Protein AF-0000000070387704 (afdb_homodimer)

InterPro domains:
  IPR008733 Peroxisomal biogenesis factor 11 [PF05648] (15-258)

Secondary structure (DSSP, 8-state):
--HHHHHHHT-HHHHHHHHHHTBHHHHHHHHHHHHHHHHHHHHHHHHTT-HHHHHHHHHHHHHHHHHHHHHTTTHHHHHHHHHHHHHHS--TT--THHHHHHHHHHHHHHHHHHHHHHHHHHHHHHTTSS---HHHHHHHHHHHHHHHHHHHHHHHHHHHHHHHHHHHHHHHHHHHHHHHHHHHHHH--HHHHHHHHHHHHHHHHHHHHHHHHHHHHHHHHHHHTHHHHHHTTS----HHHHHHHHHHHHHHHHHHHHHHHHHHHHHHH-/--HHHHHHHT-HHHHHHHHHHTBHHHHHHHHHHHHHHHHHHHHHHHHTT-HHHHHHHHHHHHHHHHHHHHHTTTHHHHHHHHHHHHHHS---S--THHHHHHHHHHHHHHHHHHHHHHHHHHHHHHTTSS---HHHHHHHHHHHHHHHHHHHHHHHHHHHHHHHHHHHHHHHHHHHHHHHHHHHHHH--HHHHHHHHHHHHHHHHHHHHHHHHHHHHHHHHHHHTHHHHHHTTS----HHHHHHHHHHHHHHHHHHHHHHHHHHHHHHH-

Organism: Cryptococcus deneoformans (strain JEC21 / ATCC MYA-565) (NCBI:txid214684)

Sequence (540 aa):
MSTLATNIILHPKVNRSLAILATTVGRDKVTRLLQYLARLVSWYLLSRGRMESASRFEGLKTGLANGRKVMRLFRPAEFLQSAVNLAQRPVTSLKGPGQIAHLAQIGRQIGYAGFHTADMIVWLAQVRFLKFDKVTTQRYVRLMYKFWFAGIVCSLVSSSASLVRLRADSRRFALSSQVAKEEEKEGRSGEEAARQMAERRERGRALLAQRQSILSQLVSDSLDVWIPATGLGYTNLNEGTLGAFGVMTSYMGLQTQWMKHSAAGVKKSIMSTLATNIILHPKVNRSLAILATTVGRDKVTRLLQYLARLVSWYLLSRGRMESASRFEGLKTGLANGRKVMRLFRPAEFLQSAVNLAQRPVTSLKGPGQIAHLAQIGRQIGYAGFHTADMIVWLAQVRFLKFDKVTTQRYVRLMYKFWFAGIVCSLVSSSASLVRLRADSRRFALSSQVAKEEEKEGRSGEEAARQMAERRERGRALLAQRQSILSQLVSDSLDVWIPATGLGYTNLNEGTLGAFGVMTSYMGLQTQWMKHSAAGVKKSI

Structure (mmCIF, N/CA/C/O backbone):
data_AF-0000000070387704-model_v1
#
loop_
_entity.id
_entity.type
_entity.pdbx_description
1 polymer 'Peroxisome organization and biogenesis-related protein, putative'
#
loop_
_atom_site.group_PDB
_atom_site.id
_atom_site.type_symbol
_atom_site.label_atom_id
_atom_site.label_alt_id
_atom_site.label_comp_id
_atom_site.label_asym_id
_atom_site.label_entity_id
_atom_site.label_seq_id
_atom_site.pdbx_PDB_ins_code
_atom_site.Cartn_x
_atom_site.Cartn_y
_atom_site.Cartn_z
_atom_site.occupancy
_atom_site.B_iso_or_equiv
_atom_site.auth_seq_id
_atom_site.auth_comp_id
_atom_site.auth_asym_id
_atom_site.auth_atom_id
_atom_site.pdbx_PDB_model_num
ATOM 1 N N . MET A 1 1 ? -18.375 -3.902 25.953 1 45.03 1 MET A N 1
ATOM 2 C CA . MET A 1 1 ? -17.188 -4.266 25.172 1 45.03 1 MET A CA 1
ATOM 3 C C . MET A 1 1 ? -15.93 -4.215 26.031 1 45.03 1 MET A C 1
ATOM 5 O O . MET A 1 1 ? -15.734 -3.262 26.797 1 45.03 1 MET A O 1
ATOM 9 N N . SER A 1 2 ? -15.273 -5.23 26.172 1 60.22 2 SER A N 1
ATOM 10 C CA . SER A 1 2 ? -14.305 -5.395 27.25 1 60.22 2 SER A CA 1
ATOM 11 C C . SER A 1 2 ? -13.195 -4.359 27.156 1 60.22 2 SER A C 1
ATOM 13 O O . SER A 1 2 ? -12.789 -3.965 26.062 1 60.22 2 SER A O 1
ATOM 15 N N . THR A 1 3 ? -13.023 -3.59 28.219 1 67.31 3 THR A N 1
ATOM 16 C CA . THR A 1 3 ? -11.977 -2.629 28.562 1 67.31 3 THR A CA 1
ATOM 17 C C . THR A 1 3 ? -10.633 -3.064 27.984 1 67.31 3 THR A C 1
ATOM 19 O O . THR A 1 3 ? -9.867 -2.234 27.5 1 67.31 3 THR A O 1
ATOM 22 N N . LEU A 1 4 ? -10.625 -4.402 27.875 1 63.38 4 LEU A N 1
ATOM 23 C CA . LEU A 1 4 ? -9.328 -4.898 27.422 1 63.38 4 LEU A CA 1
ATOM 24 C C . LEU A 1 4 ? -9.156 -4.695 25.922 1 63.38 4 LEU A C 1
ATOM 26 O O . LEU A 1 4 ? -8.102 -4.242 25.469 1 63.38 4 LEU A O 1
ATOM 30 N N . ALA A 1 5 ? -10.195 -5.027 25.266 1 69.19 5 ALA A N 1
ATOM 31 C CA . ALA A 1 5 ? -10.109 -4.887 23.828 1 69.19 5 ALA A CA 1
ATOM 32 C C . ALA A 1 5 ? -9.945 -3.422 23.422 1 69.19 5 ALA A C 1
ATOM 34 O O . ALA A 1 5 ? -9.164 -3.098 22.516 1 69.19 5 ALA A O 1
ATOM 35 N N . THR A 1 6 ? -10.516 -2.621 24.156 1 72.62 6 THR A N 1
ATOM 36 C CA . THR A 1 6 ? -10.43 -1.189 23.875 1 72.62 6 THR A CA 1
ATOM 37 C C . THR A 1 6 ? -9.031 -0.667 24.188 1 72.62 6 THR A C 1
ATOM 39 O O . THR A 1 6 ? -8.484 0.136 23.422 1 72.62 6 THR A O 1
ATOM 42 N N . ASN A 1 7 ? -8.508 -1.229 25.172 1 74.25 7 ASN A N 1
ATOM 43 C CA . ASN A 1 7 ? -7.168 -0.792 25.547 1 74.25 7 ASN A CA 1
ATOM 44 C C . ASN A 1 7 ? -6.129 -1.231 24.531 1 74.25 7 ASN A C 1
ATOM 46 O O . ASN A 1 7 ? -5.164 -0.506 24.266 1 74.25 7 ASN A O 1
ATOM 50 N N . ILE A 1 8 ? -6.418 -2.344 23.984 1 73.88 8 ILE A N 1
ATOM 51 C CA . ILE A 1 8 ? -5.465 -2.857 23.016 1 73.88 8 ILE A CA 1
ATOM 52 C C . ILE A 1 8 ? -5.598 -2.078 21.703 1 73.88 8 ILE A C 1
ATOM 54 O O . ILE A 1 8 ? -4.598 -1.649 21.125 1 73.88 8 ILE A O 1
ATOM 58 N N . ILE A 1 9 ? -6.824 -1.841 21.422 1 76.94 9 ILE A N 1
ATOM 59 C CA . ILE A 1 9 ? -7.09 -1.239 20.125 1 76.94 9 ILE A CA 1
ATOM 60 C C . ILE A 1 9 ? -6.695 0.236 20.141 1 76.94 9 ILE A C 1
ATOM 62 O O . ILE A 1 9 ? -6.258 0.784 19.125 1 76.94 9 ILE A O 1
ATOM 66 N N . LEU A 1 10 ? -6.605 0.764 21.328 1 78.31 10 LEU A N 1
ATOM 67 C CA . LEU A 1 10 ? -6.312 2.189 21.422 1 78.31 10 LEU A CA 1
ATOM 68 C C . LEU A 1 10 ? -4.895 2.422 21.922 1 78.31 10 LEU A C 1
ATOM 70 O O . LEU A 1 10 ? -4.492 3.562 22.172 1 78.31 10 LEU A O 1
ATOM 74 N N . HIS A 1 11 ? -4.176 1.35 22.031 1 83.5 11 HIS A N 1
ATOM 75 C CA . HIS A 1 11 ? -2.801 1.458 22.5 1 83.5 11 HIS A CA 1
ATOM 76 C C . HIS A 1 11 ? -1.94 2.24 21.516 1 83.5 11 HIS A C 1
ATOM 78 O O . HIS A 1 11 ? -2.098 2.102 20.297 1 83.5 11 HIS A O 1
ATOM 84 N N . PRO A 1 12 ? -1.088 3.105 21.969 1 83.25 12 PRO A N 1
ATOM 85 C CA . PRO A 1 12 ? -0.234 3.932 21.109 1 83.25 12 PRO A CA 1
ATOM 86 C C . PRO A 1 12 ? 0.57 3.107 20.109 1 83.25 12 PRO A C 1
ATOM 88 O O . PRO A 1 12 ? 0.798 3.551 18.969 1 83.25 12 PRO A O 1
ATOM 91 N N . LYS A 1 13 ? 0.949 1.945 20.484 1 85.12 13 LYS A N 1
ATOM 92 C CA . LYS A 1 13 ? 1.696 1.08 19.578 1 85.12 13 LYS A CA 1
ATOM 93 C C . LYS A 1 13 ? 0.822 0.617 18.422 1 85.12 13 LYS A C 1
ATOM 95 O O . LYS A 1 13 ? 1.316 0.405 17.312 1 85.12 13 LYS A O 1
ATOM 100 N N . VAL A 1 14 ? -0.446 0.436 18.734 1 85.81 14 VAL A N 1
ATOM 101 C CA . VAL A 1 14 ? -1.373 0.037 17.688 1 85.81 14 VAL A CA 1
ATOM 102 C C . VAL A 1 14 ? -1.562 1.189 16.703 1 85.81 14 VAL A C 1
ATOM 104 O O . VAL A 1 14 ? -1.562 0.982 15.484 1 85.81 14 VAL A O 1
ATOM 107 N N . ASN A 1 15 ? -1.648 2.393 17.219 1 89 15 ASN A N 1
ATOM 108 C CA . ASN A 1 15 ? -1.777 3.564 16.344 1 89 15 ASN A CA 1
ATOM 109 C C . ASN A 1 15 ? -0.566 3.723 15.438 1 89 15 ASN A C 1
ATOM 111 O O . ASN A 1 15 ? -0.714 4.016 14.25 1 89 15 ASN A O 1
ATOM 115 N N . ARG A 1 16 ? 0.524 3.5 16.016 1 90.56 16 ARG A N 1
ATOM 116 C CA . ARG A 1 16 ? 1.755 3.602 15.242 1 90.56 16 ARG A CA 1
ATOM 117 C C . ARG A 1 16 ? 1.822 2.506 14.18 1 90.56 16 ARG A C 1
ATOM 119 O O . ARG A 1 16 ? 2.248 2.756 13.055 1 90.56 16 ARG A O 1
ATOM 126 N N . SER A 1 17 ? 1.438 1.311 14.562 1 92.81 17 SER A N 1
ATOM 127 C CA . SER A 1 17 ? 1.431 0.203 13.609 1 92.81 17 SER A CA 1
ATOM 128 C C . SER A 1 17 ? 0.481 0.478 12.453 1 92.81 17 SER A C 1
ATOM 130 O O . SER A 1 17 ? 0.809 0.202 11.297 1 92.81 17 SER A O 1
ATOM 132 N N . LEU A 1 18 ? -0.621 1.042 12.789 1 92.69 18 LEU A N 1
ATOM 133 C CA . LEU A 1 18 ? -1.604 1.338 11.75 1 92.69 18 LEU A CA 1
ATOM 134 C C . LEU A 1 18 ? -1.115 2.461 10.844 1 92.69 18 LEU A C 1
ATOM 136 O O . LEU A 1 18 ? -1.38 2.449 9.641 1 92.69 18 LEU A O 1
ATOM 140 N N . ALA A 1 19 ? -0.406 3.404 11.406 1 93.38 19 ALA A N 1
ATOM 141 C CA . ALA A 1 19 ? 0.162 4.492 10.617 1 93.38 19 ALA A CA 1
ATOM 142 C C . ALA A 1 19 ? 1.194 3.963 9.625 1 93.38 19 ALA A C 1
ATOM 144 O O . ALA A 1 19 ? 1.248 4.41 8.477 1 93.38 19 ALA A O 1
ATOM 145 N N . ILE A 1 20 ? 1.975 3.027 10.07 1 94.94 20 ILE A N 1
ATOM 146 C CA . ILE A 1 20 ? 2.98 2.414 9.211 1 94.94 20 ILE A CA 1
ATOM 147 C C . ILE A 1 20 ? 2.293 1.644 8.086 1 94.94 20 ILE A C 1
ATOM 149 O O . ILE A 1 20 ? 2.664 1.777 6.918 1 94.94 20 ILE A O 1
ATOM 153 N N . LEU A 1 21 ? 1.243 0.949 8.398 1 95.25 21 LEU A N 1
ATOM 154 C CA . LEU A 1 21 ? 0.539 0.115 7.43 1 95.25 21 LEU A CA 1
ATOM 155 C C . LEU A 1 21 ? -0.265 0.972 6.457 1 95.25 21 LEU A C 1
ATOM 157 O O . LEU A 1 21 ? -0.697 0.489 5.41 1 95.25 21 LEU A O 1
ATOM 161 N N . ALA A 1 22 ? -0.429 2.244 6.785 1 94.31 22 ALA A N 1
ATOM 162 C CA . ALA A 1 22 ? -1.192 3.154 5.938 1 94.31 22 ALA A CA 1
ATOM 163 C C . ALA A 1 22 ? -0.348 3.65 4.766 1 94.31 22 ALA A C 1
ATOM 165 O O . ALA A 1 22 ? -0.878 4.211 3.803 1 94.31 22 ALA A O 1
ATOM 166 N N . THR A 1 23 ? 0.91 3.393 4.801 1 94.88 23 THR A N 1
ATOM 167 C CA . THR A 1 23 ? 1.811 3.777 3.719 1 94.88 23 THR A CA 1
ATOM 168 C C . THR A 1 23 ? 2.215 2.561 2.893 1 94.88 23 THR A C 1
ATOM 170 O O . THR A 1 23 ? 2.293 1.447 3.414 1 94.88 23 THR A O 1
ATOM 173 N N . THR A 1 24 ? 2.5 2.77 1.656 1 94.69 24 THR A N 1
ATOM 174 C CA . THR A 1 24 ? 2.91 1.677 0.782 1 94.69 24 THR A CA 1
ATOM 175 C C . THR A 1 24 ? 4.25 1.103 1.226 1 94.69 24 THR A C 1
ATOM 177 O O . THR A 1 24 ? 4.434 -0.117 1.245 1 94.69 24 THR A O 1
ATOM 180 N N . VAL A 1 25 ? 5.164 1.991 1.624 1 94.19 25 VAL A N 1
ATOM 181 C CA . VAL A 1 25 ? 6.484 1.549 2.055 1 94.19 25 VAL A CA 1
ATOM 182 C C . VAL A 1 25 ? 6.359 0.709 3.324 1 94.19 25 VAL A C 1
ATOM 184 O O . VAL A 1 25 ? 6.949 -0.369 3.424 1 94.19 25 VAL A O 1
ATOM 187 N N . GLY A 1 26 ? 5.613 1.225 4.27 1 95.19 26 GLY A N 1
ATOM 188 C CA . GLY A 1 26 ? 5.41 0.471 5.496 1 95.19 26 GLY A CA 1
ATOM 189 C C . GLY A 1 26 ? 4.766 -0.882 5.262 1 95.19 26 GLY A C 1
ATOM 190 O O . GLY A 1 26 ? 5.203 -1.889 5.824 1 95.19 26 GLY A O 1
ATOM 191 N N . ARG A 1 27 ? 3.758 -0.896 4.422 1 95.81 27 ARG A N 1
ATOM 192 C CA . ARG A 1 27 ? 3.068 -2.145 4.105 1 95.81 27 ARG A CA 1
ATOM 193 C C . ARG A 1 27 ? 4.004 -3.121 3.4 1 95.81 27 ARG A C 1
ATOM 195 O O . ARG A 1 27 ? 3.965 -4.324 3.664 1 95.81 27 ARG A O 1
ATOM 202 N N . ASP A 1 28 ? 4.762 -2.645 2.557 1 95.75 28 ASP A N 1
ATOM 203 C CA . ASP A 1 28 ? 5.703 -3.488 1.828 1 95.75 28 ASP A CA 1
ATOM 204 C C . ASP A 1 28 ? 6.73 -4.105 2.771 1 95.75 28 ASP A C 1
ATOM 206 O O . ASP A 1 28 ? 7.094 -5.273 2.627 1 95.75 28 ASP A O 1
ATOM 210 N N . LYS A 1 29 ? 7.207 -3.344 3.744 1 96.5 29 LYS A N 1
ATOM 211 C CA . LYS A 1 29 ? 8.211 -3.859 4.672 1 96.5 29 LYS A CA 1
ATOM 212 C C . LYS A 1 29 ? 7.625 -4.953 5.559 1 96.5 29 LYS A C 1
ATOM 214 O O . LYS A 1 29 ? 8.297 -5.941 5.859 1 96.5 29 LYS A O 1
ATOM 219 N N . VAL A 1 30 ? 6.418 -4.754 5.941 1 97.38 30 VAL A N 1
ATOM 220 C CA . VAL A 1 30 ? 5.766 -5.762 6.77 1 97.38 30 VAL A CA 1
ATOM 221 C C . VAL A 1 30 ? 5.543 -7.035 5.953 1 97.38 30 VAL A C 1
ATOM 223 O O . VAL A 1 30 ? 5.824 -8.141 6.426 1 97.38 30 VAL A O 1
ATOM 226 N N . THR A 1 31 ? 5.078 -6.852 4.777 1 97.88 31 THR A N 1
ATOM 227 C CA . THR A 1 31 ? 4.812 -8 3.916 1 97.88 31 THR A CA 1
ATOM 228 C C . THR A 1 31 ? 6.113 -8.711 3.553 1 97.88 31 THR A C 1
ATOM 230 O O . THR A 1 31 ? 6.152 -9.945 3.482 1 97.88 31 THR A O 1
ATOM 233 N N . ARG A 1 32 ? 7.117 -7.91 3.336 1 98.31 32 ARG A N 1
ATOM 234 C CA . ARG A 1 32 ? 8.422 -8.5 3.051 1 98.31 32 ARG A CA 1
ATOM 235 C C . ARG A 1 32 ? 8.914 -9.328 4.23 1 98.31 32 ARG A C 1
ATOM 237 O O . ARG A 1 32 ? 9.438 -10.43 4.043 1 98.31 32 ARG A O 1
ATOM 244 N N . LEU A 1 33 ? 8.789 -8.828 5.363 1 98.5 33 LEU A N 1
ATOM 245 C CA . LEU A 1 33 ? 9.203 -9.562 6.555 1 98.5 33 LEU A CA 1
ATOM 246 C C . LEU A 1 33 ? 8.469 -10.891 6.664 1 98.5 33 LEU A C 1
ATOM 248 O O . LEU A 1 33 ? 9.086 -11.93 6.895 1 98.5 33 LEU A O 1
ATOM 252 N N . LEU A 1 34 ? 7.176 -10.852 6.465 1 98.56 34 LEU A N 1
ATOM 253 C CA . LEU A 1 34 ? 6.367 -12.062 6.535 1 98.56 34 LEU A CA 1
ATOM 254 C C . LEU A 1 34 ? 6.754 -13.039 5.43 1 98.56 34 LEU A C 1
ATOM 256 O O . LEU A 1 34 ? 6.801 -14.258 5.652 1 98.56 34 LEU A O 1
ATOM 260 N N . GLN A 1 35 ? 7.008 -12.523 4.305 1 98.62 35 GLN A N 1
ATOM 261 C CA . GLN A 1 35 ? 7.41 -13.344 3.168 1 98.62 35 GLN A CA 1
ATOM 262 C C . GLN A 1 35 ? 8.695 -14.109 3.471 1 98.62 35 GLN A C 1
ATOM 264 O O . GLN A 1 35 ? 8.781 -15.32 3.242 1 98.62 35 GLN A O 1
ATOM 269 N N . TYR A 1 36 ? 9.672 -13.422 3.975 1 98.69 36 TYR A N 1
ATOM 270 C CA . TYR A 1 36 ? 10.969 -14.047 4.191 1 98.69 36 TYR A CA 1
ATOM 271 C C . TYR A 1 36 ? 10.945 -14.938 5.426 1 98.69 36 TYR A C 1
ATOM 273 O O . TYR A 1 36 ? 11.648 -15.953 5.484 1 98.69 36 TYR A O 1
ATOM 281 N N . LEU A 1 37 ? 10.117 -14.562 6.406 1 98.69 37 LEU A N 1
ATOM 282 C CA . LEU A 1 37 ? 9.883 -15.5 7.5 1 98.69 37 LEU A CA 1
ATOM 283 C C . LEU A 1 37 ? 9.273 -16.797 6.98 1 98.69 37 LEU A C 1
ATOM 285 O O . LEU A 1 37 ? 9.695 -17.891 7.387 1 98.69 37 LEU A O 1
ATOM 289 N N . ALA A 1 38 ? 8.305 -16.656 6.102 1 98.75 38 ALA A N 1
ATOM 290 C CA . ALA A 1 38 ? 7.688 -17.844 5.504 1 98.75 38 ALA A CA 1
ATOM 291 C C . ALA A 1 38 ? 8.719 -18.672 4.73 1 98.75 38 ALA A C 1
ATOM 293 O O . ALA A 1 38 ? 8.695 -19.906 4.773 1 98.75 38 ALA A O 1
ATOM 294 N N . ARG A 1 39 ? 9.555 -17.938 4.043 1 98.5 39 ARG A N 1
ATOM 295 C CA . ARG A 1 39 ? 10.625 -18.594 3.303 1 98.5 39 ARG A CA 1
ATOM 296 C C . ARG A 1 39 ? 11.531 -19.391 4.238 1 98.5 39 ARG A C 1
ATOM 298 O O . ARG A 1 39 ? 11.867 -20.547 3.957 1 98.5 39 ARG A O 1
ATOM 305 N N . LEU A 1 40 ? 11.93 -18.797 5.32 1 98.44 40 LEU A N 1
ATOM 306 C CA . LEU A 1 40 ? 12.82 -19.422 6.293 1 98.44 40 LEU A CA 1
ATOM 307 C C . LEU A 1 40 ? 12.156 -20.625 6.941 1 98.44 40 LEU A C 1
ATOM 309 O O . LEU A 1 40 ? 12.766 -21.688 7.055 1 98.44 40 LEU A O 1
ATOM 313 N N . VAL A 1 41 ? 10.922 -20.484 7.301 1 98.44 41 VAL A N 1
ATOM 314 C CA . VAL A 1 41 ? 10.188 -21.562 7.957 1 98.44 41 VAL A CA 1
ATOM 315 C C . VAL A 1 41 ? 9.969 -22.719 6.977 1 98.44 41 VAL A C 1
ATOM 317 O O . VAL A 1 41 ? 10.094 -23.891 7.348 1 98.44 41 VAL A O 1
ATOM 320 N N . SER A 1 42 ? 9.633 -22.359 5.75 1 98.25 42 SER A N 1
ATOM 321 C CA . SER A 1 42 ? 9.461 -23.391 4.734 1 98.25 42 SER A CA 1
ATOM 322 C C . SER A 1 42 ? 10.727 -24.219 4.566 1 98.25 42 SER A C 1
ATOM 324 O O . SER A 1 42 ? 10.672 -25.453 4.535 1 98.25 42 SER A O 1
ATOM 326 N N . TRP A 1 43 ? 11.859 -23.578 4.523 1 98.06 43 TRP A N 1
ATOM 327 C CA . TRP A 1 43 ? 13.148 -24.25 4.387 1 98.06 43 TRP A CA 1
ATOM 328 C C . TRP A 1 43 ? 13.414 -25.156 5.594 1 98.06 43 TRP A C 1
ATOM 330 O O . TRP A 1 43 ? 13.836 -26.297 5.438 1 98.06 43 TRP A O 1
ATOM 340 N N . TYR A 1 44 ? 13.195 -24.594 6.758 1 98 44 TYR A N 1
ATOM 341 C CA . TYR A 1 44 ? 13.414 -25.344 7.992 1 98 44 TYR A CA 1
ATOM 342 C C . TYR A 1 44 ? 12.555 -26.594 8.039 1 98 44 TYR A C 1
ATOM 344 O O . TYR A 1 44 ? 13.039 -27.688 8.359 1 98 44 TYR A O 1
ATOM 352 N N . LEU A 1 45 ? 11.32 -26.484 7.691 1 98.38 45 LEU A N 1
ATOM 353 C CA . LEU A 1 45 ? 10.391 -27.609 7.715 1 98.38 45 LEU A CA 1
ATOM 354 C C . LEU A 1 45 ? 10.758 -28.641 6.664 1 98.38 45 LEU A C 1
ATOM 356 O O . LEU A 1 45 ? 10.664 -29.844 6.914 1 98.38 45 LEU A O 1
ATOM 360 N N . LEU A 1 46 ? 11.156 -28.156 5.527 1 97.25 46 LEU A N 1
ATOM 361 C CA . LEU A 1 46 ? 11.602 -29.062 4.48 1 97.25 46 LEU A CA 1
ATOM 362 C C . LEU A 1 46 ? 12.82 -29.875 4.93 1 97.25 46 LEU A C 1
ATOM 364 O O . LEU A 1 46 ? 12.914 -31.062 4.656 1 97.25 46 LEU A O 1
ATOM 368 N N . SER A 1 47 ? 13.711 -29.172 5.633 1 97.19 47 SER A N 1
ATOM 369 C CA . SER A 1 47 ? 14.914 -29.828 6.121 1 97.19 47 SER A CA 1
ATOM 370 C C . SER A 1 47 ? 14.578 -30.891 7.16 1 97.19 47 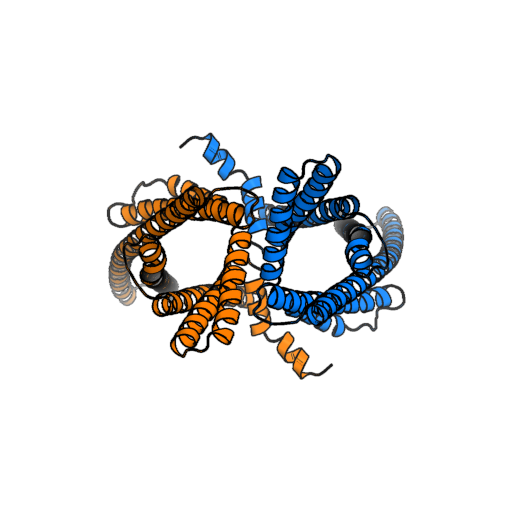SER A C 1
ATOM 372 O O . SER A 1 47 ? 15.359 -31.828 7.383 1 97.19 47 SER A O 1
ATOM 374 N N . ARG A 1 48 ? 13.461 -30.812 7.742 1 97.62 48 ARG A N 1
ATOM 375 C CA . ARG A 1 48 ? 13.031 -31.766 8.758 1 97.62 48 ARG A CA 1
ATOM 376 C C . ARG A 1 48 ? 12.109 -32.812 8.164 1 97.62 48 ARG A C 1
ATOM 378 O O . ARG A 1 48 ? 11.562 -33.656 8.883 1 97.62 48 ARG A O 1
ATOM 385 N N . GLY A 1 49 ? 11.859 -32.719 6.906 1 97.25 49 GLY A N 1
ATOM 386 C CA . GLY A 1 49 ? 11.07 -33.719 6.203 1 97.25 49 GLY A CA 1
ATOM 387 C C . GLY A 1 49 ? 9.57 -33.469 6.324 1 97.25 49 GLY A C 1
ATOM 388 O O . GLY A 1 49 ? 8.773 -34.375 6.031 1 97.25 49 GLY A O 1
ATOM 389 N N . ARG A 1 50 ? 9.211 -32.375 6.84 1 97.75 50 ARG A N 1
ATOM 390 C CA . ARG A 1 50 ? 7.793 -32.031 6.98 1 97.75 50 ARG A CA 1
ATOM 391 C C . ARG A 1 50 ? 7.258 -31.359 5.727 1 97.75 50 ARG A C 1
ATOM 393 O O . ARG A 1 50 ? 6.965 -30.172 5.742 1 97.75 50 ARG A O 1
ATOM 400 N N . MET A 1 51 ? 6.973 -32.094 4.777 1 97.06 51 MET A N 1
ATOM 401 C CA . MET A 1 51 ? 6.68 -31.625 3.432 1 97.06 51 MET A CA 1
ATOM 402 C C . MET A 1 51 ? 5.34 -30.891 3.393 1 97.06 51 MET A C 1
ATOM 404 O O . MET A 1 51 ? 5.211 -29.844 2.756 1 97.06 51 MET A O 1
ATOM 408 N N . GLU A 1 52 ? 4.363 -31.422 4.016 1 96.12 52 GLU A N 1
ATOM 409 C CA . GLU A 1 52 ? 3.031 -30.828 3.986 1 96.12 52 GLU A CA 1
ATOM 410 C C . GLU A 1 52 ? 3.037 -29.438 4.629 1 96.12 52 GLU A C 1
ATOM 412 O O . GLU A 1 52 ? 2.531 -28.484 4.047 1 96.12 52 GLU A O 1
ATOM 417 N N . SER A 1 53 ? 3.635 -29.359 5.781 1 97.19 53 SER A N 1
ATOM 418 C CA . SER A 1 53 ? 3.729 -28.078 6.469 1 97.19 53 SER A CA 1
ATOM 419 C C . SER A 1 53 ? 4.594 -27.094 5.684 1 97.19 53 SER A C 1
ATOM 421 O O . SER A 1 53 ? 4.309 -25.891 5.656 1 97.19 53 SER A O 1
ATOM 423 N N . ALA A 1 54 ? 5.621 -27.594 5.062 1 98.12 54 ALA A N 1
ATOM 424 C CA . ALA A 1 54 ? 6.5 -26.734 4.266 1 98.12 54 ALA A CA 1
ATOM 425 C C . ALA A 1 54 ? 5.754 -26.141 3.082 1 98.12 54 ALA A C 1
ATOM 427 O O . ALA A 1 54 ? 5.98 -24.984 2.723 1 98.12 54 ALA A O 1
ATOM 428 N N . SER A 1 55 ? 4.895 -26.938 2.529 1 97.88 55 SER A N 1
ATOM 429 C CA . SER A 1 55 ? 4.152 -26.469 1.361 1 97.88 55 SER A CA 1
ATOM 430 C C . SER A 1 55 ? 3.219 -25.328 1.723 1 97.88 55 SER A C 1
ATOM 432 O O . SER A 1 55 ? 2.98 -24.438 0.908 1 97.88 55 SER A O 1
ATOM 434 N N . ARG A 1 56 ? 2.66 -25.281 2.971 1 98.12 56 ARG A N 1
ATOM 435 C CA . ARG A 1 56 ? 1.819 -24.188 3.439 1 98.12 56 ARG A CA 1
ATOM 436 C C . ARG A 1 56 ? 2.6 -22.875 3.479 1 98.12 56 ARG A C 1
ATOM 438 O O . ARG A 1 56 ? 2.121 -21.844 2.994 1 98.12 56 ARG A O 1
ATOM 445 N N . PHE A 1 57 ? 3.775 -23.016 3.975 1 98.56 57 PHE A N 1
ATOM 446 C CA . PHE A 1 57 ? 4.586 -21.797 4.109 1 98.56 57 PHE A CA 1
ATOM 447 C C . PHE A 1 57 ? 5.148 -21.375 2.76 1 98.56 57 PHE A C 1
ATOM 449 O O . PHE A 1 57 ? 5.367 -20.188 2.521 1 98.56 57 PHE A O 1
ATOM 456 N N . GLU A 1 58 ? 5.336 -22.344 1.853 1 98.38 58 GLU A N 1
ATOM 457 C CA . GLU A 1 58 ? 5.707 -22 0.484 1 98.38 58 GLU A CA 1
ATOM 458 C C . GLU A 1 58 ? 4.598 -21.219 -0.211 1 98.38 58 GLU A C 1
ATOM 460 O O . GLU A 1 58 ? 4.867 -20.266 -0.936 1 98.38 58 GLU A O 1
ATOM 465 N N . GLY A 1 59 ? 3.373 -21.672 0.016 1 98.12 59 GLY A N 1
ATOM 466 C CA . GLY A 1 59 ? 2.234 -20.938 -0.514 1 98.12 59 GLY A CA 1
ATOM 467 C C . GLY A 1 59 ? 2.133 -19.516 0.028 1 98.12 59 GLY A C 1
ATOM 468 O O . GLY A 1 59 ? 1.861 -18.578 -0.722 1 98.12 59 GLY A O 1
ATOM 469 N N .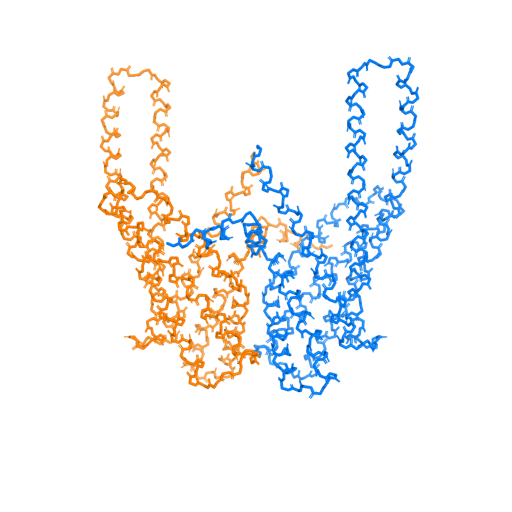 LEU A 1 60 ? 2.395 -19.406 1.311 1 98.5 60 LEU A N 1
ATOM 470 C CA . LEU A 1 60 ? 2.361 -18.094 1.945 1 98.5 60 LEU A CA 1
ATOM 471 C C . LEU A 1 60 ? 3.451 -17.188 1.382 1 98.5 60 LEU A C 1
ATOM 473 O O . LEU A 1 60 ? 3.193 -16.031 1.057 1 98.5 60 LEU A O 1
ATOM 477 N N . LYS A 1 61 ? 4.637 -17.719 1.262 1 98.44 61 LYS A N 1
ATOM 478 C CA . LYS A 1 61 ? 5.766 -16.984 0.699 1 98.44 61 LYS A CA 1
ATOM 479 C C . LYS A 1 61 ? 5.445 -16.469 -0.701 1 98.44 61 LYS A C 1
ATOM 481 O O . LYS A 1 61 ? 5.605 -15.273 -0.982 1 98.44 61 LYS A O 1
ATOM 486 N N . THR A 1 62 ? 4.906 -17.297 -1.511 1 97.69 62 THR A N 1
ATOM 487 C CA . THR A 1 62 ? 4.625 -16.969 -2.902 1 97.69 62 THR A CA 1
ATOM 488 C C . THR A 1 62 ? 3.479 -15.961 -2.994 1 97.69 62 THR A C 1
ATOM 490 O O . THR A 1 62 ? 3.533 -15.016 -3.789 1 97.69 62 THR A O 1
ATOM 493 N N . GLY A 1 63 ? 2.477 -16.203 -2.168 1 97.94 63 GLY A N 1
ATOM 494 C CA . GLY A 1 63 ? 1.364 -15.266 -2.139 1 97.94 63 GLY A CA 1
ATOM 495 C C . GLY A 1 63 ? 1.776 -13.859 -1.74 1 97.94 63 GLY A C 1
ATOM 496 O O . GLY A 1 63 ? 1.351 -12.883 -2.361 1 97.94 63 GLY A O 1
ATOM 497 N N . LEU A 1 64 ? 2.594 -13.781 -0.751 1 98.5 64 LEU A N 1
ATOM 498 C CA . LEU A 1 64 ? 3.066 -12.484 -0.271 1 98.5 64 LEU A CA 1
ATOM 499 C C . LEU A 1 64 ? 3.984 -11.828 -1.294 1 98.5 64 LEU A C 1
ATOM 501 O O . LEU A 1 64 ? 3.922 -10.617 -1.501 1 98.5 64 LEU A O 1
ATOM 505 N N . ALA A 1 65 ? 4.816 -12.617 -1.953 1 97.88 65 ALA A N 1
ATOM 506 C CA . ALA A 1 65 ? 5.691 -12.094 -2.998 1 97.88 65 ALA A CA 1
ATOM 507 C C . ALA A 1 65 ? 4.883 -11.508 -4.152 1 97.88 65 ALA A C 1
ATOM 509 O O . ALA A 1 65 ? 5.203 -10.43 -4.656 1 97.88 65 ALA A O 1
ATOM 510 N N . ASN A 1 66 ? 3.863 -12.211 -4.504 1 97.19 66 ASN A N 1
ATOM 511 C CA . ASN A 1 66 ? 2.996 -11.727 -5.574 1 97.19 66 ASN A CA 1
ATOM 512 C C . ASN A 1 66 ? 2.268 -10.453 -5.172 1 97.19 66 ASN A C 1
ATOM 514 O O . ASN A 1 66 ? 2.119 -9.531 -5.98 1 97.19 66 ASN A O 1
ATOM 518 N N . GLY A 1 67 ? 1.792 -10.461 -3.936 1 97.5 67 GLY A N 1
ATOM 519 C CA . GLY A 1 67 ? 1.173 -9.25 -3.43 1 97.5 67 GLY A CA 1
ATOM 520 C C . GLY A 1 67 ? 2.098 -8.047 -3.463 1 97.5 67 GLY A C 1
ATOM 521 O O . GLY A 1 67 ? 1.675 -6.941 -3.805 1 97.5 67 GLY A O 1
ATOM 522 N N . ARG A 1 68 ? 3.307 -8.258 -3.146 1 97.38 68 ARG A N 1
ATOM 523 C CA . ARG A 1 68 ? 4.285 -7.176 -3.154 1 97.38 68 ARG A CA 1
ATOM 524 C C . ARG A 1 68 ? 4.516 -6.66 -4.57 1 97.38 68 ARG A C 1
ATOM 526 O O . ARG A 1 68 ? 4.715 -5.461 -4.777 1 97.38 68 ARG A O 1
ATOM 533 N N . LYS A 1 69 ? 4.504 -7.543 -5.535 1 97.56 69 LYS A N 1
ATOM 534 C CA . LYS A 1 69 ? 4.672 -7.102 -6.918 1 97.56 69 LYS A CA 1
ATOM 535 C C . LYS A 1 69 ? 3.555 -6.145 -7.324 1 97.56 69 LYS A C 1
ATOM 537 O O . LYS A 1 69 ? 3.797 -5.168 -8.039 1 97.56 69 LYS A O 1
ATOM 542 N N . VAL A 1 70 ? 2.383 -6.375 -6.809 1 97.25 70 VAL A N 1
ATOM 543 C CA . VAL A 1 70 ? 1.255 -5.504 -7.117 1 97.25 70 VAL A CA 1
ATOM 544 C C . VAL A 1 70 ? 1.424 -4.164 -6.402 1 97.25 70 VAL A C 1
ATOM 546 O O . VAL A 1 70 ? 1.165 -3.107 -6.984 1 97.25 70 VAL A O 1
ATOM 549 N N . MET A 1 71 ? 1.902 -4.23 -5.199 1 96.12 71 MET A N 1
ATOM 550 C CA . MET A 1 71 ? 2.123 -3.012 -4.426 1 96.12 71 MET A CA 1
ATOM 551 C C . MET A 1 71 ? 3.213 -2.154 -5.062 1 96.12 71 MET A C 1
ATOM 553 O O . MET A 1 71 ? 3.277 -0.948 -4.82 1 96.12 71 MET A O 1
ATOM 557 N N . ARG A 1 72 ? 3.988 -2.797 -5.898 1 95.81 72 ARG A N 1
ATOM 558 C CA . ARG A 1 72 ? 5.129 -2.088 -6.469 1 95.81 72 ARG A CA 1
ATOM 559 C C . ARG A 1 72 ? 4.844 -1.648 -7.898 1 95.81 72 ARG A C 1
ATOM 561 O O . ARG A 1 72 ? 5.707 -1.073 -8.562 1 95.81 72 ARG A O 1
ATOM 568 N N . LEU A 1 73 ? 3.623 -1.896 -8.266 1 95.12 73 LEU A N 1
ATOM 569 C CA . LEU A 1 73 ? 3.26 -1.421 -9.594 1 95.12 73 LEU A CA 1
ATOM 570 C C . LEU A 1 73 ? 3.473 0.084 -9.711 1 95.12 73 LEU A C 1
ATOM 572 O O . LEU A 1 73 ? 3.141 0.836 -8.797 1 95.12 73 LEU A O 1
ATOM 576 N N . PHE A 1 74 ? 4.121 0.57 -10.695 1 93.88 74 PHE A N 1
ATOM 577 C CA . PHE A 1 74 ? 4.352 1.957 -11.078 1 93.88 74 PHE A CA 1
ATOM 578 C C . PHE A 1 74 ? 5.461 2.576 -10.242 1 93.88 74 PHE A C 1
ATOM 580 O O . PHE A 1 74 ? 5.73 3.775 -10.352 1 93.88 74 PHE A O 1
ATOM 587 N N . ARG A 1 75 ? 6.133 1.806 -9.469 1 94.88 75 ARG A N 1
ATOM 588 C CA . ARG A 1 75 ? 7.227 2.297 -8.633 1 94.88 75 ARG A CA 1
ATOM 589 C C . ARG A 1 75 ? 8.391 2.785 -9.492 1 94.88 75 ARG A C 1
ATOM 591 O O . ARG A 1 75 ? 9.188 3.619 -9.055 1 94.88 75 ARG A O 1
ATOM 598 N N . PRO A 1 76 ? 8.602 2.215 -10.688 1 96.38 76 PRO A N 1
ATOM 599 C CA . PRO A 1 76 ? 9.703 2.727 -11.516 1 96.38 76 PRO A CA 1
ATOM 600 C C . PRO A 1 76 ? 9.672 4.246 -11.664 1 96.38 76 PRO A C 1
ATOM 602 O O . PRO A 1 76 ? 10.719 4.887 -11.719 1 96.38 76 PRO A O 1
ATOM 605 N N . ALA A 1 77 ? 8.508 4.809 -11.695 1 94.38 77 ALA A N 1
ATOM 606 C CA . ALA A 1 77 ? 8.367 6.254 -11.867 1 94.38 77 ALA A CA 1
ATOM 607 C C . ALA A 1 77 ? 8.984 7.004 -10.688 1 94.38 77 ALA A C 1
ATOM 609 O O . ALA A 1 77 ? 9.57 8.078 -10.859 1 94.38 77 ALA A O 1
ATOM 610 N N . GLU A 1 78 ? 8.859 6.465 -9.547 1 94.25 78 GLU A N 1
ATOM 611 C CA . GLU A 1 78 ? 9.43 7.086 -8.352 1 94.25 78 GLU A CA 1
ATOM 612 C C . GLU A 1 78 ? 10.953 7.098 -8.422 1 94.25 78 GLU A C 1
ATOM 614 O O . GLU A 1 78 ? 11.586 8.102 -8.094 1 94.25 78 GLU A O 1
ATOM 619 N N . PHE A 1 79 ? 11.508 6.012 -8.859 1 96.31 79 PHE A N 1
ATOM 620 C CA . PHE A 1 79 ? 12.961 5.902 -8.938 1 96.31 79 PHE A CA 1
ATOM 621 C C . PHE A 1 79 ? 13.508 6.773 -10.062 1 96.31 79 PHE A C 1
ATOM 623 O O . PHE A 1 79 ? 14.562 7.395 -9.914 1 96.31 79 PHE A O 1
ATOM 630 N N . LEU A 1 80 ? 12.75 6.785 -11.117 1 95.19 80 LEU A N 1
ATOM 631 C CA . LEU A 1 80 ? 13.18 7.625 -12.227 1 95.19 80 LEU A CA 1
ATOM 632 C C . LEU A 1 80 ? 13.141 9.102 -11.844 1 95.19 80 LEU A C 1
ATOM 634 O O . LEU A 1 80 ? 14.031 9.867 -12.203 1 95.19 80 LEU A O 1
ATOM 638 N N . GLN A 1 81 ? 12.125 9.492 -11.133 1 93.31 81 GLN A N 1
ATOM 639 C CA . GLN A 1 81 ? 12.047 10.875 -10.656 1 93.31 81 GLN A CA 1
ATOM 640 C C . GLN A 1 81 ? 13.227 11.203 -9.742 1 93.31 81 GLN A C 1
ATOM 642 O O . GLN A 1 81 ? 13.82 12.273 -9.852 1 93.31 81 GLN A O 1
ATOM 647 N N . SER A 1 82 ? 13.508 10.289 -8.875 1 94 82 SER A N 1
ATOM 648 C CA . SER A 1 82 ? 14.641 10.484 -7.977 1 94 82 SER A CA 1
ATOM 649 C C . SER A 1 82 ? 15.945 10.609 -8.75 1 94 82 SER A C 1
ATOM 651 O O . SER A 1 82 ? 16.797 11.445 -8.422 1 94 82 SER A O 1
ATOM 653 N N . ALA A 1 83 ? 16.109 9.781 -9.781 1 94.31 83 ALA A N 1
ATOM 654 C CA . ALA A 1 83 ? 17.312 9.836 -10.602 1 94.31 83 ALA A CA 1
ATOM 655 C C . ALA A 1 83 ? 17.438 11.188 -11.297 1 94.31 83 ALA A C 1
ATOM 657 O O . ALA A 1 83 ? 18.516 11.781 -11.328 1 94.31 83 ALA A O 1
ATOM 658 N N . VAL A 1 84 ? 16.344 11.68 -11.789 1 92.38 84 VAL A N 1
ATOM 659 C CA . VAL A 1 84 ? 16.344 12.953 -12.508 1 92.38 84 VAL A CA 1
ATOM 660 C C . VAL A 1 84 ? 16.656 14.086 -11.531 1 92.38 84 VAL A C 1
ATOM 662 O O . VAL A 1 84 ? 17.469 14.969 -11.844 1 92.38 84 VAL A O 1
ATOM 665 N N . ASN A 1 85 ? 16.031 14.062 -10.359 1 90.81 85 ASN A N 1
ATOM 666 C CA . ASN A 1 85 ? 16.297 15.078 -9.352 1 90.81 85 ASN A CA 1
ATOM 667 C C . ASN A 1 85 ? 17.766 15.102 -8.938 1 90.81 85 ASN A C 1
ATOM 669 O O . ASN A 1 85 ? 18.344 16.172 -8.766 1 90.81 85 ASN A O 1
ATOM 673 N N . LEU A 1 86 ? 18.312 13.953 -8.836 1 91.62 86 LEU A N 1
ATOM 674 C CA . LEU A 1 86 ? 19.719 13.852 -8.461 1 91.62 86 LEU A CA 1
ATOM 675 C C . LEU A 1 86 ? 20.609 14.352 -9.594 1 91.62 86 LEU A C 1
ATOM 677 O O . LEU A 1 86 ? 21.609 15.023 -9.336 1 91.62 86 LEU A O 1
ATOM 681 N N . ALA A 1 87 ? 20.234 14.047 -10.766 1 90.38 87 ALA A N 1
ATOM 682 C CA . ALA A 1 87 ? 21.047 14.414 -11.922 1 90.38 87 ALA A CA 1
ATOM 683 C C . ALA A 1 87 ? 21.031 15.922 -12.148 1 90.38 87 ALA A C 1
ATOM 685 O O . ALA A 1 87 ? 21.953 16.484 -12.727 1 90.38 87 ALA A O 1
ATOM 686 N N . GLN A 1 88 ? 20.016 16.562 -11.695 1 88 88 GLN A N 1
ATOM 687 C CA . GLN A 1 88 ? 19.891 18 -11.891 1 88 88 GLN A CA 1
ATOM 688 C C . GLN A 1 88 ? 20.672 18.766 -10.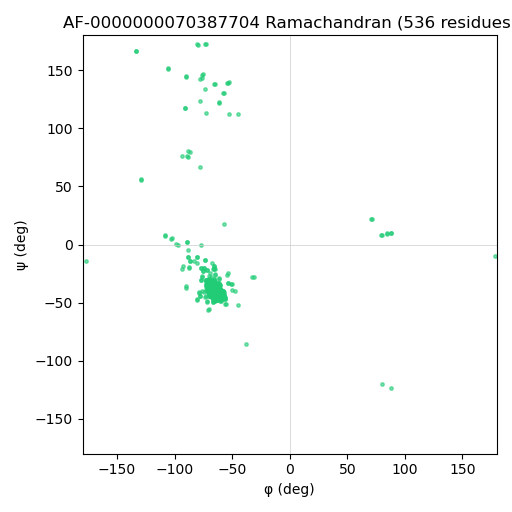836 1 88 88 GLN A C 1
ATOM 690 O O . GLN A 1 88 ? 20.922 19.969 -10.992 1 88 88 GLN A O 1
ATOM 695 N N . ARG A 1 89 ? 21.031 18.078 -9.852 1 81.31 89 ARG A N 1
ATOM 696 C CA . ARG A 1 89 ? 21.812 18.75 -8.82 1 81.31 89 ARG A CA 1
ATOM 697 C C . ARG A 1 89 ? 23.266 18.922 -9.25 1 81.31 89 ARG A C 1
ATOM 699 O O . ARG A 1 89 ? 23.875 18 -9.805 1 81.31 89 ARG A O 1
ATOM 706 N N . PRO A 1 90 ? 23.75 20.219 -9.242 1 68.75 90 PRO A N 1
ATOM 707 C CA . PRO A 1 90 ? 25.125 20.5 -9.68 1 68.75 90 PRO A CA 1
ATOM 708 C C . PRO A 1 90 ? 26.156 19.641 -8.961 1 68.75 90 PRO A C 1
ATOM 710 O O . PRO A 1 90 ? 26.125 19.531 -7.73 1 68.75 90 PRO A O 1
ATOM 713 N N . VAL A 1 91 ? 26.812 18.719 -9.68 1 62.91 91 VAL A N 1
ATOM 714 C CA . VAL A 1 91 ? 27.859 17.828 -9.203 1 62.91 91 VAL A CA 1
ATOM 715 C C . VAL A 1 91 ? 29.109 18.641 -8.859 1 62.91 91 VAL A C 1
ATOM 717 O O . VAL A 1 91 ? 30.141 18.062 -8.5 1 62.91 91 VAL A O 1
ATOM 720 N N . THR A 1 92 ? 29.141 19.875 -9.352 1 55.72 92 THR A N 1
ATOM 721 C CA . THR A 1 92 ? 30.375 20.641 -9.391 1 55.72 92 THR A CA 1
ATOM 722 C C . THR A 1 92 ? 31.125 20.531 -8.062 1 55.72 92 THR A C 1
ATOM 724 O O . THR A 1 92 ? 32.375 20.547 -8.039 1 55.72 92 THR A O 1
ATOM 727 N N . SER A 1 93 ? 30.438 20.812 -6.957 1 54.56 93 SER A N 1
ATOM 728 C CA . SER A 1 93 ? 31.25 20.969 -5.754 1 54.56 93 SER A CA 1
ATOM 729 C C . SER A 1 93 ? 31.688 19.625 -5.195 1 54.56 93 SER A C 1
ATOM 731 O O . SER A 1 93 ? 32.375 19.562 -4.168 1 54.56 93 SER A O 1
ATOM 733 N N . LEU A 1 94 ? 31.266 18.531 -5.879 1 60.09 94 LEU A N 1
ATOM 734 C CA . LEU A 1 94 ? 31.562 17.266 -5.211 1 60.09 94 LEU A CA 1
ATOM 735 C C . LEU A 1 94 ? 32.875 16.688 -5.703 1 60.09 94 LEU A C 1
ATOM 737 O O . LEU A 1 94 ? 33 16.344 -6.883 1 60.09 94 LEU A O 1
ATOM 741 N N . LYS A 1 95 ? 34 17.266 -5.238 1 66.25 95 LYS A N 1
ATOM 742 C CA . LYS A 1 95 ? 35.281 16.625 -5.492 1 66.25 95 LYS A CA 1
ATOM 743 C C . LYS A 1 95 ? 35.469 15.383 -4.625 1 66.25 95 LYS A C 1
ATOM 745 O O . LYS A 1 95 ? 34.938 15.32 -3.508 1 66.25 95 LYS A O 1
ATOM 750 N N . GLY A 1 96 ? 35.906 14.266 -5.164 1 85.31 96 GLY A N 1
ATOM 751 C CA . GLY A 1 96 ? 36.375 13.094 -4.438 1 85.31 96 GLY A CA 1
ATOM 752 C C . GLY A 1 96 ? 35.281 12.133 -4.086 1 85.31 96 GLY A C 1
ATOM 753 O O . GLY A 1 96 ? 34.531 11.68 -4.961 1 85.31 96 GLY A O 1
ATOM 754 N N . PRO A 1 97 ? 35.156 11.859 -2.896 1 87.62 97 PRO A N 1
ATOM 755 C CA . PRO A 1 97 ? 34.188 10.883 -2.402 1 87.62 97 PRO A CA 1
ATOM 756 C C . PRO A 1 97 ? 32.75 11.352 -2.576 1 87.62 97 PRO A C 1
ATOM 758 O O . PRO A 1 97 ? 31.844 10.539 -2.809 1 87.62 97 PRO A O 1
ATOM 761 N N . GLY A 1 98 ? 32.531 12.562 -2.527 1 89.06 98 GLY A N 1
ATOM 762 C CA . GLY A 1 98 ? 31.188 13.109 -2.703 1 89.06 98 GLY A CA 1
ATOM 763 C C . GLY A 1 98 ? 30.641 12.914 -4.105 1 89.06 98 GLY A C 1
ATOM 764 O O . GLY A 1 98 ? 29.453 12.617 -4.277 1 89.06 98 GLY A O 1
ATOM 765 N N . GLN A 1 99 ? 31.531 13.094 -5.008 1 91.75 99 GLN A N 1
ATOM 766 C CA . GLN A 1 99 ? 31.141 12.906 -6.398 1 91.75 99 GLN A CA 1
ATOM 767 C C . GLN A 1 99 ? 30.812 11.445 -6.68 1 91.75 99 GLN A C 1
ATOM 769 O O . GLN A 1 99 ? 29.828 11.141 -7.375 1 91.75 99 GLN A O 1
ATOM 774 N N . ILE A 1 100 ? 31.609 10.594 -6.176 1 94.19 100 ILE A N 1
ATOM 775 C CA . ILE A 1 100 ? 31.391 9.164 -6.352 1 94.19 100 ILE A CA 1
ATOM 776 C C . ILE A 1 100 ? 30.047 8.766 -5.727 1 94.19 100 ILE A C 1
ATOM 778 O O . ILE A 1 100 ? 29.266 8.039 -6.332 1 94.19 100 ILE A O 1
ATOM 782 N N . ALA A 1 101 ? 29.797 9.25 -4.543 1 95 101 ALA A N 1
ATOM 783 C CA . ALA A 1 101 ? 28.547 8.945 -3.842 1 95 101 ALA A CA 1
ATOM 784 C C . ALA A 1 101 ? 27.344 9.414 -4.648 1 95 101 ALA A C 1
ATOM 786 O O . ALA A 1 101 ? 26.359 8.688 -4.773 1 95 101 ALA A O 1
ATOM 787 N N . HIS A 1 102 ? 27.484 10.547 -5.168 1 94.56 102 HIS A N 1
ATOM 788 C CA . HIS A 1 102 ? 26.391 11.156 -5.914 1 94.56 102 HIS A CA 1
ATOM 789 C C . HIS A 1 102 ? 26.094 10.383 -7.195 1 94.56 102 HIS A C 1
ATOM 791 O O . HIS A 1 102 ? 24.938 10.047 -7.469 1 94.56 102 HIS A O 1
ATOM 797 N N . LEU A 1 103 ? 27.109 10.109 -7.949 1 95.25 103 LEU A N 1
ATOM 798 C CA . LEU A 1 103 ? 26.938 9.375 -9.203 1 95.25 103 LEU A CA 1
ATOM 799 C C . LEU A 1 103 ? 26.422 7.969 -8.938 1 95.25 103 LEU A C 1
ATOM 801 O O . LEU A 1 103 ? 25.562 7.477 -9.672 1 95.25 103 LEU A O 1
ATOM 805 N N . ALA A 1 104 ? 26.906 7.363 -7.918 1 97.19 104 ALA A N 1
ATOM 806 C CA . ALA A 1 104 ? 26.469 6.02 -7.559 1 97.19 104 ALA A CA 1
ATOM 807 C C . ALA A 1 104 ? 25 6.027 -7.121 1 97.19 104 ALA A C 1
ATOM 809 O O . ALA A 1 104 ? 24.266 5.062 -7.352 1 97.19 104 ALA A O 1
ATOM 810 N N . GLN A 1 105 ? 24.641 7.129 -6.527 1 97.06 105 GLN A N 1
ATOM 811 C CA . GLN A 1 105 ? 23.25 7.242 -6.113 1 97.06 105 GLN A CA 1
ATOM 812 C C . GLN A 1 105 ? 22.328 7.309 -7.324 1 97.06 105 GLN A C 1
ATOM 814 O O . GLN A 1 105 ? 21.219 6.77 -7.289 1 97.06 105 GLN A O 1
ATOM 819 N N . ILE A 1 106 ? 22.75 7.992 -8.305 1 97.25 106 ILE A N 1
ATOM 820 C CA . ILE A 1 106 ? 21.984 8.023 -9.547 1 97.25 106 ILE A CA 1
ATOM 821 C C . ILE A 1 106 ? 21.891 6.617 -10.133 1 97.25 106 ILE A C 1
ATOM 823 O O . ILE A 1 106 ? 20.812 6.18 -10.547 1 97.25 106 ILE A O 1
ATOM 827 N N . GLY A 1 107 ? 23 5.961 -10.156 1 98 107 GLY A N 1
ATOM 828 C CA . GLY A 1 107 ? 23.016 4.582 -10.625 1 98 107 GLY A CA 1
ATOM 829 C C . GLY A 1 107 ? 22.094 3.672 -9.844 1 98 107 GLY A C 1
ATOM 830 O O . GLY A 1 107 ? 21.438 2.797 -10.422 1 98 107 GLY A O 1
ATOM 831 N N . ARG A 1 108 ? 22.047 3.854 -8.586 1 98.44 108 ARG A N 1
ATOM 832 C CA . ARG A 1 108 ? 21.141 3.084 -7.734 1 98.44 108 ARG A CA 1
ATOM 833 C C . ARG A 1 108 ? 19.703 3.262 -8.164 1 98.44 108 ARG A C 1
ATOM 835 O O . ARG A 1 108 ? 18.969 2.281 -8.336 1 98.44 108 ARG A O 1
ATOM 842 N N . GLN A 1 109 ? 19.344 4.496 -8.438 1 98.25 109 GLN A N 1
ATOM 843 C CA . GLN A 1 109 ? 17.969 4.793 -8.812 1 98.25 109 GLN A CA 1
ATOM 844 C C . GLN A 1 109 ? 17.625 4.184 -10.172 1 98.25 109 GLN A C 1
ATOM 846 O O . GLN A 1 109 ? 16.547 3.629 -10.352 1 98.25 109 GLN A O 1
ATOM 851 N N . ILE A 1 110 ? 18.547 4.234 -11.047 1 98.25 110 ILE A N 1
ATOM 852 C CA . ILE A 1 110 ? 18.328 3.67 -12.375 1 98.25 110 ILE A CA 1
ATOM 853 C C . ILE A 1 110 ? 18.219 2.15 -12.281 1 98.25 110 ILE A C 1
ATOM 855 O O . ILE A 1 110 ? 17.375 1.535 -12.922 1 98.25 110 ILE A O 1
ATOM 859 N N . GLY A 1 111 ? 19.109 1.602 -11.5 1 98.69 111 GLY A N 1
ATOM 860 C CA . GLY A 1 111 ? 19.047 0.167 -11.266 1 98.69 111 GLY A CA 1
ATOM 861 C C . GLY A 1 111 ? 17.719 -0.288 -10.695 1 98.69 111 GLY A C 1
ATOM 862 O O . GLY A 1 111 ? 17.125 -1.251 -11.188 1 98.69 111 GLY A O 1
ATOM 863 N N . TYR A 1 112 ? 17.25 0.445 -9.773 1 98.44 112 TYR A N 1
ATOM 864 C CA . TYR A 1 112 ? 15.992 0.082 -9.148 1 98.44 112 TYR A CA 1
ATOM 865 C C . TYR A 1 112 ? 14.82 0.337 -10.086 1 98.44 112 TYR A C 1
ATOM 867 O O . TYR A 1 112 ? 13.836 -0.403 -10.078 1 98.44 112 TYR A O 1
ATOM 875 N N . ALA A 1 113 ? 14.906 1.376 -10.891 1 98.31 113 ALA A N 1
ATOM 876 C CA . ALA A 1 113 ? 13.875 1.596 -11.906 1 98.31 113 ALA A CA 1
ATOM 877 C C . ALA A 1 113 ? 13.797 0.417 -12.867 1 98.31 113 ALA A C 1
ATOM 879 O O . ALA A 1 113 ? 12.703 -0.045 -13.203 1 98.31 113 ALA A O 1
ATOM 880 N N . GLY A 1 114 ? 14.922 -0.029 -13.273 1 98.69 114 GLY A N 1
ATOM 881 C CA . GLY A 1 114 ? 14.969 -1.188 -14.156 1 98.69 114 GLY A CA 1
ATOM 882 C C . GLY A 1 114 ? 14.469 -2.457 -13.492 1 98.69 114 GLY A C 1
ATOM 883 O O . GLY A 1 114 ? 13.711 -3.223 -14.094 1 98.69 114 GLY A O 1
ATOM 884 N N . PHE A 1 115 ? 14.891 -2.646 -12.289 1 98.62 115 PHE A N 1
ATOM 885 C CA . PHE A 1 115 ? 14.453 -3.805 -11.516 1 98.62 115 PHE A CA 1
ATOM 886 C C . PHE A 1 115 ? 12.938 -3.854 -11.43 1 98.62 115 PHE A C 1
ATOM 888 O O . PHE A 1 115 ? 12.32 -4.871 -11.758 1 98.62 115 PHE A O 1
ATOM 895 N N . HIS A 1 116 ? 12.336 -2.766 -11.031 1 98.25 116 HIS A N 1
ATOM 896 C CA . HIS A 1 116 ? 10.891 -2.736 -10.82 1 98.25 116 HIS A CA 1
ATOM 897 C C . HIS A 1 116 ? 10.141 -2.828 -12.141 1 98.25 116 HIS A C 1
ATOM 899 O O . HIS A 1 116 ? 9.047 -3.404 -12.203 1 98.25 116 HIS A O 1
ATOM 905 N N . THR A 1 117 ? 10.68 -2.33 -13.211 1 98.5 117 THR A N 1
ATOM 906 C CA . THR A 1 117 ? 10.062 -2.471 -14.523 1 98.5 117 THR A CA 1
ATOM 907 C C . THR A 1 117 ? 10.047 -3.934 -14.953 1 98.5 117 THR A C 1
ATOM 909 O O . THR A 1 117 ? 9 -4.453 -15.367 1 98.5 117 THR A O 1
ATOM 912 N N . ALA A 1 118 ? 11.18 -4.543 -14.805 1 98.56 118 ALA A N 1
ATOM 913 C CA . ALA A 1 118 ? 11.258 -5.957 -15.172 1 98.56 118 ALA A CA 1
ATOM 914 C C . ALA A 1 118 ? 10.367 -6.809 -14.273 1 98.56 118 ALA A C 1
ATOM 916 O O . ALA A 1 118 ? 9.742 -7.766 -14.734 1 98.56 118 ALA A O 1
ATOM 917 N N . ASP A 1 119 ? 10.375 -6.438 -13.047 1 98.06 119 ASP A N 1
ATOM 918 C CA . ASP A 1 119 ? 9.531 -7.145 -12.086 1 98.06 119 ASP A CA 1
ATOM 919 C C . ASP A 1 119 ? 8.062 -7.047 -12.477 1 98.06 119 ASP A C 1
ATOM 921 O O . ASP A 1 119 ? 7.309 -8.008 -12.312 1 98.06 119 ASP A O 1
ATOM 925 N N . MET A 1 120 ? 7.609 -5.922 -12.961 1 98.06 120 MET A N 1
ATOM 926 C CA . MET A 1 120 ? 6.242 -5.742 -13.438 1 98.06 120 MET A CA 1
ATOM 927 C C . MET A 1 120 ? 5.957 -6.652 -14.633 1 98.06 120 MET A C 1
ATOM 929 O O . MET A 1 120 ? 4.887 -7.266 -14.711 1 98.06 120 MET A O 1
ATOM 933 N N . ILE A 1 121 ? 6.875 -6.762 -15.477 1 98.38 121 ILE A N 1
ATOM 934 C CA . ILE A 1 121 ? 6.715 -7.59 -16.672 1 98.38 121 ILE A CA 1
ATOM 935 C C . ILE A 1 121 ? 6.633 -9.062 -16.266 1 98.38 121 ILE A C 1
ATOM 937 O O . ILE A 1 121 ? 5.789 -9.805 -16.781 1 98.38 121 ILE A O 1
ATOM 941 N N . VAL A 1 122 ? 7.512 -9.43 -15.375 1 97.94 122 VAL A N 1
ATOM 942 C CA . VAL A 1 122 ? 7.504 -10.805 -14.875 1 97.94 122 VAL A CA 1
ATOM 943 C C . VAL A 1 122 ? 6.152 -11.117 -14.227 1 97.94 122 VAL A C 1
ATOM 945 O O . VAL A 1 122 ? 5.594 -12.195 -14.438 1 97.94 122 VAL A O 1
ATOM 948 N N . TRP A 1 123 ? 5.633 -10.188 -13.484 1 98.06 123 TRP A N 1
ATOM 949 C CA . TRP A 1 123 ? 4.34 -10.383 -12.836 1 98.06 123 TRP A CA 1
ATOM 950 C C . TRP A 1 123 ? 3.225 -10.516 -13.867 1 98.06 123 TRP A C 1
ATOM 952 O O . TRP A 1 123 ? 2.348 -11.375 -13.734 1 98.06 123 TRP A O 1
ATOM 962 N N . LEU A 1 124 ? 3.236 -9.695 -14.898 1 98.38 124 LEU A N 1
ATOM 963 C CA . LEU A 1 124 ? 2.229 -9.75 -15.945 1 98.38 124 LEU A CA 1
ATOM 964 C C . LEU A 1 124 ? 2.254 -11.102 -16.656 1 98.38 124 LEU A C 1
ATOM 966 O O . LEU A 1 124 ? 1.213 -11.594 -17.094 1 98.38 124 LEU A O 1
ATOM 970 N N . ALA A 1 125 ? 3.453 -11.656 -16.75 1 98.12 125 ALA A N 1
ATOM 971 C CA . ALA A 1 125 ? 3.57 -12.992 -17.312 1 98.12 125 ALA A CA 1
ATOM 972 C C . ALA A 1 125 ? 3.02 -14.047 -16.359 1 98.12 125 ALA A C 1
ATOM 974 O O . ALA A 1 125 ? 2.369 -15 -16.797 1 98.12 125 ALA A O 1
ATOM 975 N N . GLN A 1 126 ? 3.293 -13.859 -15.109 1 96.94 126 GLN A N 1
ATOM 976 C CA . GLN A 1 126 ? 2.852 -14.805 -14.086 1 96.94 126 GLN A CA 1
ATOM 977 C C . GLN A 1 126 ? 1.329 -14.891 -14.039 1 96.94 126 GLN A C 1
ATOM 979 O O . GLN A 1 126 ? 0.772 -15.977 -13.828 1 96.94 126 GLN A O 1
ATOM 984 N N . VAL A 1 127 ? 0.674 -13.781 -14.242 1 97.19 127 VAL A N 1
ATOM 985 C CA . VAL A 1 127 ? -0.784 -13.789 -14.18 1 97.19 127 VAL A CA 1
ATOM 986 C C . VAL A 1 127 ? -1.359 -14.094 -15.562 1 97.19 127 VAL A C 1
ATOM 988 O O . VAL A 1 127 ? -2.568 -13.984 -15.773 1 97.19 127 VAL A O 1
ATOM 991 N N . ARG A 1 128 ? -0.514 -14.344 -16.547 1 96.88 128 ARG A N 1
ATOM 992 C CA . ARG A 1 128 ? -0.851 -14.797 -17.891 1 96.88 128 ARG A CA 1
ATOM 993 C C . ARG A 1 128 ? -1.519 -13.68 -18.688 1 96.88 128 ARG A C 1
ATOM 995 O O . ARG A 1 128 ? -2.35 -13.953 -19.562 1 96.88 128 ARG A O 1
ATOM 1002 N N . PHE A 1 129 ? -1.284 -12.523 -18.281 1 98.25 129 PHE A N 1
ATOM 1003 C CA . PHE A 1 129 ? -1.683 -11.414 -19.141 1 98.25 129 PHE A CA 1
ATOM 1004 C C . PHE A 1 129 ? -0.773 -11.32 -20.359 1 98.25 129 PHE A C 1
ATOM 1006 O O . PHE A 1 129 ? -1.248 -11.117 -21.484 1 98.25 129 PHE A O 1
ATOM 1013 N N . LEU A 1 130 ? 0.534 -11.359 -20 1 97.62 130 LEU A N 1
ATOM 1014 C CA . LEU A 1 130 ? 1.507 -11.555 -21.078 1 97.62 130 LEU A CA 1
ATOM 1015 C C . LEU A 1 130 ? 1.799 -13.039 -21.281 1 97.62 130 LEU A C 1
ATOM 1017 O O . LEU A 1 130 ? 2.322 -13.703 -20.375 1 97.62 130 LEU A O 1
ATOM 1021 N N . LYS A 1 131 ? 1.493 -13.523 -22.406 1 96.38 131 LYS A N 1
ATOM 1022 C CA . LYS A 1 131 ? 1.653 -14.945 -22.688 1 96.38 131 LYS A CA 1
ATOM 1023 C C . LYS A 1 131 ? 3.047 -15.25 -23.219 1 96.38 131 LYS A C 1
ATOM 1025 O O . LYS A 1 131 ? 3.203 -15.594 -24.406 1 96.38 131 LYS A O 1
ATOM 1030 N N . PHE A 1 132 ? 3.975 -15.234 -22.344 1 96.5 132 PHE A N 1
ATOM 1031 C CA . PHE A 1 132 ? 5.359 -15.547 -22.672 1 96.5 132 PHE A CA 1
ATOM 1032 C C . PHE A 1 132 ? 5.633 -17.031 -22.516 1 96.5 132 PHE A C 1
ATOM 1034 O O . PHE A 1 132 ? 5.035 -17.688 -21.656 1 96.5 132 PHE A O 1
ATOM 1041 N N . ASP A 1 133 ? 6.457 -17.531 -23.391 1 96.38 133 ASP A N 1
ATOM 1042 C CA . ASP A 1 133 ? 6.945 -18.891 -23.156 1 96.38 133 ASP A CA 1
ATOM 1043 C C . ASP A 1 133 ? 7.945 -18.922 -22.016 1 96.38 133 ASP A C 1
ATOM 1045 O O . ASP A 1 133 ? 8.289 -17.875 -21.453 1 96.38 133 ASP A O 1
ATOM 1049 N N . LYS A 1 134 ? 8.312 -20.031 -21.641 1 96.19 134 LYS A N 1
ATOM 1050 C CA . LYS A 1 134 ? 9.188 -20.219 -20.484 1 96.19 134 LYS A CA 1
ATOM 1051 C C . LYS A 1 134 ? 10.523 -19.516 -20.688 1 96.19 134 LYS A C 1
ATOM 1053 O O . LYS A 1 134 ? 11.055 -18.906 -19.75 1 96.19 134 LYS A O 1
ATOM 1058 N N . VAL A 1 135 ? 11.078 -19.531 -21.844 1 97.31 135 VAL A N 1
ATOM 1059 C CA . VAL A 1 135 ? 12.375 -18.953 -22.156 1 97.31 135 VAL A CA 1
ATOM 1060 C C . VAL A 1 135 ? 12.312 -17.438 -22.031 1 97.31 135 VAL A C 1
ATOM 1062 O O . VAL A 1 135 ? 13.18 -16.828 -21.406 1 97.31 135 VAL A O 1
ATOM 1065 N N . THR A 1 136 ? 11.289 -16.844 -22.609 1 97.56 136 THR A N 1
ATOM 1066 C CA . THR A 1 136 ? 11.109 -15.391 -22.547 1 97.56 136 THR A CA 1
ATOM 1067 C C . THR A 1 136 ? 10.898 -14.938 -21.094 1 97.56 136 THR A C 1
ATOM 1069 O O . THR A 1 136 ? 11.445 -13.914 -20.672 1 97.56 136 THR A O 1
ATOM 1072 N N . THR A 1 137 ? 10.078 -15.641 -20.375 1 97.38 137 THR A N 1
ATOM 1073 C CA . THR A 1 137 ? 9.836 -15.312 -18.984 1 97.38 137 THR A CA 1
ATOM 1074 C C . THR A 1 137 ? 11.141 -15.336 -18.188 1 97.38 137 THR A C 1
ATOM 1076 O O . THR A 1 137 ? 11.414 -14.422 -17.406 1 97.38 137 THR A O 1
ATOM 1079 N N . GLN A 1 138 ? 11.969 -16.281 -18.422 1 97.38 138 GLN A N 1
ATOM 1080 C CA . GLN A 1 138 ? 13.227 -16.406 -17.688 1 97.38 138 GLN A CA 1
ATOM 1081 C C . GLN A 1 138 ? 14.188 -15.281 -18.062 1 97.38 138 GLN A C 1
ATOM 1083 O O . GLN A 1 138 ? 14.961 -14.82 -17.219 1 97.38 138 GLN A O 1
ATOM 1088 N N . ARG A 1 139 ? 14.102 -14.891 -19.266 1 98 139 ARG A N 1
ATOM 1089 C CA . ARG A 1 139 ? 14.93 -13.758 -19.688 1 98 139 ARG A CA 1
ATOM 1090 C C . ARG A 1 139 ? 14.602 -12.508 -18.875 1 98 139 ARG A C 1
ATOM 1092 O O . ARG A 1 139 ? 15.5 -11.781 -18.453 1 98 139 ARG A O 1
ATOM 1099 N N . TYR A 1 140 ? 13.336 -12.305 -18.703 1 98.25 140 TYR A N 1
ATOM 1100 C CA . TYR A 1 140 ? 12.93 -11.125 -17.938 1 98.25 140 TYR A CA 1
ATOM 1101 C C . TYR A 1 140 ? 13.234 -11.297 -16.469 1 98.25 140 TYR A C 1
ATOM 1103 O O . TYR A 1 140 ? 13.562 -10.328 -15.773 1 98.25 140 TYR A O 1
ATOM 1111 N N . VAL A 1 141 ? 13.141 -12.492 -15.969 1 98.19 141 VAL A N 1
ATOM 1112 C CA . VAL A 1 141 ? 13.531 -12.758 -14.586 1 98.19 141 VAL A CA 1
ATOM 1113 C C . VAL A 1 141 ? 15.016 -12.445 -14.398 1 98.19 141 VAL A C 1
ATOM 1115 O O . VAL A 1 141 ? 15.398 -11.797 -13.43 1 98.19 141 VAL A O 1
ATOM 1118 N N . ARG A 1 142 ? 15.844 -12.836 -15.312 1 98.56 142 ARG A N 1
ATOM 1119 C CA . ARG A 1 142 ? 17.281 -12.57 -15.25 1 98.56 142 ARG A CA 1
ATOM 1120 C C . ARG A 1 142 ? 17.562 -11.07 -15.328 1 98.56 142 ARG A C 1
ATOM 1122 O O . ARG A 1 142 ? 18.438 -10.555 -14.625 1 98.56 142 ARG A O 1
ATOM 1129 N N . LEU A 1 143 ? 16.844 -10.461 -16.219 1 98.69 143 LEU A N 1
ATOM 1130 C CA . LEU A 1 143 ? 16.969 -9.016 -16.344 1 98.69 143 LEU A CA 1
ATOM 1131 C C . LEU A 1 143 ? 16.625 -8.32 -15.031 1 98.69 143 LEU A C 1
ATOM 1133 O O . LEU A 1 143 ? 17.281 -7.363 -14.633 1 98.69 143 LEU A O 1
ATOM 1137 N N . MET A 1 144 ? 15.547 -8.836 -14.414 1 98.56 144 MET A N 1
ATOM 1138 C CA . MET A 1 144 ? 15.109 -8.312 -13.117 1 98.56 144 MET A CA 1
ATOM 1139 C C . MET A 1 144 ? 16.234 -8.406 -12.094 1 98.56 144 MET A C 1
ATOM 1141 O O . MET A 1 144 ? 16.562 -7.418 -11.438 1 98.56 144 MET A O 1
ATOM 1145 N N . TYR A 1 145 ? 16.875 -9.523 -12.039 1 98.62 145 TYR A N 1
ATOM 1146 C CA . TYR A 1 145 ? 17.938 -9.734 -11.062 1 98.62 145 TYR A CA 1
ATOM 1147 C C . TYR A 1 145 ? 19.172 -8.906 -11.414 1 98.62 145 TYR A C 1
ATOM 1149 O O . TYR A 1 145 ? 19.875 -8.422 -10.523 1 98.62 145 TYR A O 1
ATOM 1157 N N . LYS A 1 146 ? 19.453 -8.742 -12.68 1 98.81 146 LYS A N 1
ATOM 1158 C CA . LYS A 1 146 ? 20.594 -7.945 -13.094 1 98.81 146 LYS A CA 1
ATOM 1159 C C . LYS A 1 146 ? 20.438 -6.492 -12.648 1 98.81 146 LYS A C 1
ATOM 1161 O O . LYS A 1 146 ? 21.375 -5.898 -12.117 1 98.81 146 LYS A O 1
ATOM 1166 N N . PHE A 1 147 ? 19.297 -6.008 -12.906 1 98.81 147 PHE A N 1
ATOM 1167 C CA . PHE A 1 147 ? 19.062 -4.621 -12.516 1 98.81 147 PHE A CA 1
ATOM 1168 C C . PHE A 1 147 ? 19.062 -4.477 -11 1 98.81 147 PHE A C 1
ATOM 1170 O O . PHE A 1 147 ? 19.562 -3.48 -10.477 1 98.81 147 PHE A O 1
ATOM 1177 N N . TRP A 1 148 ? 18.484 -5.441 -10.336 1 98.69 148 TRP A N 1
ATOM 1178 C CA . TRP A 1 148 ? 18.5 -5.41 -8.883 1 98.69 148 TRP A CA 1
ATOM 1179 C C . TRP A 1 148 ? 19.922 -5.441 -8.344 1 98.69 148 TRP A C 1
ATOM 1181 O O . TRP A 1 148 ? 20.297 -4.629 -7.492 1 98.69 148 TRP A O 1
ATOM 1191 N N . PHE A 1 149 ? 20.719 -6.324 -8.914 1 98.75 149 PHE A N 1
ATOM 1192 C CA . PHE A 1 149 ? 22.109 -6.461 -8.523 1 98.75 149 PHE A CA 1
ATOM 1193 C C . PHE A 1 149 ? 22.875 -5.16 -8.766 1 98.75 149 PHE A C 1
ATOM 1195 O O . PHE A 1 149 ? 23.594 -4.684 -7.891 1 98.75 149 PHE A O 1
ATOM 1202 N N . ALA A 1 150 ? 22.688 -4.598 -9.906 1 98.81 150 ALA A N 1
ATOM 1203 C CA . ALA A 1 150 ? 23.359 -3.348 -10.25 1 98.81 150 ALA A CA 1
ATOM 1204 C C . ALA A 1 150 ? 22.953 -2.227 -9.297 1 98.81 150 ALA A C 1
ATOM 1206 O O . ALA A 1 150 ? 23.781 -1.424 -8.875 1 98.81 150 ALA A O 1
ATOM 1207 N N . GLY A 1 151 ? 21.688 -2.201 -8.992 1 98.69 151 GLY A N 1
ATOM 1208 C CA . GLY A 1 151 ? 21.219 -1.194 -8.055 1 98.69 151 GLY A CA 1
ATOM 1209 C C . GLY A 1 151 ? 21.844 -1.306 -6.68 1 98.69 151 GLY A C 1
ATOM 1210 O O . GLY A 1 151 ? 22.281 -0.305 -6.113 1 98.69 151 GLY A O 1
ATOM 1211 N N . ILE A 1 152 ? 21.922 -2.484 -6.203 1 98.75 152 ILE A N 1
ATOM 1212 C CA . ILE A 1 152 ? 22.469 -2.709 -4.871 1 98.75 152 ILE A CA 1
ATOM 1213 C C . ILE A 1 152 ? 23.969 -2.381 -4.867 1 98.75 152 ILE A C 1
ATOM 1215 O O . ILE A 1 152 ? 24.469 -1.767 -3.926 1 98.75 152 ILE A O 1
ATOM 1219 N N . VAL A 1 153 ? 24.641 -2.785 -5.883 1 98.75 153 VAL A N 1
ATOM 1220 C CA . VAL A 1 153 ? 26.078 -2.508 -5.969 1 98.75 153 VAL A CA 1
ATOM 1221 C C . VAL A 1 153 ? 26.312 -0.999 -5.977 1 98.75 153 VAL A C 1
ATOM 1223 O O . VAL A 1 153 ? 27.188 -0.498 -5.27 1 98.75 153 VAL A O 1
ATOM 1226 N N . CYS A 1 154 ? 25.547 -0.29 -6.742 1 98.69 154 CYS A N 1
ATOM 1227 C CA . CYS A 1 154 ? 25.656 1.164 -6.754 1 98.69 154 CYS A CA 1
ATOM 1228 C C . CYS A 1 154 ? 25.344 1.747 -5.383 1 98.69 154 CYS A C 1
ATOM 1230 O O . CYS A 1 154 ? 25.969 2.715 -4.953 1 98.69 154 CYS A O 1
ATOM 1232 N N . SER A 1 155 ? 24.438 1.149 -4.723 1 98.5 155 SER A N 1
ATOM 1233 C CA . SER A 1 155 ? 24.094 1.589 -3.373 1 98.5 155 SER A CA 1
ATOM 1234 C C . SER A 1 155 ? 25.25 1.376 -2.41 1 98.5 155 SER A C 1
ATOM 1236 O O . SER A 1 155 ? 25.547 2.244 -1.586 1 98.5 155 SER A O 1
ATOM 1238 N N . LEU A 1 156 ? 25.875 0.27 -2.535 1 98.56 156 LEU A N 1
ATOM 1239 C CA . LEU A 1 156 ? 27.031 -0.033 -1.699 1 98.56 156 LEU A CA 1
ATOM 1240 C C . LEU A 1 156 ? 28.156 0.966 -1.947 1 98.56 156 LEU A C 1
ATOM 1242 O O . LEU A 1 156 ? 28.766 1.463 -1.001 1 98.56 156 LEU A O 1
ATOM 1246 N N . VAL A 1 157 ? 28.344 1.258 -3.166 1 98.25 157 VAL A N 1
ATOM 1247 C CA . VAL A 1 157 ? 29.391 2.217 -3.529 1 98.25 157 VAL A CA 1
ATOM 1248 C C . VAL A 1 157 ? 29.031 3.6 -2.988 1 98.25 157 VAL A C 1
ATOM 1250 O O . VAL A 1 157 ? 29.859 4.277 -2.387 1 98.25 157 VAL A O 1
ATOM 1253 N N . SER A 1 158 ? 27.812 3.971 -3.17 1 97.44 158 SER A N 1
ATOM 1254 C CA . SER A 1 158 ? 27.359 5.277 -2.715 1 97.44 158 SER A CA 1
ATOM 1255 C C . SER A 1 158 ? 27.484 5.414 -1.2 1 97.44 158 SER A C 1
ATOM 1257 O O . SER A 1 158 ? 28 6.414 -0.701 1 97.44 158 SER A O 1
ATOM 1259 N N . SER A 1 159 ? 27.047 4.398 -0.538 1 97.62 159 SER A N 1
ATOM 1260 C CA . SER A 1 159 ? 27.078 4.434 0.92 1 97.62 159 SER A CA 1
ATOM 1261 C C . SER A 1 159 ? 28.516 4.418 1.435 1 97.62 159 SER A C 1
ATOM 1263 O O . SER A 1 159 ? 28.844 5.105 2.404 1 97.62 159 SER A O 1
ATOM 1265 N N . SER A 1 160 ? 29.359 3.682 0.808 1 97.62 160 SER A N 1
ATOM 1266 C CA . SER A 1 160 ? 30.766 3.648 1.199 1 97.62 160 SER A CA 1
ATOM 1267 C C . SER A 1 160 ? 31.422 5.004 0.983 1 97.62 160 SER A C 1
ATOM 1269 O O . SER A 1 160 ? 32.125 5.5 1.861 1 97.62 160 SER A O 1
ATOM 1271 N N . ALA A 1 161 ? 31.188 5.543 -0.143 1 96.12 161 ALA A N 1
ATOM 1272 C CA . ALA A 1 161 ? 31.75 6.863 -0.437 1 96.12 161 ALA A CA 1
ATOM 1273 C C . ALA A 1 161 ? 31.172 7.922 0.507 1 96.12 161 ALA A C 1
ATOM 1275 O O . ALA A 1 161 ? 31.906 8.82 0.94 1 96.12 161 ALA A O 1
ATOM 1276 N N . SER A 1 162 ? 29.922 7.805 0.766 1 95.69 162 SER A N 1
ATOM 1277 C CA . SER A 1 162 ? 29.281 8.734 1.688 1 95.69 162 SER A CA 1
ATOM 1278 C C . SER A 1 162 ? 29.875 8.633 3.088 1 95.69 162 SER A C 1
ATOM 1280 O O . SER A 1 162 ? 29.984 9.633 3.799 1 95.69 162 SER A O 1
ATOM 1282 N N . LEU A 1 163 ? 30.219 7.402 3.43 1 95.44 163 LEU A N 1
ATOM 1283 C CA . LEU A 1 163 ? 30.812 7.188 4.738 1 95.44 163 LEU A CA 1
ATOM 1284 C C . LEU A 1 163 ? 32.188 7.848 4.824 1 95.44 163 LEU A C 1
ATOM 1286 O O . LEU A 1 163 ? 32.531 8.445 5.844 1 95.44 163 LEU A O 1
ATOM 1290 N N . VAL A 1 164 ? 32.938 7.754 3.801 1 94.12 164 VAL A N 1
ATOM 1291 C CA . VAL A 1 164 ? 34.25 8.375 3.74 1 94.12 164 VAL A CA 1
ATOM 1292 C C . VAL A 1 164 ? 34.094 9.891 3.826 1 94.12 164 VAL A C 1
ATOM 1294 O O . VAL A 1 164 ? 34.844 10.547 4.582 1 94.12 164 VAL A O 1
ATOM 1297 N N . ARG A 1 165 ? 33.188 10.398 3.107 1 91.94 165 ARG A N 1
ATOM 1298 C CA . ARG A 1 165 ? 32.938 11.836 3.125 1 91.94 165 ARG A CA 1
ATOM 1299 C C . ARG A 1 165 ? 32.531 12.305 4.512 1 91.94 165 ARG A C 1
ATOM 1301 O O . ARG A 1 165 ? 33 13.336 4.996 1 91.94 165 ARG A O 1
ATOM 1308 N N . LEU A 1 166 ? 31.672 11.523 5.078 1 92.38 166 LEU A N 1
ATOM 1309 C CA . LEU A 1 166 ? 31.141 11.875 6.395 1 92.38 166 LEU A CA 1
ATOM 1310 C C . LEU A 1 166 ? 32.25 11.852 7.441 1 92.38 166 LEU A C 1
ATOM 1312 O O . LEU A 1 166 ? 32.25 12.672 8.359 1 92.38 166 LEU A O 1
ATOM 1316 N N . ARG A 1 167 ? 33.125 10.953 7.328 1 91.69 167 ARG A N 1
ATOM 1317 C CA . ARG A 1 167 ? 34.281 10.883 8.242 1 91.69 167 ARG A CA 1
ATOM 1318 C C . ARG A 1 167 ? 35.156 12.125 8.125 1 91.69 167 ARG A C 1
ATOM 1320 O O . ARG A 1 167 ? 35.594 12.664 9.133 1 91.69 167 ARG A O 1
ATOM 1327 N N . ALA A 1 168 ? 35.344 12.531 6.969 1 89.62 168 ALA A N 1
ATOM 1328 C CA . ALA A 1 168 ? 36.125 13.75 6.738 1 89.62 168 ALA A CA 1
ATOM 1329 C C . ALA A 1 168 ? 35.406 14.969 7.332 1 89.62 168 ALA A C 1
ATOM 1331 O O . ALA A 1 168 ? 36.062 15.797 7.984 1 89.62 168 ALA A O 1
ATOM 1332 N N . ASP A 1 169 ? 34.188 14.992 7.105 1 88.69 169 ASP A N 1
ATOM 1333 C CA . ASP A 1 169 ? 33.406 16.094 7.645 1 88.69 169 ASP A CA 1
ATOM 1334 C C . ASP A 1 169 ? 33.406 16.078 9.172 1 88.69 169 ASP A C 1
ATOM 1336 O O . ASP A 1 169 ? 33.469 17.125 9.812 1 88.69 169 ASP A O 1
ATOM 1340 N N . SER A 1 170 ? 33.312 14.883 9.727 1 89.88 170 SER A N 1
ATOM 1341 C CA . SER A 1 170 ? 33.281 14.742 11.18 1 89.88 170 SER A CA 1
ATOM 1342 C C . SER A 1 170 ? 34.625 15.148 11.789 1 89.88 170 SER A C 1
ATOM 1344 O O . SER A 1 170 ? 34.656 15.75 12.867 1 89.88 170 SER A O 1
ATOM 1346 N N . ARG A 1 171 ? 35.656 14.875 11.109 1 89.19 171 ARG A N 1
ATOM 1347 C CA . ARG A 1 171 ? 36.969 15.273 11.57 1 89.19 171 ARG A CA 1
ATOM 1348 C C . ARG A 1 171 ? 37.125 16.797 11.531 1 89.19 171 ARG A C 1
ATOM 1350 O O . ARG A 1 171 ? 37.656 17.391 12.461 1 89.19 171 ARG A O 1
ATOM 1357 N N . ARG A 1 172 ? 36.688 17.297 10.469 1 87.62 172 ARG A N 1
ATOM 1358 C CA . ARG A 1 172 ? 36.719 18.75 10.344 1 87.62 172 ARG A CA 1
ATOM 1359 C C . ARG A 1 172 ? 35.906 19.422 11.438 1 87.62 172 ARG A C 1
ATOM 1361 O O . ARG A 1 172 ? 36.312 20.438 12.008 1 87.62 172 ARG A O 1
ATOM 1368 N N . PHE A 1 173 ? 34.781 18.797 11.664 1 88 173 PHE A N 1
ATOM 1369 C CA . PHE A 1 173 ? 33.875 19.328 12.695 1 88 173 PHE A CA 1
ATOM 1370 C C . PHE A 1 173 ? 34.531 19.203 14.07 1 88 173 PHE A C 1
ATOM 1372 O O . PHE A 1 173 ? 34.438 20.125 14.883 1 88 173 PHE A O 1
ATOM 1379 N N . ALA A 1 174 ? 35.156 18.125 14.383 1 86.88 174 ALA A N 1
ATOM 1380 C CA . ALA A 1 174 ? 35.812 17.906 15.664 1 86.88 174 ALA A CA 1
ATOM 1381 C C . ALA A 1 174 ? 36.938 18.906 15.875 1 86.88 174 ALA A C 1
ATOM 1383 O O . ALA A 1 174 ? 37.094 19.453 16.969 1 86.88 174 ALA A O 1
ATOM 1384 N N . LEU A 1 175 ? 37.625 19.203 14.891 1 87.19 175 LEU A N 1
ATOM 1385 C CA . LEU A 1 175 ? 38.719 20.156 14.961 1 87.19 175 LEU A CA 1
ATOM 1386 C C . LEU A 1 175 ? 38.219 21.578 15.172 1 87.19 175 LEU A C 1
ATOM 1388 O O . LEU A 1 175 ? 38.75 22.312 15.992 1 87.19 175 LEU A O 1
ATOM 1392 N N . SER A 1 176 ? 37.156 21.859 14.453 1 84.69 176 SER A N 1
ATOM 1393 C CA . SER A 1 176 ? 36.562 23.188 14.586 1 84.69 176 SER A CA 1
ATOM 1394 C C . SER A 1 176 ? 35.969 23.391 15.977 1 84.69 176 SER A C 1
ATOM 1396 O O . SER A 1 176 ? 36.031 24.484 16.531 1 84.69 176 SER A O 1
ATOM 1398 N N . SER A 1 177 ? 35.375 22.328 16.469 1 84.19 177 SER A N 1
ATOM 1399 C CA . SER A 1 177 ? 34.781 22.391 17.797 1 84.19 177 SER A CA 1
ATOM 1400 C C . SER A 1 177 ? 35.844 22.547 18.875 1 84.19 177 SER A C 1
ATOM 1402 O O . SER A 1 177 ? 35.656 23.25 19.859 1 84.19 177 SER A O 1
ATOM 1404 N N . GLN A 1 178 ? 37 21.984 18.734 1 83.19 178 GLN A N 1
ATOM 1405 C CA . GLN A 1 178 ? 38.094 22.109 19.672 1 83.19 178 GLN A CA 1
ATOM 1406 C C . GLN A 1 178 ? 38.656 23.531 19.656 1 83.19 178 GLN A C 1
ATOM 1408 O O . GLN A 1 178 ? 38.938 24.094 20.719 1 83.19 178 GLN A O 1
ATOM 1413 N N . VAL A 1 179 ? 38.719 24.047 18.547 1 80.88 179 VAL A N 1
ATOM 1414 C CA . VAL A 1 179 ? 39.219 25.406 18.406 1 80.88 179 VAL A CA 1
ATOM 1415 C C . VAL A 1 179 ? 38.25 26.406 19.047 1 80.88 179 VAL A C 1
ATOM 1417 O O . VAL A 1 179 ? 38.688 27.328 19.75 1 80.88 179 VAL A O 1
ATOM 1420 N N . ALA A 1 180 ? 36.969 26.109 18.812 1 80.25 180 ALA A N 1
ATOM 1421 C CA . ALA A 1 180 ? 35.938 26.984 19.359 1 80.25 180 ALA A CA 1
ATOM 1422 C C . ALA A 1 180 ? 35.906 26.922 20.891 1 80.25 180 ALA A C 1
ATOM 1424 O O . ALA A 1 180 ? 35.719 27.938 21.562 1 80.25 180 ALA A O 1
ATOM 1425 N N . LYS A 1 181 ? 36.062 25.75 21.484 1 80.06 181 LYS A N 1
ATOM 1426 C CA . LYS A 1 181 ? 36.094 25.562 22.938 1 80.06 181 LYS A CA 1
ATOM 1427 C C . LYS A 1 181 ? 37.281 26.297 23.562 1 80.06 181 LYS A C 1
ATOM 1429 O O . LYS A 1 181 ? 37.125 26.875 24.641 1 80.06 181 LYS A O 1
ATOM 1434 N N . GLU A 1 182 ? 38.344 26.359 22.922 1 77.62 182 GLU A N 1
ATOM 1435 C CA . GLU A 1 182 ? 39.562 27.047 23.422 1 77.62 182 GLU A CA 1
ATOM 1436 C C . GLU A 1 182 ? 39.375 28.562 23.375 1 77.62 182 GLU A C 1
ATOM 1438 O O . GLU A 1 182 ? 39.812 29.266 24.297 1 77.62 182 GLU A O 1
ATOM 1443 N N . GLU A 1 183 ? 38.594 28.969 22.406 1 73.62 183 GLU A N 1
ATOM 1444 C CA . GLU A 1 183 ? 38.344 30.406 22.266 1 73.62 183 GLU A CA 1
ATOM 1445 C C . GLU A 1 183 ? 37.312 30.875 23.281 1 73.62 183 GLU A C 1
ATOM 1447 O O . GLU A 1 183 ? 37.344 32.031 23.734 1 73.62 183 GLU A O 1
ATOM 1452 N N . GLU A 1 184 ? 36.25 30.156 23.531 1 68.5 184 GLU A N 1
ATOM 1453 C CA . GLU A 1 184 ? 35.219 30.469 24.516 1 68.5 184 GLU A CA 1
ATOM 1454 C C . GLU A 1 184 ? 35.812 30.609 25.906 1 68.5 184 GLU A C 1
ATOM 1456 O O . GLU A 1 184 ? 35.375 31.422 26.703 1 68.5 184 GLU A O 1
ATOM 1461 N N . LYS A 1 185 ? 36.688 29.75 26.297 1 72.69 185 LYS A N 1
ATOM 1462 C CA . LYS A 1 185 ? 37.344 29.859 27.594 1 72.69 185 LYS A CA 1
ATOM 1463 C C . LYS A 1 185 ? 38 31.234 27.766 1 72.69 185 LYS A C 1
ATOM 1465 O O . LYS A 1 185 ? 38.125 31.734 28.875 1 72.69 185 LYS A O 1
ATOM 1470 N N . GLU A 1 186 ? 38.375 31.922 26.734 1 63.12 186 GLU A N 1
ATOM 1471 C CA . GLU A 1 186 ? 39.125 33.156 26.797 1 63.12 186 GLU A CA 1
ATOM 1472 C C . GLU A 1 186 ? 38.188 34.375 26.812 1 63.12 186 GLU A C 1
ATOM 1474 O O . GLU A 1 186 ? 38.594 35.469 27.156 1 63.12 186 GLU A O 1
ATOM 1479 N N . GLY A 1 187 ? 36.844 34.375 26.406 1 64.75 187 GLY A N 1
ATOM 1480 C CA . GLY A 1 187 ? 36.219 35.688 26.578 1 64.75 187 GLY A CA 1
ATOM 1481 C C . GLY A 1 187 ? 34.781 35.719 26.109 1 64.75 187 GLY A C 1
ATOM 1482 O O . GLY A 1 187 ? 34.188 36.781 26.016 1 64.75 187 GLY A O 1
ATOM 1483 N N . ARG A 1 188 ? 34.219 34.688 25.406 1 59.41 188 ARG A N 1
ATOM 1484 C CA . ARG A 1 188 ? 32.969 35.031 24.781 1 59.41 188 ARG A CA 1
ATOM 1485 C C . ARG A 1 188 ? 31.828 35.031 25.812 1 59.41 188 ARG A C 1
ATOM 1487 O O . ARG A 1 188 ? 31.938 34.406 26.859 1 59.41 188 ARG A O 1
ATOM 1494 N N . SER A 1 189 ? 30.984 35.969 25.594 1 67.31 189 SER A N 1
ATOM 1495 C CA . SER A 1 189 ? 29.797 36.219 26.422 1 67.31 189 SER A CA 1
ATOM 1496 C C . SER A 1 189 ? 28.969 34.938 26.578 1 67.31 189 SER A C 1
ATOM 1498 O O . SER A 1 189 ? 28.969 34.094 25.688 1 67.31 189 SER A O 1
ATOM 1500 N N . GLY A 1 190 ? 28.422 34.688 27.797 1 71.06 190 GLY A N 1
ATOM 1501 C CA . GLY A 1 190 ? 27.719 33.531 28.328 1 71.06 190 GLY A CA 1
ATOM 1502 C C . GLY A 1 190 ? 26.594 33.062 27.422 1 71.06 190 GLY A C 1
ATOM 1503 O O . GLY A 1 190 ? 26.453 31.859 27.188 1 71.06 190 GLY A O 1
ATOM 1504 N N . GLU A 1 191 ? 25.844 33.969 26.812 1 76.75 191 GLU A N 1
ATOM 1505 C CA . GLU A 1 191 ? 24.672 33.594 26.016 1 76.75 191 GLU A CA 1
ATOM 1506 C C . GLU A 1 191 ? 25.078 33.125 24.625 1 76.75 191 GLU A C 1
ATOM 1508 O O . GLU A 1 191 ? 24.531 32.156 24.109 1 76.75 191 GLU A O 1
ATOM 1513 N N . GLU A 1 192 ? 25.953 33.906 23.953 1 77.38 192 GLU A N 1
ATOM 1514 C CA . GLU A 1 192 ? 26.438 33.531 22.625 1 77.38 192 GLU A CA 1
ATOM 1515 C C . GLU A 1 192 ? 27.188 32.219 22.672 1 77.38 192 GLU A C 1
ATOM 1517 O O . GLU A 1 192 ? 27.062 31.391 21.75 1 77.38 192 GLU A O 1
ATOM 1522 N N . ALA A 1 193 ? 27.844 32 23.734 1 78.06 193 ALA A N 1
ATOM 1523 C CA . ALA A 1 193 ? 28.578 30.75 23.906 1 78.06 193 ALA A CA 1
ATOM 1524 C C . ALA A 1 193 ? 27.625 29.578 24.078 1 78.06 193 ALA A C 1
ATOM 1526 O O . ALA A 1 193 ? 27.844 28.5 23.516 1 78.06 193 ALA A O 1
ATOM 1527 N N . ALA A 1 194 ? 26.547 29.828 24.719 1 81.81 194 ALA A N 1
ATOM 1528 C CA . ALA A 1 194 ? 25.547 28.781 24.938 1 81.81 194 ALA A CA 1
ATOM 1529 C C . ALA A 1 194 ? 24.859 28.422 23.625 1 81.81 194 ALA A C 1
ATOM 1531 O O . ALA A 1 194 ? 24.609 27.25 23.344 1 81.81 194 ALA A O 1
ATOM 1532 N N . ARG A 1 195 ? 24.5 29.375 22.812 1 84.75 195 ARG A N 1
ATOM 1533 C CA . ARG A 1 195 ? 23.875 29.156 21.516 1 84.75 195 ARG A CA 1
ATOM 1534 C C . ARG A 1 195 ? 24.797 28.391 20.578 1 84.75 195 ARG A C 1
ATOM 1536 O O . ARG A 1 195 ? 24.375 27.469 19.891 1 84.75 195 ARG A O 1
ATOM 1543 N N . GLN A 1 196 ? 26.031 28.812 20.594 1 81.88 196 GLN A N 1
ATOM 1544 C CA . GLN A 1 196 ? 27 28.141 19.734 1 81.88 196 GLN A CA 1
ATOM 1545 C C . GLN A 1 196 ? 27.203 26.688 20.156 1 81.88 196 GLN A C 1
ATOM 1547 O O . GLN A 1 196 ? 27.359 25.812 19.312 1 81.88 196 GLN A O 1
ATOM 1552 N N . MET A 1 197 ? 27.172 26.484 21.453 1 84 197 MET A N 1
ATOM 1553 C CA . MET A 1 197 ? 27.312 25.125 21.969 1 84 197 MET A CA 1
ATOM 1554 C C . MET A 1 197 ? 26.109 24.266 21.578 1 84 197 MET A C 1
ATOM 1556 O O . MET A 1 197 ? 26.266 23.094 21.234 1 84 197 MET A O 1
ATOM 1560 N N . ALA A 1 198 ? 24.922 24.844 21.641 1 87 198 ALA A N 1
ATOM 1561 C CA . ALA A 1 198 ? 23.703 24.141 21.25 1 87 198 ALA A CA 1
ATOM 1562 C C . ALA A 1 198 ? 23.719 23.797 19.766 1 87 198 ALA A C 1
ATOM 1564 O O . ALA A 1 198 ? 23.328 22.688 19.375 1 87 198 ALA A O 1
ATOM 1565 N N . GLU A 1 199 ? 24.156 24.688 19.016 1 87.88 199 GLU A N 1
ATOM 1566 C CA . GLU A 1 199 ? 24.25 24.453 17.578 1 87.88 199 GLU A CA 1
ATOM 1567 C C . GLU A 1 199 ? 25.266 23.359 17.25 1 87.88 199 GLU A C 1
ATOM 1569 O O . GLU A 1 199 ? 25.031 22.531 16.359 1 87.88 199 GLU A O 1
ATOM 1574 N N . ARG A 1 200 ? 26.297 23.422 17.969 1 87.25 200 ARG A N 1
ATOM 1575 C CA . ARG A 1 200 ? 27.328 22.406 17.766 1 87.25 200 ARG A CA 1
ATOM 1576 C C . ARG A 1 200 ? 26.828 21.031 18.172 1 87.25 200 ARG A C 1
ATOM 1578 O O . ARG A 1 200 ? 27.109 20.031 17.5 1 87.25 200 ARG A O 1
ATOM 1585 N N . ARG A 1 201 ? 26.141 21.031 19.234 1 88.62 201 ARG A N 1
ATOM 1586 C CA . ARG A 1 201 ? 25.578 19.766 19.703 1 88.62 201 ARG A CA 1
ATOM 1587 C C . ARG A 1 201 ? 24.562 19.219 18.688 1 88.62 201 ARG A C 1
ATOM 1589 O O . ARG A 1 201 ? 24.531 18.016 18.422 1 88.62 201 ARG 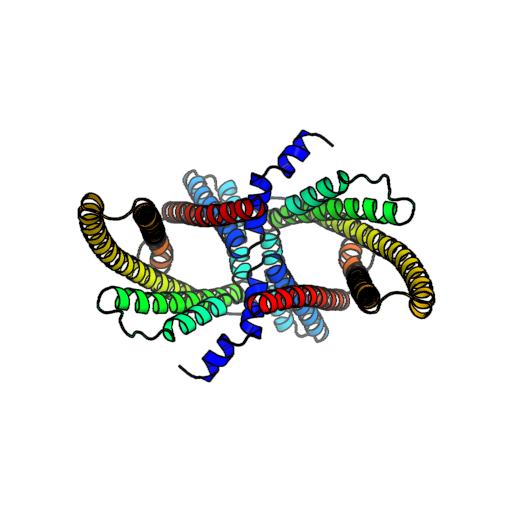A O 1
ATOM 1596 N N . GLU A 1 202 ? 23.766 20.047 18.172 1 91.75 202 GLU A N 1
ATOM 1597 C CA . GLU A 1 202 ? 22.781 19.656 17.172 1 91.75 202 GLU A CA 1
ATOM 1598 C C . GLU A 1 202 ? 23.453 19.141 15.906 1 91.75 202 GLU A C 1
ATOM 1600 O O . GLU A 1 202 ? 23.031 18.125 15.336 1 91.75 202 GLU A O 1
ATOM 1605 N N . ARG A 1 203 ? 24.422 19.891 15.547 1 90.31 203 ARG A N 1
ATOM 1606 C CA . ARG A 1 203 ? 25.156 19.453 14.367 1 90.31 203 ARG A CA 1
ATOM 1607 C C . ARG A 1 203 ? 25.844 18.109 14.609 1 90.31 203 ARG A C 1
ATOM 1609 O O . ARG A 1 203 ? 25.891 17.25 13.719 1 90.31 203 ARG A O 1
ATOM 1616 N N . GLY A 1 204 ? 26.359 17.953 15.719 1 90 204 GLY A N 1
ATOM 1617 C CA . GLY A 1 204 ? 26.969 16.688 16.078 1 90 204 GLY A CA 1
ATOM 1618 C C . GLY A 1 204 ? 25.984 15.523 16.062 1 90 204 GLY A C 1
ATOM 1619 O O . GLY A 1 204 ? 26.297 14.453 15.539 1 90 204 GLY A O 1
ATOM 1620 N N . ARG A 1 205 ? 24.875 15.789 16.594 1 91.75 205 ARG A N 1
ATOM 1621 C CA . ARG A 1 205 ? 23.828 14.773 16.594 1 91.75 205 ARG A CA 1
ATOM 1622 C C . ARG A 1 205 ? 23.391 14.438 15.172 1 91.75 205 ARG A C 1
ATOM 1624 O O . ARG A 1 205 ? 23.109 13.273 14.859 1 91.75 205 ARG A O 1
ATOM 1631 N N . ALA A 1 206 ? 23.297 15.359 14.406 1 92.12 206 ALA A N 1
ATOM 1632 C CA . ALA A 1 206 ? 22.906 15.164 13.008 1 92.12 206 ALA A CA 1
ATOM 1633 C C . ALA A 1 206 ? 23.922 14.305 12.266 1 92.12 206 ALA A C 1
ATOM 1635 O O . ALA A 1 206 ? 23.547 13.445 11.469 1 92.12 206 ALA A O 1
ATOM 1636 N N . LEU A 1 207 ? 25.141 14.57 12.555 1 92.56 207 LEU A N 1
ATOM 1637 C CA . LEU A 1 207 ? 26.203 13.805 11.906 1 92.56 207 LEU A CA 1
ATOM 1638 C C . LEU A 1 207 ? 26.156 12.344 12.344 1 92.56 207 LEU A C 1
ATOM 1640 O O . LEU A 1 207 ? 26.344 11.438 11.531 1 92.56 207 LEU A O 1
ATOM 1644 N N . LEU A 1 208 ? 25.891 12.156 13.594 1 92.75 208 LEU A N 1
ATOM 1645 C CA . LEU A 1 208 ? 25.797 10.797 14.117 1 92.75 208 LEU A CA 1
ATOM 1646 C C . LEU A 1 208 ? 24.594 10.062 13.516 1 92.75 208 LEU A C 1
ATOM 1648 O O . LEU A 1 208 ? 24.703 8.883 13.18 1 92.75 208 LEU A O 1
ATOM 1652 N N . ALA A 1 209 ? 23.531 10.734 13.383 1 92.75 209 ALA A N 1
ATOM 1653 C CA . ALA A 1 209 ? 22.328 10.148 12.789 1 92.75 209 ALA A CA 1
ATOM 1654 C C . ALA A 1 209 ? 22.562 9.781 11.328 1 92.75 209 ALA A C 1
ATOM 1656 O O . ALA A 1 209 ? 22.125 8.727 10.867 1 92.75 209 ALA A O 1
ATOM 1657 N N . GLN A 1 210 ? 23.219 10.633 10.727 1 94.12 210 GLN A N 1
ATOM 1658 C CA . GLN A 1 210 ? 23.547 10.359 9.328 1 94.12 210 GLN A CA 1
ATOM 1659 C C . GLN A 1 210 ? 24.438 9.141 9.203 1 94.12 210 GLN A C 1
ATOM 1661 O O . GLN A 1 210 ? 24.25 8.312 8.305 1 94.12 210 GLN A O 1
ATOM 1666 N N . ARG A 1 211 ? 25.422 9.078 10 1 95.38 211 ARG A N 1
ATOM 1667 C CA . ARG A 1 211 ? 26.328 7.934 10 1 95.38 211 ARG A CA 1
ATOM 1668 C C . ARG A 1 211 ? 25.562 6.637 10.234 1 95.38 211 ARG A C 1
ATOM 1670 O O . ARG A 1 211 ? 25.797 5.641 9.539 1 95.38 211 ARG A O 1
ATOM 1677 N N . GLN A 1 212 ? 24.703 6.707 11.188 1 94.88 212 GLN A N 1
ATOM 1678 C CA . GLN A 1 212 ? 23.906 5.52 11.5 1 94.88 212 GLN A CA 1
ATOM 1679 C C . GLN A 1 212 ? 23.047 5.102 10.312 1 94.88 212 GLN A C 1
ATOM 1681 O O . GLN A 1 212 ? 22.906 3.91 10.031 1 94.88 212 GLN A O 1
ATOM 1686 N N . SER A 1 213 ? 22.469 6.035 9.695 1 94.88 213 SER A N 1
ATOM 1687 C CA . SER A 1 213 ? 21.641 5.754 8.531 1 94.88 213 SER A CA 1
ATOM 1688 C C . SER A 1 213 ? 22.469 5.113 7.414 1 94.88 213 SER A C 1
ATOM 1690 O O . SER A 1 213 ? 22.031 4.145 6.793 1 94.88 213 SER A O 1
ATOM 1692 N N . ILE A 1 214 ? 23.609 5.66 7.184 1 96.69 214 ILE A N 1
ATOM 1693 C CA . ILE A 1 214 ? 24.469 5.152 6.125 1 96.69 214 ILE A CA 1
ATOM 1694 C C . ILE A 1 214 ? 24.938 3.736 6.465 1 96.69 214 ILE A C 1
ATOM 1696 O O . ILE A 1 214 ? 24.906 2.846 5.613 1 96.69 214 ILE A O 1
ATOM 1700 N N . LEU A 1 215 ? 25.375 3.564 7.68 1 96.94 215 LEU A N 1
ATOM 1701 C CA . LEU A 1 215 ? 25.844 2.252 8.109 1 96.94 215 LEU A CA 1
ATOM 1702 C C . LEU A 1 215 ? 24.734 1.216 8.023 1 96.94 215 LEU A C 1
ATOM 1704 O O . LEU A 1 215 ? 24.969 0.08 7.605 1 96.94 215 LEU A O 1
ATOM 1708 N N . SER A 1 216 ? 23.547 1.623 8.43 1 96.5 216 SER A N 1
ATOM 1709 C CA . SER A 1 216 ? 22.406 0.726 8.336 1 96.5 216 SER A CA 1
ATOM 1710 C C . SER A 1 216 ? 22.141 0.318 6.891 1 96.5 216 SER A C 1
ATOM 1712 O O . SER A 1 216 ? 21.875 -0.851 6.609 1 96.5 216 SER A O 1
ATOM 1714 N N . GLN A 1 217 ? 22.25 1.208 6.035 1 97.06 217 GLN A N 1
ATOM 1715 C CA . GLN A 1 217 ? 22.062 0.923 4.617 1 97.06 217 GLN A CA 1
ATOM 1716 C C . GLN A 1 217 ? 23.156 -0.008 4.09 1 97.06 217 GLN A C 1
ATOM 1718 O O . GLN A 1 217 ? 22.875 -0.926 3.316 1 97.06 217 GLN A O 1
ATOM 1723 N N . LEU A 1 218 ? 24.312 0.297 4.496 1 97.88 218 LEU A N 1
ATOM 1724 C CA . LEU A 1 218 ? 25.438 -0.531 4.078 1 97.88 218 LEU A CA 1
ATOM 1725 C C . LEU A 1 218 ? 25.25 -1.975 4.531 1 97.88 218 LEU A C 1
ATOM 1727 O O . LEU A 1 218 ? 25.469 -2.906 3.75 1 97.88 218 LEU A O 1
ATOM 1731 N N . VAL A 1 219 ? 24.844 -2.133 5.723 1 98.06 219 VAL A N 1
ATOM 1732 C CA . VAL A 1 219 ? 24.625 -3.471 6.262 1 98.06 219 VAL A CA 1
ATOM 1733 C C . VAL A 1 219 ? 23.484 -4.148 5.516 1 98.06 219 VAL A C 1
ATOM 1735 O O . VAL A 1 219 ? 23.594 -5.301 5.098 1 98.06 219 VAL A O 1
ATOM 1738 N N . SER A 1 220 ? 22.422 -3.463 5.316 1 98.06 220 SER A N 1
ATOM 1739 C CA . SER A 1 220 ? 21.266 -4.008 4.625 1 98.06 220 SER A CA 1
ATOM 1740 C C . SER A 1 220 ? 21.609 -4.438 3.205 1 98.06 220 SER A C 1
ATOM 1742 O O . SER A 1 220 ? 21.297 -5.555 2.793 1 98.06 220 SER A O 1
ATOM 1744 N N . ASP A 1 221 ? 22.297 -3.582 2.516 1 98.56 221 ASP A N 1
ATOM 1745 C CA . ASP A 1 221 ? 22.672 -3.871 1.132 1 98.56 221 ASP A CA 1
ATOM 1746 C C . ASP A 1 221 ? 23.641 -5.043 1.056 1 98.56 221 ASP A C 1
ATOM 1748 O O . ASP A 1 221 ? 23.594 -5.844 0.119 1 98.56 221 ASP A O 1
ATOM 1752 N N . SER A 1 222 ? 24.562 -5.129 2.049 1 98.56 222 SER A N 1
ATOM 1753 C CA . SER A 1 222 ? 25.547 -6.199 2.068 1 98.56 222 SER A CA 1
ATOM 1754 C C . SER A 1 222 ? 24.875 -7.562 2.246 1 98.56 222 SER A C 1
ATOM 1756 O O . SER A 1 222 ? 25.406 -8.578 1.784 1 98.56 222 SER A O 1
ATOM 1758 N N . LEU A 1 223 ? 23.734 -7.543 2.846 1 98.56 223 LEU A N 1
ATOM 1759 C CA . LEU A 1 223 ? 23 -8.781 3.027 1 98.56 223 LEU A CA 1
ATOM 1760 C C . LEU A 1 223 ? 22.062 -9.039 1.845 1 98.56 223 LEU A C 1
ATOM 1762 O O . LEU A 1 223 ? 21.969 -10.164 1.359 1 98.56 223 LEU A O 1
ATOM 1766 N N . ASP A 1 224 ? 21.484 -8.023 1.294 1 98.31 224 ASP A N 1
ATOM 1767 C CA . ASP A 1 224 ? 20.484 -8.156 0.246 1 98.31 224 ASP A CA 1
ATOM 1768 C C . ASP A 1 224 ? 21.125 -8.523 -1.091 1 98.31 224 ASP A C 1
ATOM 1770 O O . ASP A 1 224 ? 20.469 -9.102 -1.961 1 98.31 224 ASP A O 1
ATOM 1774 N N . VAL A 1 225 ? 22.438 -8.211 -1.264 1 98.56 225 VAL A N 1
ATOM 1775 C CA . VAL A 1 225 ? 23.094 -8.391 -2.557 1 98.56 225 VAL A CA 1
ATOM 1776 C C . VAL A 1 225 ? 23.141 -9.875 -2.912 1 98.56 225 VAL A C 1
ATOM 1778 O O . VAL A 1 225 ? 23.172 -10.234 -4.09 1 98.56 225 VAL A O 1
ATOM 1781 N N . TRP A 1 226 ? 23.031 -10.711 -1.927 1 98.5 226 TRP A N 1
ATOM 1782 C CA . TRP A 1 226 ? 23.203 -12.141 -2.145 1 98.5 226 TRP A CA 1
ATOM 1783 C C . TRP A 1 226 ? 21.953 -12.742 -2.791 1 98.5 226 TRP A C 1
ATOM 1785 O O . TRP A 1 226 ? 22.016 -13.82 -3.389 1 98.5 226 TRP A O 1
ATOM 1795 N N . ILE A 1 227 ? 20.859 -12.109 -2.697 1 97.88 227 ILE A N 1
ATOM 1796 C CA . ILE A 1 227 ? 19.609 -12.625 -3.266 1 97.88 227 ILE A CA 1
ATOM 1797 C C . ILE A 1 227 ? 19.672 -12.555 -4.789 1 97.88 227 ILE A C 1
ATOM 1799 O O . ILE A 1 227 ? 19.609 -13.578 -5.469 1 97.88 227 ILE A O 1
ATOM 1803 N N . PRO A 1 228 ? 19.922 -11.344 -5.324 1 98.19 228 PRO A N 1
ATOM 1804 C CA . PRO A 1 228 ? 20.031 -11.312 -6.785 1 98.19 228 PRO A CA 1
ATOM 1805 C C . PRO A 1 228 ? 21.297 -12.008 -7.293 1 98.19 228 PRO A C 1
ATOM 1807 O O . PRO A 1 228 ? 21.297 -12.562 -8.398 1 98.19 228 PRO A O 1
ATOM 1810 N N . ALA A 1 229 ? 22.406 -12.016 -6.523 1 98.56 229 ALA A N 1
ATOM 1811 C CA . ALA A 1 229 ? 23.609 -12.719 -6.934 1 98.56 229 ALA A CA 1
ATOM 1812 C C . ALA A 1 229 ? 23.344 -14.211 -7.113 1 98.56 229 ALA A C 1
ATOM 1814 O O . ALA A 1 229 ? 23.812 -14.82 -8.078 1 98.56 229 ALA A O 1
ATOM 1815 N N . THR A 1 230 ? 22.594 -14.75 -6.188 1 98.25 230 THR A N 1
ATOM 1816 C CA . THR A 1 230 ? 22.25 -16.172 -6.285 1 98.25 230 THR A CA 1
ATOM 1817 C C . THR A 1 230 ? 21.234 -16.406 -7.398 1 98.25 230 THR A C 1
ATOM 1819 O O . THR A 1 230 ? 21.312 -17.406 -8.109 1 98.25 230 THR A O 1
ATOM 1822 N N . GLY A 1 231 ? 20.312 -15.5 -7.586 1 96.88 231 GLY A N 1
ATOM 1823 C CA . GLY A 1 231 ? 19.359 -15.602 -8.672 1 96.88 231 GLY A CA 1
ATOM 1824 C C . GLY A 1 231 ? 20 -15.594 -10.047 1 96.88 231 GLY A C 1
ATOM 1825 O O . GLY A 1 231 ? 19.484 -16.203 -10.984 1 96.88 231 GLY A O 1
ATOM 1826 N N . LEU A 1 232 ? 21.156 -14.93 -10.148 1 98.06 232 LEU A N 1
ATOM 1827 C CA . LEU A 1 232 ? 21.875 -14.828 -11.414 1 98.06 232 LEU A CA 1
ATOM 1828 C C . LEU A 1 232 ? 22.828 -16 -11.586 1 98.06 232 LEU A C 1
ATOM 1830 O O . LEU A 1 232 ? 23.438 -16.172 -12.648 1 98.06 232 LEU A O 1
ATOM 1834 N N . GLY A 1 233 ? 23 -16.75 -10.469 1 97.25 233 GLY A N 1
ATOM 1835 C CA . GLY A 1 233 ? 23.891 -17.891 -10.516 1 97.25 233 GLY A CA 1
ATOM 1836 C C . GLY A 1 233 ? 25.328 -17.547 -10.195 1 97.25 233 GLY A C 1
ATOM 1837 O O . GLY A 1 233 ? 26.25 -18.344 -10.43 1 97.25 233 GLY A O 1
ATOM 1838 N N . TYR A 1 234 ? 25.516 -16.281 -9.703 1 97.81 234 TYR A N 1
ATOM 1839 C CA . TYR A 1 234 ? 26.875 -15.898 -9.328 1 97.81 234 TYR A CA 1
ATOM 1840 C C . TYR A 1 234 ? 27.312 -16.609 -8.047 1 97.81 234 TYR A C 1
ATOM 1842 O O . TYR A 1 234 ? 28.5 -16.797 -7.812 1 97.81 234 TYR A O 1
ATOM 1850 N N . THR A 1 235 ? 26.328 -16.906 -7.16 1 97 235 THR A N 1
ATOM 1851 C CA . THR A 1 235 ? 26.531 -17.641 -5.914 1 97 235 THR A CA 1
ATOM 1852 C C . THR A 1 235 ? 25.469 -18.719 -5.734 1 97 235 THR A C 1
ATOM 1854 O O . THR A 1 235 ? 24.5 -18.766 -6.488 1 97 235 THR A O 1
ATOM 1857 N N . ASN A 1 236 ? 25.672 -19.672 -4.766 1 96.69 236 ASN A N 1
ATOM 1858 C CA . ASN A 1 236 ? 24.75 -20.766 -4.539 1 96.69 236 ASN A CA 1
ATOM 1859 C C . ASN A 1 236 ? 24.359 -20.891 -3.066 1 96.69 236 ASN A C 1
ATOM 1861 O O . ASN A 1 236 ? 24.438 -21.969 -2.482 1 96.69 236 ASN A O 1
ATOM 1865 N N . LEU A 1 237 ? 23.875 -19.797 -2.598 1 97.19 237 LEU A N 1
ATOM 1866 C CA . LEU A 1 237 ? 23.422 -19.828 -1.213 1 97.19 237 LEU A CA 1
ATOM 1867 C C . LEU A 1 237 ? 22.078 -20.562 -1.1 1 97.19 237 LEU A C 1
ATOM 1869 O O . LEU A 1 237 ? 21.25 -20.484 -2.006 1 97.19 237 LEU A O 1
ATOM 1873 N N . ASN A 1 238 ? 21.875 -21.234 -0.023 1 96.44 238 ASN A N 1
ATOM 1874 C CA . ASN A 1 238 ? 20.656 -22 0.128 1 96.44 238 ASN A CA 1
ATOM 1875 C C . ASN A 1 238 ? 19.484 -21.109 0.548 1 96.44 238 ASN A C 1
ATOM 1877 O O . ASN A 1 238 ? 19.688 -19.953 0.925 1 96.44 238 ASN A O 1
ATOM 1881 N N . GLU A 1 239 ? 18.312 -21.656 0.571 1 96.44 239 GLU A N 1
ATOM 1882 C CA . GLU A 1 239 ? 17.078 -20.922 0.837 1 96.44 239 GLU A CA 1
ATOM 1883 C C . GLU A 1 239 ? 17.031 -20.422 2.277 1 96.44 239 GLU A C 1
ATOM 1885 O O . GLU A 1 239 ? 16.469 -19.359 2.553 1 96.44 239 GLU A O 1
ATOM 1890 N N . GLY A 1 240 ? 17.578 -21.125 3.174 1 97.56 240 GLY A N 1
ATOM 1891 C CA . GLY A 1 240 ? 17.594 -20.719 4.57 1 97.56 240 GLY A CA 1
ATOM 1892 C C . GLY A 1 240 ? 18.438 -19.484 4.82 1 97.56 240 GLY A C 1
ATOM 1893 O O . GLY A 1 240 ? 18 -18.562 5.523 1 97.56 240 GLY A O 1
ATOM 1894 N N . THR A 1 241 ? 19.625 -19.469 4.23 1 98.12 241 THR A N 1
ATOM 1895 C CA . THR A 1 241 ? 20.516 -18.328 4.375 1 98.12 241 THR A CA 1
ATOM 1896 C C . THR A 1 241 ? 19.891 -17.078 3.762 1 98.12 241 THR A C 1
ATOM 1898 O O . THR A 1 241 ? 19.875 -16.016 4.383 1 98.12 241 THR A O 1
ATOM 1901 N N . LEU A 1 242 ? 19.328 -17.219 2.602 1 98.06 242 LEU A N 1
ATOM 1902 C CA . LEU A 1 242 ? 18.688 -16.094 1.934 1 98.06 242 LEU A CA 1
ATOM 1903 C C . LEU A 1 242 ? 17.469 -15.609 2.717 1 98.06 242 LEU A C 1
ATOM 1905 O O . LEU A 1 242 ? 17.234 -14.406 2.826 1 98.06 242 LEU A O 1
ATOM 1909 N N . GLY A 1 243 ? 16.703 -16.609 3.252 1 98.31 243 GLY A N 1
ATOM 1910 C CA . GLY A 1 243 ? 15.578 -16.266 4.105 1 98.31 243 GLY A CA 1
ATOM 1911 C C . GLY A 1 243 ? 15.992 -15.484 5.34 1 98.31 243 GLY A C 1
ATOM 1912 O O . GLY A 1 243 ? 15.344 -14.5 5.699 1 98.31 243 GLY A O 1
ATOM 1913 N N . ALA A 1 244 ? 17.062 -15.883 5.938 1 98.5 244 ALA A N 1
ATOM 1914 C CA . ALA A 1 244 ? 17.547 -15.211 7.145 1 98.5 244 ALA A CA 1
ATOM 1915 C C . ALA A 1 244 ? 18 -13.789 6.836 1 98.5 244 ALA A C 1
ATOM 1917 O O . ALA A 1 244 ? 17.703 -12.859 7.586 1 98.5 244 ALA A O 1
ATOM 1918 N N . PHE A 1 245 ? 18.75 -13.656 5.707 1 98.5 245 PHE A N 1
ATOM 1919 C CA . PHE A 1 245 ? 19.188 -12.328 5.289 1 98.5 245 PHE A CA 1
ATOM 1920 C C . PHE A 1 245 ? 17.984 -11.43 5.039 1 98.5 245 PHE A C 1
ATOM 1922 O O . PHE A 1 245 ? 17.953 -10.273 5.48 1 98.5 245 PHE A O 1
ATOM 1929 N N . GLY A 1 246 ? 16.938 -11.992 4.402 1 98.31 246 GLY A N 1
ATOM 1930 C CA . GLY A 1 246 ? 15.742 -11.227 4.121 1 98.31 246 GLY A CA 1
ATOM 1931 C C . GLY A 1 246 ? 14.984 -10.812 5.371 1 98.31 246 GLY A C 1
ATOM 1932 O O . GLY A 1 246 ? 14.492 -9.688 5.457 1 98.31 246 GLY A O 1
ATOM 1933 N N . VAL A 1 247 ? 14.93 -11.695 6.316 1 98.56 247 VAL A N 1
ATOM 1934 C CA . VAL A 1 247 ? 14.266 -11.391 7.578 1 98.56 247 VAL A CA 1
ATOM 1935 C C . VAL A 1 247 ? 15 -10.25 8.289 1 98.56 247 VAL A C 1
ATOM 1937 O O . VAL A 1 247 ? 14.375 -9.297 8.742 1 98.56 247 VAL A O 1
ATOM 1940 N N . MET A 1 248 ? 16.266 -10.336 8.273 1 98.44 248 MET A N 1
ATOM 1941 C CA . MET A 1 248 ? 17.078 -9.352 8.969 1 98.44 248 MET A CA 1
ATOM 1942 C C . MET A 1 248 ? 16.922 -7.973 8.328 1 98.44 248 MET A C 1
ATOM 1944 O O . MET A 1 248 ? 16.672 -6.984 9.023 1 98.44 248 MET A O 1
ATOM 1948 N N . THR A 1 249 ? 17.047 -7.91 7.031 1 98.19 249 THR A N 1
ATOM 1949 C CA . THR A 1 249 ? 17 -6.609 6.363 1 98.19 249 THR A CA 1
ATOM 1950 C C . THR A 1 249 ? 15.586 -6.047 6.359 1 98.19 249 THR A C 1
ATOM 1952 O O . THR A 1 249 ? 15.398 -4.828 6.398 1 98.19 249 THR A O 1
ATOM 1955 N N . SER A 1 250 ? 14.578 -6.941 6.332 1 97.94 250 SER A N 1
ATOM 1956 C CA . SER A 1 250 ? 13.203 -6.473 6.434 1 97.94 250 SER A CA 1
ATOM 1957 C C . SER A 1 250 ? 12.922 -5.879 7.812 1 97.94 250 SER A C 1
ATOM 1959 O O . SER A 1 250 ? 12.242 -4.855 7.926 1 97.94 250 SER A O 1
ATOM 1961 N N . TYR A 1 251 ? 13.453 -6.531 8.781 1 97.44 251 TYR A N 1
ATOM 1962 C CA . TYR A 1 251 ? 13.297 -6.023 10.133 1 97.44 251 TYR A CA 1
ATOM 1963 C C . TYR A 1 251 ? 13.969 -4.668 10.297 1 97.44 251 TYR A C 1
ATOM 1965 O O . TYR A 1 251 ? 13.406 -3.754 10.906 1 97.44 251 TYR A O 1
ATOM 1973 N N . MET A 1 252 ? 15.133 -4.527 9.773 1 96.62 252 MET A N 1
ATOM 1974 C CA . MET A 1 252 ? 15.844 -3.254 9.805 1 96.62 252 MET A CA 1
ATOM 1975 C C . MET A 1 252 ? 15.031 -2.162 9.109 1 96.62 252 MET A C 1
ATOM 1977 O O . MET A 1 252 ? 14.93 -1.043 9.617 1 96.62 252 MET A O 1
ATOM 1981 N N . GLY A 1 253 ? 14.484 -2.539 7.957 1 95.25 253 GLY A N 1
ATOM 1982 C CA . GLY A 1 253 ? 13.641 -1.592 7.242 1 95.25 253 GLY A CA 1
ATOM 1983 C C . GLY A 1 253 ? 12.414 -1.173 8.023 1 95.25 253 GLY A C 1
ATOM 1984 O O . GLY A 1 253 ? 12.039 0.002 8.023 1 95.25 253 GLY A O 1
ATOM 1985 N N . LEU A 1 254 ? 11.844 -2.086 8.68 1 95.25 254 LEU A N 1
ATOM 1986 C CA . LEU A 1 254 ? 10.656 -1.801 9.477 1 95.25 254 LEU A CA 1
ATOM 1987 C C . LEU A 1 254 ? 11 -0.917 10.672 1 95.25 254 LEU A C 1
ATOM 1989 O O . LEU A 1 254 ? 10.211 -0.047 11.055 1 95.25 254 LEU A O 1
ATOM 1993 N N . GLN A 1 255 ? 12.141 -1.149 11.258 1 94.12 255 GLN A N 1
ATOM 1994 C CA . GLN A 1 255 ? 12.586 -0.323 12.375 1 94.12 255 GLN A CA 1
ATOM 1995 C C . GLN A 1 255 ? 12.758 1.133 11.953 1 94.12 255 GLN A C 1
ATOM 1997 O O . GLN A 1 255 ? 12.422 2.049 12.703 1 94.12 255 GLN A O 1
ATOM 2002 N N . THR A 1 256 ? 13.258 1.256 10.812 1 91.69 256 THR A N 1
ATOM 2003 C CA . THR A 1 256 ? 13.414 2.604 10.273 1 91.69 256 THR A CA 1
ATOM 2004 C C . THR A 1 256 ? 12.055 3.289 10.133 1 91.69 256 THR A C 1
ATOM 2006 O O . THR A 1 256 ? 11.906 4.457 10.492 1 91.69 256 THR A O 1
ATOM 2009 N N . GLN A 1 257 ? 11.055 2.551 9.672 1 92.75 257 GLN A N 1
ATOM 2010 C CA . GLN A 1 257 ? 9.711 3.102 9.539 1 92.75 257 GLN A CA 1
ATOM 2011 C C . GLN A 1 257 ? 9.094 3.396 10.898 1 92.75 257 GLN A C 1
ATOM 2013 O O . GLN A 1 257 ? 8.391 4.395 11.07 1 92.75 257 GLN A O 1
ATOM 2018 N N . TRP A 1 258 ? 9.383 2.541 11.812 1 92.62 258 TRP A N 1
ATOM 2019 C CA . TRP A 1 258 ? 8.852 2.699 13.156 1 92.62 258 TRP A CA 1
ATOM 2020 C C . TRP A 1 258 ? 9.359 3.986 13.797 1 92.62 258 TRP A C 1
ATOM 2022 O O . TRP A 1 258 ? 8.594 4.723 14.422 1 92.62 258 TRP A O 1
ATOM 2032 N N . MET A 1 259 ? 10.609 4.266 13.602 1 89.69 259 MET A N 1
ATOM 2033 C CA . MET A 1 259 ? 11.234 5.453 14.18 1 89.69 259 MET A CA 1
ATOM 2034 C C . MET A 1 259 ? 10.734 6.719 13.492 1 89.69 259 MET A C 1
ATOM 2036 O O . MET A 1 259 ? 10.57 7.758 14.141 1 89.69 259 MET A O 1
ATOM 2040 N N . LYS A 1 260 ? 10.492 6.641 12.297 1 86.5 260 LYS A N 1
ATOM 2041 C CA . LYS A 1 260 ? 9.992 7.781 11.539 1 86.5 260 LYS A CA 1
ATOM 2042 C C . LYS A 1 260 ? 8.602 8.188 12.016 1 86.5 260 LYS A C 1
ATOM 2044 O O . LYS A 1 260 ? 8.281 9.383 12.078 1 86.5 260 LYS A O 1
ATOM 2049 N N . HIS A 1 261 ? 7.762 7.23 12.359 1 84.06 261 HIS A N 1
ATOM 2050 C CA . HIS A 1 261 ? 6.391 7.527 12.758 1 84.06 261 HIS A CA 1
ATOM 2051 C C . HIS A 1 261 ? 6.305 7.824 14.25 1 84.06 261 HIS A C 1
ATOM 2053 O O . HIS A 1 261 ? 5.281 8.32 14.734 1 84.06 261 HIS A O 1
ATOM 2059 N N . SER A 1 262 ? 7.215 7.445 15.062 1 72.31 262 SER A N 1
ATOM 2060 C CA . SER A 1 262 ? 7.277 7.859 16.469 1 72.31 262 SER A CA 1
ATOM 2061 C C . SER A 1 262 ? 7.598 9.344 16.594 1 72.31 262 SER A C 1
ATOM 2063 O O . SER A 1 262 ? 7.016 10.039 17.422 1 72.31 262 SER A O 1
ATOM 2065 N N . ALA A 1 263 ? 8.375 9.758 15.812 1 59.25 263 ALA A N 1
ATOM 2066 C CA . ALA A 1 263 ? 8.773 11.164 15.828 1 59.25 263 ALA A CA 1
ATOM 2067 C C . ALA A 1 263 ? 7.637 12.07 15.367 1 59.25 263 ALA A C 1
ATOM 2069 O O . ALA A 1 263 ? 7.449 13.164 15.898 1 59.25 263 ALA A O 1
ATOM 2070 N N . ALA A 1 264 ? 6.824 11.586 14.469 1 55.12 264 ALA A N 1
ATOM 2071 C CA . ALA A 1 264 ? 5.707 12.383 13.969 1 55.12 264 ALA A CA 1
ATOM 2072 C C . ALA A 1 264 ? 4.602 12.492 15.016 1 55.12 264 ALA A C 1
ATOM 2074 O O . ALA A 1 264 ? 3.934 13.523 15.117 1 55.12 264 ALA A O 1
ATOM 2075 N N . GLY A 1 265 ? 4.199 11.406 15.703 1 48.09 265 GLY A N 1
ATOM 2076 C CA . GLY A 1 265 ? 3.209 11.453 16.766 1 48.09 265 GLY A CA 1
ATOM 2077 C C . GLY A 1 265 ? 3.619 12.336 17.922 1 48.09 265 GLY A C 1
ATOM 2078 O O . GLY A 1 265 ? 2.77 12.953 18.578 1 48.09 265 GLY A O 1
ATOM 2079 N N . VAL A 1 266 ? 4.871 12.305 18.297 1 43.84 266 VAL A N 1
ATOM 2080 C CA . VAL A 1 266 ? 5.336 13.172 19.375 1 43.84 266 VAL A CA 1
ATOM 2081 C C . VAL A 1 266 ? 5.219 14.633 18.953 1 43.84 266 VAL A C 1
ATOM 2083 O O . VAL A 1 266 ? 4.875 15.492 19.766 1 43.84 266 VAL A O 1
ATOM 2086 N N . LYS A 1 267 ? 5.359 14.938 17.734 1 45.09 267 LYS A N 1
ATOM 2087 C CA . LYS A 1 267 ? 5.262 16.344 17.344 1 45.09 267 LYS A CA 1
ATOM 2088 C C . LYS A 1 267 ? 3.818 16.828 17.422 1 45.09 267 LYS A C 1
ATOM 2090 O O . LYS A 1 267 ? 3.568 18.016 17.672 1 45.09 267 LYS A O 1
ATOM 2095 N N . LYS A 1 268 ? 2.877 16 17.125 1 44.31 268 LYS A N 1
ATOM 2096 C CA . LYS A 1 268 ? 1.501 16.484 17.234 1 44.31 268 LYS A CA 1
ATOM 2097 C C . LYS A 1 268 ? 1.087 16.656 18.688 1 44.31 268 LYS A C 1
ATOM 2099 O O . LYS A 1 268 ? 0.054 17.266 18.984 1 44.31 268 LYS A O 1
ATOM 2104 N N . SER A 1 269 ? 1.752 15.992 19.578 1 34.19 269 SER A N 1
ATOM 2105 C CA . SER A 1 269 ? 1.37 16.141 20.984 1 34.19 269 SER A CA 1
ATOM 2106 C C . SER A 1 269 ? 2.074 17.344 21.625 1 34.19 269 SER A C 1
ATOM 2108 O O . SER A 1 269 ? 1.89 17.609 22.812 1 34.19 269 SER A O 1
ATOM 2110 N N . ILE A 1 270 ? 3.053 17.812 20.938 1 28.98 270 ILE A N 1
ATOM 2111 C CA . ILE A 1 270 ? 3.59 19.016 21.531 1 28.98 270 ILE A CA 1
ATOM 2112 C C . ILE A 1 270 ? 2.971 20.25 20.875 1 28.98 270 ILE A C 1
ATOM 2114 O O . ILE A 1 270 ? 2.883 20.328 19.641 1 28.98 270 ILE A O 1
ATOM 2118 N N . MET B 1 1 ? 19.766 13.875 -21.516 1 44.53 1 MET B N 1
ATOM 2119 C CA . MET B 1 1 ? 18.484 13.242 -21.188 1 44.53 1 MET B CA 1
ATOM 2120 C C . MET B 1 1 ? 17.312 14.133 -21.609 1 44.53 1 MET B C 1
ATOM 2122 O O . MET B 1 1 ? 17.328 15.344 -21.359 1 44.53 1 MET B O 1
ATOM 2126 N N . SER B 1 2 ? 16.516 13.695 -22.422 1 59.53 2 SER B N 1
ATOM 2127 C CA . SER B 1 2 ? 15.625 14.57 -23.172 1 59.53 2 SER B CA 1
ATOM 2128 C C . SER B 1 2 ? 14.695 15.344 -22.234 1 59.53 2 SER B C 1
ATOM 2130 O O . SER B 1 2 ? 14.281 14.82 -21.203 1 59.53 2 SER B O 1
ATOM 2132 N N . THR B 1 3 ? 14.75 16.672 -22.312 1 66.75 3 THR B N 1
ATOM 2133 C CA . THR B 1 3 ? 13.93 17.734 -21.734 1 66.75 3 THR B CA 1
ATOM 2134 C C . THR B 1 3 ? 12.484 17.266 -21.562 1 66.75 3 THR B C 1
ATOM 2136 O O . THR B 1 3 ? 11.836 17.547 -20.562 1 66.75 3 THR B O 1
ATOM 2139 N N . LEU B 1 4 ? 12.234 16.312 -22.516 1 62.94 4 LEU B N 1
ATOM 2140 C CA . LEU B 1 4 ? 10.836 15.906 -22.5 1 62.94 4 LEU B CA 1
ATOM 2141 C C . LEU B 1 4 ? 10.578 14.938 -21.344 1 62.94 4 LEU B C 1
ATOM 2143 O O . LEU B 1 4 ? 9.594 15.086 -20.609 1 62.94 4 LEU B O 1
ATOM 2147 N N . ALA B 1 5 ? 11.5 14.047 -21.25 1 68.5 5 ALA B N 1
ATOM 2148 C CA . ALA B 1 5 ? 11.312 13.055 -20.188 1 68.5 5 ALA B CA 1
ATOM 2149 C C . ALA B 1 5 ? 11.391 13.711 -18.812 1 68.5 5 ALA B C 1
ATOM 2151 O O . ALA B 1 5 ? 10.602 13.383 -17.906 1 68.5 5 ALA B O 1
ATOM 2152 N N . THR B 1 6 ? 12.148 14.664 -18.719 1 72.19 6 THR B N 1
ATOM 2153 C CA . THR B 1 6 ? 12.297 15.383 -17.469 1 72.19 6 THR B CA 1
ATOM 2154 C C . THR B 1 6 ? 11.047 16.203 -17.156 1 72.19 6 THR B C 1
ATOM 2156 O O . THR B 1 6 ? 10.586 16.234 -16.016 1 72.19 6 THR B O 1
ATOM 2159 N N . ASN B 1 7 ? 10.516 16.688 -18.172 1 74.12 7 ASN B N 1
ATOM 2160 C CA . ASN B 1 7 ? 9.312 17.484 -17.984 1 74.12 7 ASN B CA 1
ATOM 2161 C C . ASN B 1 7 ? 8.125 16.625 -17.562 1 74.12 7 ASN B C 1
ATOM 2163 O O . ASN B 1 7 ? 7.289 17.062 -16.766 1 74.12 7 ASN B O 1
ATOM 2167 N N . ILE B 1 8 ? 8.156 15.453 -18.078 1 73.62 8 ILE B N 1
ATOM 2168 C CA . ILE B 1 8 ? 7.047 14.562 -17.75 1 73.62 8 ILE B CA 1
ATOM 2169 C C . ILE B 1 8 ? 7.211 14.055 -16.312 1 73.62 8 ILE B C 1
ATOM 2171 O O . ILE B 1 8 ? 6.262 14.07 -15.531 1 73.62 8 ILE B O 1
ATOM 2175 N N . ILE B 1 9 ? 8.438 13.766 -16.062 1 76.81 9 ILE B N 1
ATOM 2176 C CA . ILE B 1 9 ? 8.695 13.125 -14.773 1 76.81 9 ILE B CA 1
ATOM 2177 C C . ILE B 1 9 ? 8.578 14.148 -13.648 1 76.81 9 ILE B C 1
ATOM 2179 O O . ILE B 1 9 ? 8.156 13.812 -12.539 1 76.81 9 ILE B O 1
ATOM 2183 N N . LEU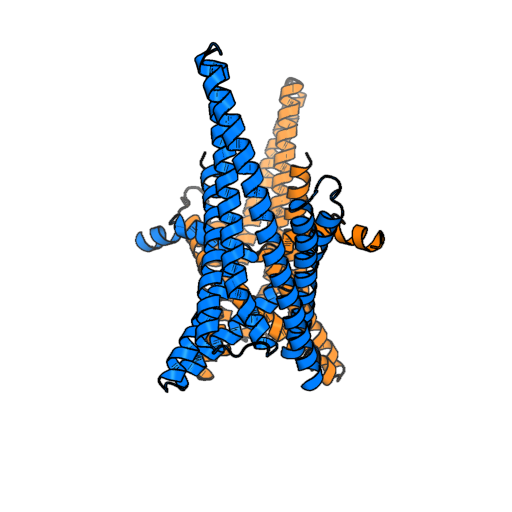 B 1 10 ? 8.688 15.383 -14.016 1 78 10 LEU B N 1
ATOM 2184 C CA . LEU B 1 10 ? 8.656 16.406 -12.977 1 78 10 LEU B CA 1
ATOM 2185 C C . LEU B 1 10 ? 7.352 17.188 -13.023 1 78 10 LEU B C 1
ATOM 2187 O O . LEU B 1 10 ? 7.176 18.172 -12.289 1 78 10 LEU B O 1
ATOM 2191 N N . HIS B 1 11 ? 6.461 16.719 -13.836 1 83.44 11 HIS B N 1
ATOM 2192 C CA . HIS B 1 11 ? 5.168 17.391 -13.953 1 83.44 11 HIS B CA 1
ATOM 2193 C C . HIS B 1 11 ? 4.383 17.297 -12.648 1 83.44 11 HIS B C 1
ATOM 2195 O O . HIS B 1 11 ? 4.414 16.266 -11.969 1 83.44 11 HIS B O 1
ATOM 2201 N N . PRO B 1 12 ? 3.73 18.328 -12.211 1 83.12 12 PRO B N 1
ATOM 2202 C CA . PRO B 1 12 ? 2.969 18.359 -10.961 1 83.12 12 PRO B CA 1
ATOM 2203 C C . PRO B 1 12 ? 1.949 17.219 -10.867 1 83.12 12 PRO B C 1
ATOM 2205 O O . PRO B 1 12 ? 1.708 16.688 -9.773 1 83.12 12 PRO B O 1
ATOM 2208 N N . LYS B 1 13 ? 1.412 16.844 -11.969 1 85.06 13 LYS B N 1
ATOM 2209 C CA . LYS B 1 13 ? 0.448 15.742 -11.961 1 85.06 13 LYS B CA 1
ATOM 2210 C C . LYS B 1 13 ? 1.125 14.422 -11.625 1 85.06 13 LYS B C 1
ATOM 2212 O O . LYS B 1 13 ? 0.509 13.539 -11.016 1 85.06 13 LYS B O 1
ATOM 2217 N N . VAL B 1 14 ? 2.363 14.328 -12.078 1 85.62 14 VAL B N 1
ATOM 2218 C CA . VAL B 1 14 ? 3.113 13.109 -11.758 1 85.62 14 VAL B CA 1
ATOM 2219 C C . VAL B 1 14 ? 3.424 13.07 -10.266 1 85.62 14 VAL B C 1
ATOM 2221 O O . VAL B 1 14 ? 3.285 12.023 -9.625 1 85.62 14 VAL B O 1
ATOM 2224 N N . ASN B 1 15 ? 3.762 14.211 -9.695 1 88.88 15 ASN B N 1
ATOM 2225 C CA . ASN B 1 15 ? 4.023 14.281 -8.266 1 88.88 15 ASN B CA 1
ATOM 2226 C C . ASN B 1 15 ? 2.789 13.914 -7.449 1 88.88 15 ASN B C 1
ATOM 2228 O O . ASN B 1 15 ? 2.889 13.188 -6.461 1 88.88 15 ASN B O 1
ATOM 2232 N N . ARG B 1 16 ? 1.729 14.406 -7.91 1 90.62 16 ARG B N 1
ATOM 2233 C CA . ARG B 1 16 ? 0.475 14.109 -7.23 1 90.62 16 ARG B CA 1
ATOM 2234 C C . ARG B 1 16 ? 0.124 12.625 -7.359 1 90.62 16 ARG B C 1
ATOM 2236 O O . ARG B 1 16 ? -0.345 12.008 -6.398 1 90.62 16 ARG B O 1
ATOM 2243 N N . SER B 1 17 ? 0.307 12.078 -8.539 1 92.81 17 SER B N 1
ATOM 2244 C CA . SER B 1 17 ? 0.04 10.656 -8.75 1 92.81 17 SER B CA 1
ATOM 2245 C C . SER B 1 17 ? 0.924 9.789 -7.863 1 92.81 17 SER B C 1
ATOM 2247 O O . SER B 1 17 ? 0.457 8.805 -7.289 1 92.81 17 SER B O 1
ATOM 2249 N N . LEU B 1 18 ? 2.133 10.211 -7.75 1 92.69 18 LEU B N 1
ATOM 2250 C CA . LEU B 1 18 ? 3.064 9.438 -6.934 1 92.69 18 LEU B CA 1
ATOM 2251 C C . LEU B 1 18 ? 2.711 9.555 -5.453 1 92.69 18 LEU B C 1
ATOM 2253 O O . LEU B 1 18 ? 2.871 8.594 -4.695 1 92.69 18 LEU B O 1
ATOM 2257 N N . ALA B 1 19 ? 2.232 10.711 -5.051 1 93.38 19 ALA B N 1
ATOM 2258 C CA . ALA B 1 19 ? 1.802 10.906 -3.668 1 93.38 19 ALA B CA 1
ATOM 2259 C C . ALA B 1 19 ? 0.616 10 -3.332 1 93.38 19 ALA B C 1
ATOM 2261 O O . ALA B 1 19 ? 0.552 9.43 -2.242 1 93.38 19 ALA B O 1
ATOM 2262 N N . ILE B 1 20 ? -0.282 9.891 -4.266 1 94.88 20 ILE B N 1
ATOM 2263 C CA . ILE B 1 20 ? -1.447 9.031 -4.082 1 94.88 20 ILE B CA 1
ATOM 2264 C C . ILE B 1 20 ? -1.002 7.57 -3.984 1 94.88 20 ILE B C 1
ATOM 2266 O O . ILE B 1 20 ? -1.436 6.84 -3.09 1 94.88 20 ILE B O 1
ATOM 2270 N N . LEU B 1 21 ? -0.071 7.18 -4.801 1 95.31 21 LEU B N 1
ATOM 2271 C CA . LEU B 1 21 ? 0.392 5.797 -4.855 1 95.31 21 LEU B CA 1
ATOM 2272 C C . LEU B 1 21 ? 1.257 5.465 -3.645 1 95.31 21 LEU B C 1
ATOM 2274 O O . LEU B 1 21 ? 1.513 4.293 -3.361 1 95.31 21 LEU B O 1
ATOM 2278 N N . ALA B 1 22 ? 1.673 6.48 -2.914 1 94.31 22 ALA B N 1
ATOM 2279 C CA . ALA B 1 22 ? 2.518 6.281 -1.738 1 94.31 22 ALA B CA 1
ATOM 2280 C C . ALA B 1 22 ? 1.687 5.859 -0.531 1 94.31 22 ALA B C 1
ATOM 2282 O O . ALA B 1 22 ? 2.23 5.391 0.472 1 94.31 22 ALA B O 1
ATOM 2283 N N . THR B 1 23 ? 0.409 5.949 -0.641 1 94.88 23 THR B N 1
ATOM 2284 C CA . THR B 1 23 ? -0.489 5.535 0.431 1 94.88 23 THR B CA 1
ATOM 2285 C C . THR B 1 23 ? -1.172 4.215 0.086 1 94.88 23 THR B C 1
ATOM 2287 O O . THR B 1 23 ? -1.405 3.922 -1.088 1 94.88 23 THR B O 1
ATOM 2290 N N . THR B 1 24 ? -1.52 3.469 1.074 1 94.69 24 THR B N 1
ATOM 2291 C CA . THR B 1 24 ? -2.188 2.191 0.854 1 94.69 24 THR B CA 1
ATOM 2292 C C . THR B 1 24 ? -3.57 2.4 0.245 1 94.69 24 THR B C 1
ATOM 2294 O O . THR B 1 24 ? -3.967 1.678 -0.671 1 94.69 24 THR B O 1
ATOM 2297 N N . VAL B 1 25 ? -4.27 3.424 0.724 1 94.12 25 VAL B N 1
ATOM 2298 C CA . VAL B 1 25 ? -5.609 3.703 0.22 1 94.12 25 VAL B CA 1
ATOM 2299 C C . VAL B 1 25 ? -5.535 4.105 -1.251 1 94.12 25 VAL B C 1
ATOM 2301 O O . VAL B 1 25 ? -6.297 3.605 -2.078 1 94.12 25 VAL B O 1
ATOM 2304 N N . GLY B 1 26 ? -4.641 5.016 -1.54 1 95.12 26 GLY B N 1
ATOM 2305 C CA . GLY B 1 26 ? -4.473 5.43 -2.924 1 95.12 26 GLY B CA 1
ATOM 2306 C C . GLY B 1 26 ? -4.102 4.285 -3.848 1 95.12 26 GLY B C 1
ATOM 2307 O O . GLY B 1 26 ? -4.664 4.148 -4.934 1 95.12 26 GLY B O 1
ATOM 2308 N N . ARG B 1 27 ? -3.182 3.467 -3.383 1 95.81 27 ARG B N 1
ATOM 2309 C CA . ARG B 1 27 ? -2.754 2.318 -4.176 1 95.81 27 ARG B CA 1
ATOM 2310 C C . ARG B 1 27 ? -3.9 1.332 -4.375 1 95.81 27 ARG B C 1
ATOM 2312 O O . ARG B 1 27 ? -4.055 0.76 -5.457 1 95.81 27 ARG B O 1
ATOM 2319 N N . ASP B 1 28 ? -4.629 1.126 -3.412 1 95.81 28 ASP B N 1
ATOM 2320 C CA . ASP B 1 28 ? -5.762 0.208 -3.494 1 95.81 28 ASP B CA 1
ATOM 2321 C C . ASP B 1 28 ? -6.805 0.709 -4.492 1 95.81 28 ASP B C 1
ATOM 2323 O O . ASP B 1 28 ? -7.375 -0.078 -5.246 1 95.81 28 ASP B O 1
ATOM 2327 N N . LYS B 1 29 ? -7.055 2.012 -4.508 1 96.5 29 LYS B N 1
ATOM 2328 C CA . LYS B 1 29 ? -8.055 2.561 -5.422 1 96.5 29 LYS B CA 1
ATOM 2329 C C . LYS B 1 29 ? -7.602 2.43 -6.875 1 96.5 29 LYS B C 1
ATOM 2331 O O . LYS B 1 29 ? -8.414 2.141 -7.758 1 96.5 29 LYS B O 1
ATOM 2336 N N . VAL B 1 30 ? -6.355 2.619 -7.074 1 97.44 30 VAL B N 1
ATOM 2337 C CA . VAL B 1 30 ? -5.824 2.486 -8.43 1 97.44 30 VAL B CA 1
ATOM 2338 C C . VAL B 1 30 ? -5.898 1.027 -8.867 1 97.44 30 VAL B C 1
ATOM 2340 O O . VAL B 1 30 ? -6.332 0.732 -9.984 1 97.44 30 VAL B O 1
ATOM 2343 N N . THR B 1 31 ? -5.5 0.179 -7.996 1 97.88 31 THR B N 1
ATOM 2344 C CA . THR B 1 31 ? -5.512 -1.244 -8.312 1 97.88 31 THR B CA 1
ATOM 2345 C C . THR B 1 31 ? -6.941 -1.74 -8.508 1 97.88 31 THR B C 1
ATOM 2347 O O . THR B 1 31 ? -7.203 -2.566 -9.391 1 97.88 31 THR B O 1
ATOM 2350 N N . ARG B 1 32 ? -7.801 -1.219 -7.688 1 98.31 32 ARG B N 1
ATOM 2351 C CA . ARG B 1 32 ? -9.211 -1.58 -7.84 1 98.31 32 ARG B CA 1
ATOM 2352 C C . ARG B 1 32 ? -9.742 -1.132 -9.195 1 98.31 32 ARG B C 1
ATOM 2354 O O . ARG B 1 32 ? -10.469 -1.876 -9.859 1 98.31 32 ARG B O 1
ATOM 2361 N N . LEU B 1 33 ? -9.445 0.017 -9.57 1 98.5 33 LEU B N 1
ATOM 2362 C CA . LEU B 1 33 ? -9.891 0.525 -10.867 1 98.5 33 LEU B CA 1
ATOM 2363 C C . LEU B 1 33 ? -9.391 -0.368 -11.992 1 98.5 33 LEU B C 1
ATOM 2365 O O . LEU B 1 33 ? -10.164 -0.745 -12.883 1 98.5 33 LEU B O 1
ATOM 2369 N N . LEU B 1 34 ? -8.125 -0.717 -11.938 1 98.56 34 LEU B N 1
ATOM 2370 C CA . LEU B 1 34 ? -7.543 -1.574 -12.969 1 98.56 34 LEU B CA 1
ATOM 2371 C C . LEU B 1 34 ? -8.18 -2.957 -12.945 1 98.56 34 LEU B C 1
ATOM 2373 O O . LEU B 1 34 ? -8.422 -3.549 -14 1 98.56 34 LEU B O 1
ATOM 2377 N N . GLN B 1 35 ? -8.438 -3.441 -11.797 1 98.62 35 GLN B N 1
ATOM 2378 C CA . GLN B 1 35 ? -9.07 -4.746 -11.641 1 98.62 35 GLN B CA 1
ATOM 2379 C C . GLN B 1 35 ? -10.445 -4.777 -12.312 1 98.62 35 GLN B C 1
ATOM 2381 O O . GLN B 1 35 ? -10.75 -5.703 -13.07 1 98.62 35 GLN B O 1
ATOM 2386 N N . TYR B 1 36 ? -11.227 -3.791 -12.039 1 98.69 36 TYR B N 1
ATOM 2387 C CA . TYR B 1 36 ? -12.594 -3.799 -12.547 1 98.69 36 TYR B CA 1
ATOM 2388 C C . TYR B 1 36 ? -12.633 -3.439 -14.031 1 98.69 36 TYR B C 1
ATOM 2390 O O . TYR B 1 36 ? -13.5 -3.908 -14.766 1 98.69 36 TYR B O 1
ATOM 2398 N N . LEU B 1 37 ? -11.68 -2.607 -14.453 1 98.69 37 LEU B N 1
ATOM 2399 C CA . LEU B 1 37 ? -11.523 -2.418 -15.891 1 98.69 37 LEU B CA 1
ATOM 2400 C C . LEU B 1 37 ? -11.203 -3.738 -16.578 1 98.69 37 LEU B C 1
ATOM 2402 O O . LEU B 1 37 ? -11.773 -4.047 -17.641 1 98.69 37 LEU B O 1
ATOM 2406 N N . ALA B 1 38 ? -10.297 -4.477 -15.984 1 98.75 38 ALA B N 1
ATOM 2407 C CA . ALA B 1 38 ? -9.953 -5.785 -16.531 1 98.75 38 ALA B CA 1
ATOM 2408 C C . ALA B 1 38 ? -11.164 -6.707 -16.562 1 98.75 38 ALA B C 1
ATOM 2410 O O . ALA B 1 38 ? -11.359 -7.461 -17.516 1 98.75 38 ALA B O 1
ATOM 2411 N N . ARG B 1 39 ? -11.914 -6.613 -15.5 1 98.5 39 ARG B N 1
ATOM 2412 C CA . ARG B 1 39 ? -13.141 -7.402 -15.422 1 98.5 39 ARG B CA 1
ATOM 2413 C C . ARG B 1 39 ? -14.086 -7.043 -16.562 1 98.5 39 ARG B C 1
ATOM 2415 O O . ARG B 1 39 ? -14.641 -7.93 -17.219 1 98.5 39 ARG B O 1
ATOM 2422 N N . LEU B 1 40 ? -14.297 -5.773 -16.781 1 98.44 40 LEU B N 1
ATOM 2423 C CA . LEU B 1 40 ? -15.195 -5.281 -17.812 1 98.44 40 LEU B CA 1
ATOM 2424 C C . LEU B 1 40 ? -14.703 -5.68 -19.203 1 98.44 40 LEU B C 1
ATOM 2426 O O . LEU B 1 40 ? -15.484 -6.164 -20.031 1 98.44 40 LEU B O 1
ATOM 2430 N N . VAL B 1 41 ? -13.438 -5.539 -19.438 1 98.5 41 VAL B N 1
ATOM 2431 C CA . VAL B 1 41 ? -12.852 -5.855 -20.734 1 98.5 41 VAL B CA 1
ATOM 2432 C C . VAL B 1 41 ? -12.922 -7.359 -20.969 1 98.5 41 VAL B C 1
ATOM 2434 O O . VAL B 1 41 ? -13.219 -7.805 -22.094 1 98.5 41 VAL B O 1
ATOM 2437 N N . SER B 1 42 ? -12.633 -8.117 -19.938 1 98.25 42 SER B N 1
ATOM 2438 C CA . SER B 1 42 ? -12.727 -9.57 -20.062 1 98.25 42 SER B CA 1
ATOM 2439 C C . SER B 1 42 ? -14.125 -10 -20.469 1 98.25 42 SER B C 1
ATOM 2441 O O . SER B 1 42 ? -14.289 -10.812 -21.391 1 98.25 42 SER B O 1
ATOM 2443 N N . TRP B 1 43 ? -15.125 -9.43 -19.859 1 98.06 43 TRP B N 1
ATOM 2444 C CA . TRP B 1 43 ? -16.516 -9.734 -20.188 1 98.06 43 TRP B CA 1
ATOM 2445 C C . TRP B 1 43 ? -16.844 -9.352 -21.625 1 98.06 43 TRP B C 1
ATOM 2447 O O . TRP B 1 43 ? -17.469 -10.125 -22.359 1 98.06 43 TRP B O 1
ATOM 2457 N N . TYR B 1 44 ? -16.438 -8.164 -21.984 1 98 44 TYR B N 1
ATOM 2458 C CA . TYR B 1 44 ? -16.688 -7.668 -23.344 1 98 44 TYR B CA 1
ATOM 2459 C C . TYR B 1 44 ? -16.062 -8.578 -24.375 1 98 44 TYR B C 1
ATOM 2461 O O . TYR B 1 44 ? -16.703 -8.945 -25.359 1 98 44 TYR B O 1
ATOM 2469 N N . LEU B 1 45 ? -14.859 -8.984 -24.172 1 98.38 45 LEU B N 1
ATOM 2470 C CA . LEU B 1 45 ? -14.141 -9.836 -25.109 1 98.38 45 LEU B CA 1
ATOM 2471 C C . LEU B 1 45 ? -14.766 -11.227 -25.172 1 98.38 45 LEU B C 1
ATOM 2473 O O . LEU B 1 45 ? -14.867 -11.82 -26.25 1 98.38 45 LEU B O 1
ATOM 2477 N N . LEU B 1 46 ? -15.164 -11.688 -24.031 1 97.25 46 LEU B N 1
ATOM 2478 C CA . LEU B 1 46 ? -15.836 -12.984 -24 1 97.25 46 LEU B CA 1
ATOM 2479 C C . LEU B 1 46 ? -17.141 -12.945 -24.781 1 97.25 46 LEU B C 1
ATOM 2481 O O . LEU B 1 46 ? -17.469 -13.891 -25.5 1 97.25 46 LEU B O 1
ATOM 2485 N N . SER B 1 47 ? -17.828 -11.82 -24.656 1 97.19 47 SER B N 1
ATOM 2486 C CA . SER B 1 47 ? -19.094 -11.664 -25.375 1 97.19 47 SER B CA 1
ATOM 2487 C C . SER B 1 47 ? -18.859 -11.617 -26.875 1 97.19 47 SER B C 1
ATOM 2489 O O . SER B 1 47 ? -19.781 -11.906 -27.656 1 97.19 47 SER B O 1
ATOM 2491 N N . ARG B 1 48 ? -17.719 -11.312 -27.281 1 97.62 48 ARG B N 1
ATOM 2492 C CA . ARG B 1 48 ? -17.375 -11.234 -28.703 1 97.62 48 ARG B CA 1
ATOM 2493 C C . ARG B 1 48 ? -16.703 -12.516 -29.188 1 97.62 48 ARG B C 1
ATOM 2495 O O . ARG B 1 48 ? -16.266 -12.602 -30.328 1 97.62 48 ARG B O 1
ATOM 2502 N N . GLY B 1 49 ? -16.547 -13.43 -28.297 1 97.25 49 GLY B N 1
ATOM 2503 C CA . GLY B 1 49 ? -16.016 -14.734 -28.656 1 97.25 49 GLY B CA 1
ATOM 2504 C C . GLY B 1 49 ? -14.492 -14.758 -28.688 1 97.25 49 GLY B C 1
ATOM 2505 O O . GLY B 1 49 ? -13.891 -15.688 -29.219 1 97.25 49 GLY B O 1
ATOM 2506 N N . ARG B 1 50 ? -13.898 -13.727 -28.219 1 97.75 50 ARG B N 1
ATOM 2507 C CA . ARG B 1 50 ? -12.438 -13.664 -28.188 1 97.75 50 ARG B CA 1
ATOM 2508 C C . ARG B 1 50 ? -11.898 -14.266 -26.891 1 97.75 50 ARG B C 1
ATOM 2510 O O . ARG B 1 50 ? -11.406 -13.547 -26.031 1 97.75 50 ARG B O 1
ATOM 2517 N N . MET B 1 51 ? -11.82 -15.508 -26.844 1 97.06 51 MET B N 1
ATOM 2518 C CA . MET B 1 51 ? -11.555 -16.266 -25.625 1 97.06 51 MET B CA 1
ATOM 2519 C C . MET B 1 51 ? -10.117 -16.062 -25.172 1 97.06 51 MET B C 1
ATOM 2521 O O . MET B 1 51 ? -9.859 -15.906 -23.984 1 97.06 51 MET B O 1
ATOM 2525 N N . GLU B 1 52 ? -9.195 -16.109 -26.062 1 96.12 52 GLU B N 1
ATOM 2526 C CA . GLU B 1 52 ? -7.785 -15.977 -25.703 1 96.12 52 GLU B CA 1
ATOM 2527 C C . GLU B 1 52 ? -7.488 -14.617 -25.078 1 96.12 52 GLU B C 1
ATOM 2529 O O . GLU B 1 52 ? -6.867 -14.531 -24.016 1 96.12 52 GLU B O 1
ATOM 2534 N N . SER B 1 53 ? -7.973 -13.594 -25.734 1 97.19 53 SER B N 1
ATOM 2535 C CA . SER B 1 53 ? -7.785 -12.242 -25.203 1 97.19 53 SER B CA 1
ATOM 2536 C C . SER B 1 53 ? -8.516 -12.055 -23.891 1 97.19 53 SER B C 1
ATOM 2538 O O . SER B 1 53 ? -8.023 -11.367 -22.984 1 97.19 53 SER B O 1
ATOM 2540 N N . ALA B 1 54 ? -9.664 -12.664 -23.75 1 98.12 54 ALA B N 1
ATOM 2541 C CA . ALA B 1 54 ? -10.445 -12.57 -22.516 1 98.12 54 ALA B CA 1
ATOM 2542 C C . ALA B 1 54 ? -9.695 -13.203 -21.359 1 98.12 54 ALA B C 1
ATOM 2544 O O . ALA B 1 54 ? -9.742 -12.695 -20.234 1 98.12 54 ALA B O 1
ATOM 2545 N N . SER B 1 55 ? -9.039 -14.281 -21.672 1 97.88 55 SER B N 1
ATOM 2546 C CA . SER B 1 55 ? -8.32 -14.992 -20.609 1 97.88 55 SER B CA 1
ATOM 2547 C C . SER B 1 55 ? -7.172 -14.156 -20.062 1 97.88 55 SER B C 1
ATOM 2549 O O . SER B 1 55 ? -6.848 -14.242 -18.875 1 97.88 55 SER B O 1
ATOM 2551 N N . ARG B 1 56 ? -6.512 -13.273 -20.891 1 98.12 56 ARG B N 1
ATOM 2552 C CA . ARG B 1 56 ? -5.457 -12.375 -20.438 1 98.12 56 ARG B CA 1
ATOM 2553 C C . ARG B 1 56 ? -5.992 -11.375 -19.406 1 98.12 56 ARG B C 1
ATOM 2555 O O . ARG B 1 56 ? -5.379 -11.172 -18.359 1 98.12 56 ARG B O 1
ATOM 2562 N N . PHE B 1 57 ? -7.137 -10.891 -19.734 1 98.56 57 PHE B N 1
ATOM 2563 C CA . PHE B 1 57 ? -7.711 -9.883 -18.859 1 98.56 57 PHE B CA 1
ATOM 2564 C C . PHE B 1 57 ? -8.289 -10.531 -17.609 1 98.56 57 PHE B C 1
ATOM 2566 O O . PHE B 1 57 ? -8.32 -9.922 -16.531 1 98.56 57 PHE B O 1
ATOM 2573 N N . GLU B 1 58 ? -8.719 -11.797 -17.734 1 98.38 58 GLU B N 1
ATOM 2574 C CA . GLU B 1 58 ? -9.133 -12.547 -16.547 1 98.38 58 GLU B CA 1
ATOM 2575 C C . GLU B 1 58 ? -7.965 -12.766 -15.594 1 98.38 58 GLU B C 1
ATOM 2577 O O . GLU B 1 58 ? -8.125 -12.656 -14.375 1 98.38 58 GLU B O 1
ATOM 2582 N N . GLY B 1 59 ? -6.82 -13.086 -16.172 1 98.12 59 GLY B N 1
ATOM 2583 C CA . GLY B 1 59 ? -5.621 -13.219 -15.367 1 98.12 59 GLY B CA 1
ATOM 2584 C C . GLY B 1 59 ? -5.23 -11.93 -14.664 1 98.12 59 GLY B C 1
ATOM 2585 O O . GLY B 1 59 ? -4.855 -11.945 -13.492 1 98.12 59 GLY B O 1
ATOM 2586 N N . LEU B 1 60 ? -5.359 -10.852 -15.398 1 98.5 60 LEU B N 1
ATOM 2587 C CA . LEU B 1 60 ? -5.047 -9.547 -14.828 1 98.5 60 LEU B CA 1
ATOM 2588 C C . LEU B 1 60 ? -6 -9.211 -13.688 1 98.5 60 LEU B C 1
ATOM 2590 O O . LEU B 1 60 ? -5.57 -8.758 -12.625 1 98.5 60 LEU B O 1
ATOM 2594 N N . LYS B 1 61 ? -7.266 -9.43 -13.906 1 98.44 61 LYS B N 1
ATOM 2595 C CA . LYS B 1 61 ? -8.289 -9.188 -12.898 1 98.44 61 LYS B CA 1
ATOM 2596 C C . LYS B 1 61 ? -7.996 -9.969 -11.617 1 98.44 61 LYS B C 1
ATOM 2598 O O . LYS B 1 61 ? -7.969 -9.398 -10.531 1 98.44 61 LYS B O 1
ATOM 2603 N N . THR B 1 62 ? -7.688 -11.203 -11.773 1 97.75 62 THR B N 1
ATOM 2604 C CA . THR B 1 62 ? -7.465 -12.086 -10.633 1 97.75 62 THR B CA 1
ATOM 2605 C C . THR B 1 62 ? -6.168 -11.719 -9.914 1 97.75 62 THR B C 1
ATOM 2607 O O . THR B 1 62 ? -6.121 -11.719 -8.68 1 97.75 62 THR B O 1
ATOM 2610 N N . GLY B 1 63 ? -5.168 -11.43 -10.703 1 97.94 63 GLY B N 1
ATOM 2611 C CA . GLY B 1 63 ? -3.908 -11.016 -10.117 1 97.94 63 GLY B CA 1
ATOM 2612 C C . GLY B 1 63 ? -4.027 -9.75 -9.281 1 97.94 63 GLY B C 1
ATOM 2613 O O . GLY B 1 63 ? -3.486 -9.672 -8.18 1 97.94 63 GLY B O 1
ATOM 2614 N N . LEU B 1 64 ? -4.73 -8.812 -9.805 1 98.5 64 LEU B N 1
ATOM 2615 C CA . LEU B 1 64 ? -4.926 -7.543 -9.109 1 98.5 64 LEU B CA 1
ATOM 2616 C C . LEU B 1 64 ? -5.789 -7.734 -7.867 1 98.5 64 LEU B C 1
ATOM 2618 O O . LEU B 1 64 ? -5.531 -7.133 -6.824 1 98.5 64 LEU B O 1
ATOM 2622 N N . ALA B 1 65 ? -6.797 -8.586 -7.965 1 97.88 65 ALA B N 1
ATOM 2623 C CA . ALA B 1 65 ? -7.645 -8.883 -6.816 1 97.88 65 ALA B CA 1
ATOM 2624 C C . ALA B 1 65 ? -6.84 -9.523 -5.688 1 97.88 65 ALA B C 1
ATOM 2626 O O . ALA B 1 65 ? -7 -9.164 -4.52 1 97.88 65 ALA B O 1
ATOM 2627 N N . ASN B 1 66 ? -5.996 -10.414 -6.074 1 97.19 66 ASN B N 1
ATOM 2628 C CA . ASN B 1 66 ? -5.148 -11.062 -5.086 1 97.19 66 ASN B CA 1
ATOM 2629 C C . ASN B 1 66 ? -4.172 -10.078 -4.441 1 97.19 66 ASN B C 1
ATOM 2631 O O . ASN B 1 66 ? -3.93 -10.141 -3.236 1 97.19 66 ASN B O 1
ATOM 2635 N N . GLY B 1 67 ? -3.609 -9.242 -5.293 1 97.5 67 GLY B N 1
ATOM 2636 C CA . GLY B 1 67 ? -2.744 -8.203 -4.762 1 97.5 67 GLY B CA 1
ATOM 2637 C C . GLY B 1 67 ? -3.443 -7.305 -3.758 1 97.5 67 GLY B C 1
ATOM 2638 O O . GLY B 1 67 ? -2.859 -6.934 -2.736 1 97.5 67 GLY B O 1
ATOM 263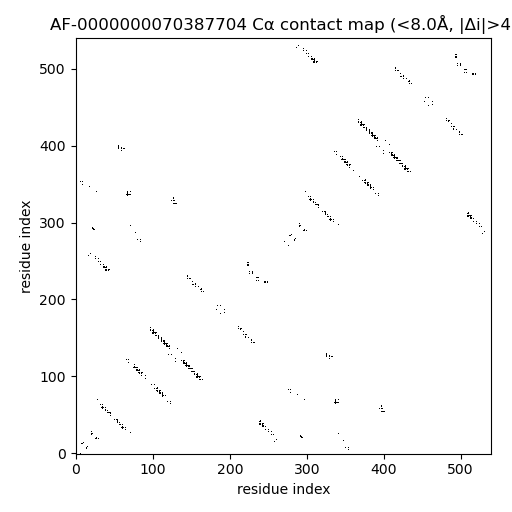9 N N . ARG B 1 68 ? -4.637 -6.988 -4.027 1 97.38 68 ARG B N 1
ATOM 2640 C CA . ARG B 1 68 ? -5.406 -6.133 -3.125 1 97.38 68 ARG B CA 1
ATOM 2641 C C . ARG B 1 68 ? -5.66 -6.832 -1.793 1 97.38 68 ARG B C 1
ATOM 2643 O O . ARG B 1 68 ? -5.66 -6.191 -0.74 1 97.38 68 ARG B O 1
ATOM 2650 N N . LYS B 1 69 ? -5.879 -8.109 -1.831 1 97.56 69 LYS B N 1
ATOM 2651 C CA . LYS B 1 69 ? -6.074 -8.844 -0.584 1 97.56 69 LYS B CA 1
ATOM 2652 C C . LYS B 1 69 ? -4.844 -8.742 0.314 1 97.56 69 LYS B C 1
ATOM 2654 O O . LYS B 1 69 ? -4.969 -8.617 1.534 1 97.56 69 LYS B O 1
ATOM 2659 N N . VAL B 1 70 ? -3.699 -8.711 -0.285 1 97.25 70 VAL B N 1
ATOM 2660 C CA . VAL B 1 70 ? -2.463 -8.586 0.481 1 97.25 70 VAL B CA 1
ATOM 2661 C C . VAL B 1 70 ? -2.338 -7.172 1.038 1 97.25 70 VAL B C 1
ATOM 2663 O O . VAL B 1 70 ? -1.943 -6.984 2.191 1 97.25 70 VAL B O 1
ATOM 2666 N N . MET B 1 71 ? -2.721 -6.215 0.245 1 96.12 71 MET B N 1
ATOM 2667 C CA . MET B 1 71 ? -2.668 -4.824 0.679 1 96.12 71 MET B CA 1
ATOM 2668 C C . MET B 1 71 ? -3.641 -4.574 1.827 1 96.12 71 MET B C 1
ATOM 2670 O O . MET B 1 71 ? -3.482 -3.611 2.582 1 96.12 71 MET B O 1
ATOM 2674 N N . ARG B 1 72 ? -4.578 -5.484 1.949 1 95.81 72 ARG B N 1
ATOM 2675 C CA . ARG B 1 72 ? -5.621 -5.266 2.945 1 95.81 72 ARG B CA 1
ATOM 2676 C C . ARG B 1 72 ? -5.383 -6.121 4.188 1 95.81 72 ARG B C 1
ATOM 2678 O O . ARG B 1 72 ? -6.184 -6.105 5.121 1 95.81 72 ARG B O 1
ATOM 2685 N N . LEU B 1 73 ? -4.258 -6.77 4.137 1 95.12 73 LEU B N 1
ATOM 2686 C CA . LEU B 1 73 ? -3.926 -7.535 5.336 1 95.12 73 LEU B CA 1
ATOM 2687 C C . LEU B 1 73 ? -3.881 -6.633 6.562 1 95.12 73 LEU B C 1
ATOM 2689 O O . LEU B 1 73 ? -3.348 -5.523 6.504 1 95.12 73 LEU B O 1
ATOM 2693 N N . PHE B 1 74 ? -4.516 -6.953 7.621 1 93.88 74 PHE B N 1
ATOM 2694 C CA . PHE B 1 74 ? -4.527 -6.328 8.938 1 93.88 74 PHE B CA 1
ATOM 2695 C C . PHE B 1 74 ? -5.438 -5.105 8.945 1 93.88 74 PHE B C 1
ATOM 2697 O O . PHE B 1 74 ? -5.496 -4.375 9.938 1 93.88 74 PHE B O 1
ATOM 2704 N N . ARG B 1 75 ? -6.164 -4.887 7.918 1 94.94 75 ARG B N 1
ATOM 2705 C CA . ARG B 1 75 ? -7.082 -3.752 7.832 1 94.94 75 ARG B CA 1
ATOM 2706 C C . ARG B 1 75 ? -8.203 -3.879 8.852 1 94.94 75 ARG B C 1
ATOM 2708 O O . ARG B 1 75 ? -8.797 -2.877 9.258 1 94.94 75 ARG B O 1
ATOM 2715 N N . PRO B 1 76 ? -8.609 -5.098 9.227 1 96.44 76 PRO B N 1
ATOM 2716 C CA . PRO B 1 76 ? -9.664 -5.199 10.234 1 96.44 76 PRO B CA 1
ATOM 2717 C C . PRO B 1 76 ? -9.375 -4.359 11.477 1 96.44 76 PRO B C 1
ATOM 2719 O O . PRO B 1 76 ? -10.297 -3.805 12.078 1 96.44 76 PRO B O 1
ATOM 2722 N N . ALA B 1 77 ? -8.148 -4.242 11.828 1 94.31 77 ALA B N 1
ATOM 2723 C CA . ALA B 1 77 ? -7.77 -3.477 13.008 1 94.31 77 ALA B CA 1
ATOM 2724 C C . ALA B 1 77 ? -8.141 -2.004 12.859 1 94.31 77 ALA B C 1
ATOM 2726 O O . ALA B 1 77 ? -8.539 -1.353 13.828 1 94.31 77 ALA B O 1
ATOM 2727 N N . GLU B 1 78 ? -8.016 -1.498 11.695 1 94.25 78 GLU B N 1
ATOM 2728 C CA . GLU B 1 78 ? -8.375 -0.107 11.43 1 94.25 78 GLU B CA 1
ATOM 2729 C C . GLU B 1 78 ? -9.875 0.122 11.609 1 94.25 78 GLU B C 1
ATOM 2731 O O . GLU B 1 78 ? -10.289 1.118 12.203 1 94.25 78 GLU B O 1
ATOM 2736 N N . PHE B 1 79 ? -10.633 -0.795 11.125 1 96.31 79 PHE B N 1
ATOM 2737 C CA . PHE B 1 79 ? -12.086 -0.671 11.211 1 96.31 79 PHE B CA 1
ATOM 2738 C C . PHE B 1 79 ? -12.562 -0.864 12.648 1 96.31 79 PHE B C 1
ATOM 2740 O O . PHE B 1 79 ? -13.469 -0.172 13.109 1 96.31 79 PHE B O 1
ATOM 2747 N N . LEU B 1 80 ? -11.906 -1.784 13.281 1 95.12 80 LEU B N 1
ATOM 2748 C CA . LEU B 1 80 ? -12.266 -2.012 14.68 1 95.12 80 LEU B CA 1
ATOM 2749 C C . LEU B 1 80 ? -11.93 -0.795 15.531 1 95.12 80 LEU B C 1
ATOM 2751 O O . LEU B 1 80 ? -12.695 -0.422 16.422 1 95.12 80 LEU B O 1
ATOM 2755 N N . GLN B 1 81 ? -10.812 -0.195 15.281 1 93.31 81 GLN B N 1
ATOM 2756 C CA . GLN B 1 81 ? -10.461 1.022 16 1 93.31 81 GLN B CA 1
ATOM 2757 C C . GLN B 1 81 ? -11.477 2.131 15.75 1 93.31 81 GLN B C 1
ATOM 2759 O O . GLN B 1 81 ? -11.883 2.83 16.672 1 93.31 81 GLN B O 1
ATOM 2764 N N . SER B 1 82 ? -11.844 2.254 14.516 1 93.94 82 SER B N 1
ATOM 2765 C CA . SER B 1 82 ? -12.844 3.258 14.172 1 93.94 82 SER B CA 1
ATOM 2766 C C . SER B 1 82 ? -14.172 2.986 14.875 1 93.94 82 SER B C 1
ATOM 2768 O O . SER B 1 82 ? -14.82 3.914 15.367 1 93.94 82 SER B O 1
ATOM 2770 N N . ALA B 1 83 ? -14.555 1.713 14.945 1 94.25 83 ALA B N 1
ATOM 2771 C CA . ALA B 1 83 ? -15.797 1.339 15.625 1 94.25 83 ALA B CA 1
ATOM 2772 C C . ALA B 1 83 ? -15.727 1.694 17.109 1 94.25 83 ALA B C 1
ATOM 2774 O O . ALA B 1 83 ? -16.688 2.24 17.656 1 94.25 83 ALA B O 1
ATOM 2775 N N . VAL B 1 84 ? -14.609 1.445 17.703 1 92.25 84 VAL B N 1
ATOM 2776 C CA . VAL B 1 84 ? -14.438 1.718 19.125 1 92.25 84 VAL B CA 1
ATOM 2777 C C . VAL B 1 84 ? -14.461 3.225 19.375 1 92.25 84 VAL B C 1
ATOM 2779 O O . VAL B 1 84 ? -15.117 3.697 20.297 1 92.25 84 VAL B O 1
ATOM 2782 N N . ASN B 1 85 ? -13.758 3.969 18.531 1 90.69 85 ASN B N 1
ATOM 2783 C CA . ASN B 1 85 ? -13.75 5.422 18.656 1 90.69 85 ASN B CA 1
ATOM 2784 C C . ASN B 1 85 ? -15.148 6.008 18.531 1 90.69 85 ASN B C 1
ATOM 2786 O O . ASN B 1 85 ? -15.516 6.926 19.266 1 90.69 85 ASN B O 1
ATOM 2790 N N . LEU B 1 86 ? -15.898 5.457 17.656 1 91.38 86 LEU B N 1
ATOM 2791 C CA . LEU B 1 86 ? -17.266 5.922 17.453 1 91.38 86 LEU B CA 1
ATOM 2792 C C . LEU B 1 86 ? -18.141 5.547 18.641 1 91.38 86 LEU B C 1
ATOM 2794 O O . LEU B 1 86 ? -18.984 6.336 19.062 1 91.38 86 LEU B O 1
ATOM 2798 N N . ALA B 1 87 ? -17.922 4.398 19.156 1 89.88 87 ALA B N 1
ATOM 2799 C CA . ALA B 1 87 ? -18.75 3.906 20.25 1 89.88 87 ALA B CA 1
ATOM 2800 C C . ALA B 1 87 ? -18.469 4.688 21.547 1 89.88 87 ALA B C 1
ATOM 2802 O O . ALA B 1 87 ? -19.328 4.773 22.422 1 89.88 87 ALA B O 1
ATOM 2803 N N . GLN B 1 88 ? -17.297 5.215 21.672 1 87.38 88 GLN B N 1
ATOM 2804 C CA . GLN B 1 88 ? -16.922 5.949 22.875 1 87.38 88 GLN B CA 1
ATOM 2805 C C . GLN B 1 88 ? -17.469 7.375 22.844 1 87.38 88 GLN B C 1
ATOM 2807 O O . GLN B 1 88 ? -17.484 8.055 23.875 1 87.38 88 GLN B O 1
ATOM 2812 N N . ARG B 1 89 ? -17.844 7.77 21.75 1 79.88 89 ARG B N 1
ATOM 2813 C CA . ARG B 1 89 ? -18.438 9.102 21.672 1 79.88 89 ARG B CA 1
ATOM 2814 C C . ARG B 1 89 ? -19.844 9.117 22.281 1 79.88 89 ARG B C 1
ATOM 2816 O O . ARG B 1 89 ? -20.641 8.227 22.016 1 79.88 89 ARG B O 1
ATOM 2823 N N . PRO B 1 90 ? -20 9.906 23.5 1 66.38 90 PRO B N 1
ATOM 2824 C CA . PRO B 1 90 ? -21.312 9.953 24.156 1 66.38 90 PRO B CA 1
ATOM 2825 C C . PRO B 1 90 ? -22.453 10.164 23.172 1 66.38 90 PRO B C 1
ATOM 2827 O O . PRO B 1 90 ? -22.344 10.977 22.25 1 66.38 90 PRO B O 1
ATOM 2830 N N . VAL B 1 91 ? -23.25 9.164 23.031 1 59.72 91 VAL B N 1
ATOM 2831 C CA . VAL B 1 91 ? -24.469 9.312 22.234 1 59.72 91 VAL B CA 1
ATOM 2832 C C . VAL B 1 91 ? -25.312 10.445 22.781 1 59.72 91 VAL B C 1
ATOM 2834 O O . VAL B 1 91 ? -26.109 10.234 23.719 1 59.72 91 VAL B O 1
ATOM 2837 N N . THR B 1 92 ? -24.703 11.305 23.578 1 55.03 92 THR B N 1
ATOM 2838 C CA . THR B 1 92 ? -25.562 12.219 24.297 1 55.03 92 THR B CA 1
ATOM 2839 C C . THR B 1 92 ? -26.734 12.672 23.422 1 55.03 92 THR B C 1
ATOM 2841 O O . THR B 1 92 ? -27.875 12.719 23.875 1 55.03 92 THR B O 1
ATOM 2844 N N . SER B 1 93 ? -26.5 13.82 22.531 1 51.94 93 SER B N 1
ATOM 2845 C CA . SER B 1 93 ? -27.531 14.703 22 1 51.94 93 SER B CA 1
ATOM 2846 C C . SER B 1 93 ? -28.094 14.188 20.688 1 51.94 93 SER B C 1
ATOM 2848 O O . SER B 1 93 ? -28.75 14.922 19.938 1 51.94 93 SER B O 1
ATOM 2850 N N . LEU B 1 94 ? -27.516 13.07 20.156 1 56.09 94 LEU B N 1
ATOM 2851 C CA . LEU B 1 94 ? -27.938 12.977 18.75 1 56.09 94 LEU B CA 1
ATOM 2852 C C . LEU B 1 94 ? -29.359 12.445 18.656 1 56.09 94 LEU B C 1
ATOM 2854 O O . LEU B 1 94 ? -29.578 11.234 18.688 1 56.09 94 LEU B O 1
ATOM 2858 N N . LYS B 1 95 ? -30.297 13.141 19.094 1 63.88 95 LYS B N 1
ATOM 2859 C CA . LYS B 1 95 ? -31.703 12.828 18.859 1 63.88 95 LYS B CA 1
ATOM 2860 C C . LYS B 1 95 ? -32 12.688 17.375 1 63.88 95 LYS B C 1
ATOM 2862 O O . LYS B 1 95 ? -31.438 13.398 16.547 1 63.88 95 LYS B O 1
ATOM 2867 N N . GLY B 1 96 ? -32.781 11.766 16.906 1 85.06 96 GLY B N 1
ATOM 2868 C CA . GLY B 1 96 ? -33.406 11.562 15.609 1 85.06 96 GLY B CA 1
ATOM 2869 C C . GLY B 1 96 ? -32.469 10.969 14.57 1 85.06 96 GLY B C 1
ATOM 2870 O O . GLY B 1 96 ? -31.906 9.898 14.781 1 85.06 96 GLY B O 1
ATOM 2871 N N . PRO B 1 97 ? -32.281 11.664 13.531 1 88.44 97 PRO B N 1
ATOM 2872 C CA . PRO B 1 97 ? -31.469 11.195 12.406 1 88.44 97 PRO B CA 1
ATOM 2873 C C . PRO B 1 97 ? -29.984 11.094 12.742 1 88.44 97 PRO B C 1
ATOM 2875 O O . PRO B 1 97 ? -29.281 10.242 12.203 1 88.44 97 PRO B O 1
ATOM 2878 N N . GLY B 1 98 ? -29.531 11.859 13.617 1 89.25 98 GLY B N 1
ATOM 2879 C CA . GLY B 1 98 ? -28.125 11.828 14.023 1 89.25 98 GLY B CA 1
ATOM 2880 C C . GLY B 1 98 ? -27.75 10.547 14.742 1 89.25 98 GLY B C 1
ATOM 2881 O O . GLY B 1 98 ? -26.656 10.008 14.516 1 89.25 98 GLY B O 1
ATOM 2882 N N . GLN B 1 99 ? -28.656 10.148 15.555 1 91.44 99 GLN B N 1
ATOM 2883 C CA . GLN B 1 99 ? -28.406 8.906 16.281 1 91.44 99 GLN B CA 1
ATOM 2884 C C . GLN B 1 99 ? -28.375 7.711 15.344 1 91.44 99 GLN B C 1
ATOM 2886 O O . GLN B 1 99 ? -27.547 6.82 15.492 1 91.44 99 GLN B O 1
ATOM 2891 N N . ILE B 1 100 ? -29.297 7.703 14.445 1 94.31 100 ILE B N 1
ATOM 2892 C CA . ILE B 1 100 ? -29.344 6.625 13.461 1 94.31 100 ILE B CA 1
ATOM 2893 C C . ILE B 1 100 ? -28.062 6.602 12.641 1 94.31 100 ILE B C 1
ATOM 2895 O O . ILE B 1 100 ? -27.469 5.539 12.422 1 94.31 100 ILE B O 1
ATOM 2899 N N . ALA B 1 101 ? -27.625 7.75 12.211 1 95 101 ALA B N 1
ATOM 2900 C CA . ALA B 1 101 ? -26.406 7.859 11.422 1 95 101 ALA B CA 1
ATOM 2901 C C . ALA B 1 101 ? -25.203 7.336 12.203 1 95 101 ALA B C 1
ATOM 2903 O O . ALA B 1 101 ? -24.375 6.605 11.664 1 95 101 ALA B O 1
ATOM 2904 N N . HIS B 1 102 ? -25.188 7.691 13.422 1 94.19 102 HIS B N 1
ATOM 2905 C CA . HIS B 1 102 ? -24.062 7.32 14.281 1 94.19 102 HIS B CA 1
ATOM 2906 C C . HIS B 1 102 ? -24.016 5.812 14.508 1 94.19 102 HIS B C 1
ATOM 2908 O O . HIS B 1 102 ? -22.969 5.188 14.328 1 94.19 102 HIS B O 1
ATOM 2914 N N . LEU B 1 103 ? -25.125 5.246 14.883 1 95.19 103 LEU B N 1
ATOM 2915 C CA . LEU B 1 103 ? -25.188 3.811 15.141 1 95.19 103 LEU B CA 1
ATOM 2916 C C . LEU B 1 103 ? -24.906 3.02 13.867 1 95.19 103 LEU B C 1
ATOM 2918 O O . LEU B 1 103 ? -24.219 2 13.898 1 95.19 103 LEU B O 1
ATOM 2922 N N . ALA B 1 104 ? -25.422 3.502 12.789 1 97.19 104 ALA B N 1
ATOM 2923 C CA . ALA B 1 104 ? -25.188 2.842 11.5 1 97.19 104 ALA B CA 1
ATOM 2924 C C . ALA B 1 104 ? -23.719 2.916 11.102 1 97.19 104 ALA B C 1
ATOM 2926 O O . ALA B 1 104 ? -23.203 1.998 10.469 1 97.19 104 ALA B O 1
ATOM 2927 N N . GLN B 1 105 ? -23.125 3.996 11.508 1 96.94 105 GLN B N 1
ATOM 2928 C CA . GLN B 1 105 ? -21.703 4.129 11.211 1 96.94 105 GLN B CA 1
ATOM 2929 C C . GLN B 1 105 ? -20.891 3.096 11.969 1 96.94 105 GLN B C 1
ATOM 2931 O O . GLN B 1 105 ? -19.891 2.578 11.453 1 96.94 105 GLN B O 1
ATOM 2936 N N . ILE B 1 106 ? -21.266 2.861 13.164 1 97.12 106 ILE B N 1
ATOM 2937 C CA . ILE B 1 106 ? -20.609 1.812 13.938 1 97.12 106 ILE B CA 1
ATOM 2938 C C . ILE B 1 106 ? -20.812 0.462 13.258 1 97.12 106 ILE B C 1
ATOM 2940 O O . ILE B 1 106 ? -19.875 -0.315 13.109 1 97.12 106 ILE B O 1
ATOM 2944 N N . GLY B 1 107 ? -22.016 0.216 12.867 1 98 107 GLY B N 1
ATOM 2945 C CA . GLY B 1 107 ? -22.328 -1.006 12.141 1 98 107 GLY B CA 1
ATOM 2946 C C . GLY B 1 107 ? -21.516 -1.162 10.867 1 98 107 GLY B C 1
ATOM 2947 O O . GLY B 1 107 ? -21.078 -2.266 10.531 1 98 107 GLY B O 1
ATOM 2948 N N . ARG B 1 108 ? -21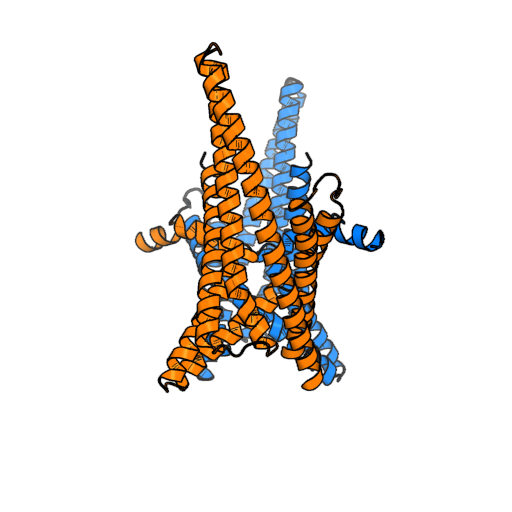.344 -0.102 10.172 1 98.5 108 ARG B N 1
ATOM 2949 C CA . ARG B 1 108 ? -20.531 -0.106 8.961 1 98.5 108 ARG B CA 1
ATOM 2950 C C . ARG B 1 108 ? -19.109 -0.576 9.258 1 98.5 108 ARG B C 1
ATOM 2952 O O . ARG B 1 108 ? -18.578 -1.453 8.57 1 98.5 108 ARG B O 1
ATOM 2959 N N . GLN B 1 109 ? -18.562 -0.063 10.336 1 98.19 109 GLN B N 1
ATOM 2960 C CA . GLN B 1 109 ? -17.188 -0.401 10.695 1 98.19 109 GLN B CA 1
ATOM 2961 C C . GLN B 1 109 ? -17.062 -1.868 11.094 1 98.19 109 GLN B C 1
ATOM 2963 O O . GLN B 1 109 ? -16.109 -2.549 10.711 1 98.19 109 GLN B O 1
ATOM 2968 N N . ILE B 1 110 ? -18.016 -2.34 11.781 1 98.25 110 ILE B N 1
ATOM 2969 C CA . ILE B 1 110 ? -18.016 -3.734 12.203 1 98.25 110 ILE B CA 1
ATOM 2970 C C . ILE B 1 110 ? -18.172 -4.645 10.992 1 98.25 110 ILE B C 1
ATOM 2972 O O . ILE B 1 110 ? -17.5 -5.672 10.883 1 98.25 110 ILE B O 1
ATOM 2976 N N . GLY B 1 111 ? -19.078 -4.254 10.148 1 98.69 111 GLY B N 1
ATOM 2977 C CA . GLY B 1 111 ? -19.266 -5.004 8.906 1 98.69 111 GLY B CA 1
ATOM 2978 C C . GLY B 1 111 ? -17.984 -5.094 8.086 1 98.69 111 GLY B C 1
ATOM 2979 O O . GLY B 1 111 ? -17.625 -6.176 7.625 1 98.69 111 GLY B O 1
ATOM 2980 N N . TYR B 1 112 ? -17.344 -4.012 7.988 1 98.44 112 TYR B N 1
ATOM 2981 C CA . TYR B 1 112 ? -16.109 -3.992 7.203 1 98.44 112 TYR B CA 1
ATOM 2982 C C . TYR B 1 112 ? -14.992 -4.746 7.914 1 98.44 112 TYR B C 1
ATOM 2984 O O . TYR B 1 112 ? -14.156 -5.383 7.27 1 98.44 112 TYR B O 1
ATOM 2992 N N . ALA B 1 113 ? -14.953 -4.68 9.227 1 98.31 113 ALA B N 1
ATOM 2993 C CA . ALA B 1 113 ? -13.984 -5.484 9.969 1 98.31 113 ALA B CA 1
ATOM 2994 C C . ALA B 1 113 ? -14.195 -6.973 9.703 1 98.31 113 ALA B C 1
ATOM 2996 O O . ALA B 1 113 ? -13.234 -7.711 9.484 1 98.31 113 ALA B O 1
ATOM 2997 N N . GLY B 1 114 ? -15.398 -7.363 9.727 1 98.69 114 GLY B N 1
ATOM 2998 C CA . GLY B 1 114 ? -15.727 -8.75 9.43 1 98.69 114 GLY B CA 1
ATOM 2999 C C . GLY B 1 114 ? -15.406 -9.141 7.996 1 98.69 114 GLY B C 1
ATOM 3000 O O . GLY B 1 114 ? -14.852 -10.219 7.754 1 98.69 114 GLY B O 1
ATOM 3001 N N . PHE B 1 115 ? -15.758 -8.289 7.109 1 98.62 115 PHE B N 1
ATOM 3002 C CA . PHE B 1 115 ? -15.477 -8.516 5.699 1 98.62 115 PHE B CA 1
ATOM 3003 C C . PHE B 1 115 ? -13.984 -8.75 5.477 1 98.62 115 PHE B C 1
ATOM 3005 O O . PHE B 1 115 ? -13.594 -9.75 4.879 1 98.62 115 PHE B O 1
ATOM 3012 N N . HIS B 1 116 ? -13.18 -7.859 5.992 1 98.25 116 HIS B N 1
ATOM 3013 C CA . HIS B 1 116 ? -11.742 -7.934 5.762 1 98.25 116 HIS B CA 1
ATOM 3014 C C . HIS B 1 116 ? -11.125 -9.125 6.496 1 98.25 116 HIS B C 1
ATOM 3016 O O . HIS B 1 116 ? -10.164 -9.727 6.012 1 98.25 116 HIS B O 1
ATOM 3022 N N . THR B 1 117 ? -11.656 -9.523 7.605 1 98.5 117 THR B N 1
ATOM 3023 C CA . THR B 1 117 ? -11.18 -10.711 8.305 1 98.5 117 THR B CA 1
ATOM 3024 C C . THR B 1 117 ? -11.461 -11.969 7.484 1 98.5 117 THR B C 1
ATOM 3026 O O . THR B 1 117 ? -10.562 -12.789 7.277 1 98.5 117 THR B O 1
ATOM 3029 N N . ALA B 1 118 ? -12.672 -12.039 7.02 1 98.56 118 ALA B N 1
ATOM 3030 C CA . ALA B 1 118 ? -13.031 -13.195 6.199 1 98.56 118 ALA B CA 1
ATOM 3031 C C . ALA B 1 118 ? -12.234 -13.211 4.898 1 98.56 118 ALA B C 1
ATOM 3033 O O . ALA B 1 118 ? -11.828 -14.281 4.426 1 98.56 118 ALA B O 1
ATOM 3034 N N . ASP B 1 119 ? -12.07 -12.055 4.387 1 98.06 119 ASP B N 1
ATOM 3035 C CA . ASP B 1 119 ? -11.289 -11.93 3.162 1 98.06 119 ASP B CA 1
ATOM 3036 C C . ASP B 1 119 ? -9.859 -12.422 3.371 1 98.06 119 ASP B C 1
ATOM 3038 O O . ASP B 1 119 ? -9.273 -13.039 2.479 1 98.06 119 ASP B O 1
ATOM 3042 N N . MET B 1 120 ? -9.25 -12.156 4.496 1 98.06 120 MET B N 1
ATOM 3043 C CA . MET B 1 120 ? -7.918 -12.648 4.832 1 98.06 120 MET B CA 1
ATOM 3044 C C . MET B 1 120 ? -7.898 -14.172 4.895 1 98.06 120 MET B C 1
ATOM 3046 O O . MET B 1 120 ? -6.965 -14.805 4.398 1 98.06 120 MET B O 1
ATOM 3050 N N . ILE B 1 121 ? -8.883 -14.703 5.441 1 98.38 121 ILE B N 1
ATOM 3051 C CA . ILE B 1 121 ? -8.977 -16.156 5.578 1 98.38 121 ILE B CA 1
ATOM 3052 C C . ILE B 1 121 ? -9.117 -16.797 4.199 1 98.38 121 ILE B C 1
ATOM 3054 O O . ILE B 1 121 ? -8.461 -17.797 3.902 1 98.38 121 ILE B O 1
ATOM 3058 N N . VAL B 1 122 ? -9.977 -16.203 3.406 1 97.94 122 VAL B N 1
ATOM 3059 C CA . VAL B 1 122 ? -10.172 -16.703 2.047 1 97.94 122 VAL B CA 1
ATOM 3060 C C . VAL B 1 122 ? -8.852 -16.641 1.282 1 97.94 122 VAL B C 1
ATOM 3062 O O . VAL B 1 122 ? -8.508 -17.578 0.556 1 97.94 122 VAL B O 1
ATOM 3065 N N . TRP B 1 123 ? -8.109 -15.586 1.46 1 98.06 123 TRP B N 1
ATOM 3066 C CA . TRP B 1 123 ? -6.828 -15.445 0.78 1 98.06 123 TRP B CA 1
ATOM 3067 C C . TRP B 1 123 ? -5.84 -16.5 1.261 1 98.06 123 TRP B C 1
ATOM 3069 O O . TRP B 1 123 ? -5.121 -17.109 0.457 1 98.06 123 TRP B O 1
ATOM 3079 N N . LEU B 1 124 ? -5.793 -16.766 2.547 1 98.38 124 LEU B N 1
ATOM 3080 C CA . LEU B 1 124 ? -4.895 -17.766 3.111 1 98.38 124 LEU B CA 1
ATOM 3081 C C . LEU B 1 124 ? -5.215 -19.156 2.559 1 98.38 124 LEU B C 1
ATOM 3083 O O . LEU B 1 124 ? -4.316 -19.984 2.389 1 98.38 124 LEU B O 1
ATOM 3087 N N . ALA B 1 125 ? -6.488 -19.359 2.295 1 98.06 125 ALA B N 1
ATOM 3088 C CA . ALA B 1 125 ? -6.887 -20.609 1.669 1 98.06 125 ALA B CA 1
ATOM 3089 C C . ALA B 1 125 ? -6.457 -20.656 0.205 1 98.06 125 ALA B C 1
ATOM 3091 O O . ALA B 1 125 ? -6.023 -21.703 -0.29 1 98.06 125 ALA B O 1
ATOM 3092 N N . GLN B 1 126 ? -6.598 -19.547 -0.446 1 96.88 126 GLN B N 1
ATOM 3093 C CA . GLN B 1 126 ? -6.25 -19.453 -1.858 1 96.88 126 GLN B CA 1
ATOM 3094 C C . GLN B 1 126 ? -4.766 -19.75 -2.08 1 96.88 126 GLN B C 1
ATOM 3096 O O . GLN B 1 126 ? -4.395 -20.359 -3.08 1 96.88 126 GLN B O 1
ATOM 3101 N N . VAL B 1 127 ? -3.945 -19.312 -1.165 1 97.19 127 VAL B N 1
ATOM 3102 C CA . VAL B 1 127 ? -2.51 -19.516 -1.328 1 97.19 127 VAL B CA 1
ATOM 3103 C C . VAL B 1 127 ? -2.113 -20.859 -0.708 1 97.19 127 VAL B C 1
ATOM 3105 O O . VAL B 1 127 ? -0.926 -21.172 -0.586 1 97.19 127 VAL B O 1
ATOM 3108 N N . ARG B 1 128 ? -3.062 -21.609 -0.191 1 96.81 128 ARG B N 1
ATOM 3109 C CA . ARG B 1 128 ? -2.924 -22.969 0.315 1 96.81 128 ARG B CA 1
ATOM 3110 C C . ARG B 1 128 ? -2.137 -23 1.62 1 96.81 128 ARG B C 1
ATOM 3112 O O . ARG B 1 128 ? -1.443 -23.969 1.917 1 96.81 128 ARG B O 1
ATOM 3119 N N . PHE B 1 129 ? -2.129 -21.906 2.25 1 98.25 129 PHE B N 1
ATOM 3120 C CA . PHE B 1 129 ? -1.611 -21.922 3.615 1 98.25 129 PHE B CA 1
ATOM 3121 C C . PHE B 1 129 ? -2.586 -22.625 4.555 1 98.25 129 PHE B C 1
ATOM 3123 O O . PHE B 1 129 ? -2.176 -23.438 5.391 1 98.25 129 PHE B O 1
ATOM 3130 N N . LEU B 1 130 ? -3.846 -22.156 4.398 1 97.56 130 LEU B N 1
ATOM 3131 C CA . LEU B 1 130 ? -4.922 -22.906 5.023 1 97.56 130 LEU B CA 1
ATOM 3132 C C . LEU B 1 130 ? -5.484 -23.953 4.055 1 97.56 130 LEU B C 1
ATOM 3134 O O . LEU B 1 130 ? -6.035 -23.594 3.012 1 97.56 130 LEU B O 1
ATOM 3138 N N . LYS B 1 131 ? -5.363 -25.156 4.406 1 96.38 131 LYS B N 1
ATOM 3139 C CA . LYS B 1 131 ? -5.797 -26.234 3.52 1 96.38 131 LYS B CA 1
ATOM 3140 C C . LYS B 1 131 ? -7.262 -26.594 3.76 1 96.38 131 LYS B C 1
ATOM 3142 O O . LYS B 1 131 ? -7.566 -27.672 4.289 1 96.38 131 LYS B O 1
ATOM 3147 N N . PHE B 1 132 ? -8.094 -25.766 3.275 1 96.44 132 PHE B N 1
ATOM 3148 C CA . PHE B 1 132 ? -9.539 -25.969 3.371 1 96.44 132 PHE B CA 1
ATOM 3149 C C . PHE B 1 132 ? -10.055 -26.75 2.17 1 96.44 132 PHE B C 1
ATOM 3151 O O . PHE B 1 132 ? -9.516 -26.641 1.067 1 96.44 132 PHE B O 1
ATOM 3158 N N . ASP B 1 133 ? -11.031 -27.562 2.426 1 96.31 133 ASP B N 1
ATOM 3159 C CA . ASP B 1 133 ? -11.734 -28.172 1.293 1 96.31 133 ASP B CA 1
ATOM 3160 C C . ASP B 1 133 ? -12.625 -27.141 0.598 1 96.31 133 ASP B C 1
ATOM 3162 O O . ASP B 1 133 ? -12.734 -26 1.046 1 96.31 133 ASP B O 1
ATOM 3166 N N . LYS B 1 134 ? -13.148 -27.5 -0.431 1 96.19 134 LYS B N 1
ATOM 3167 C CA . LYS B 1 134 ? -13.945 -26.609 -1.256 1 96.19 134 LYS B CA 1
ATOM 3168 C C . LYS B 1 134 ? -15.148 -26.078 -0.482 1 96.19 134 LYS B C 1
ATOM 3170 O O . LYS B 1 134 ? -15.484 -24.891 -0.583 1 96.19 134 LYS B O 1
ATOM 3175 N N . VAL B 1 135 ? -15.781 -26.875 0.304 1 97.38 135 VAL B N 1
ATOM 3176 C CA . VAL B 1 135 ? -16.984 -26.5 1.053 1 97.38 135 VAL B CA 1
ATOM 3177 C C . VAL B 1 135 ? -16.641 -25.453 2.105 1 97.38 135 VAL B C 1
ATOM 3179 O O . VAL B 1 135 ? -17.328 -24.438 2.234 1 97.38 135 VAL B O 1
ATOM 3182 N N . THR B 1 136 ? -15.586 -25.688 2.85 1 97.56 136 THR B N 1
ATOM 3183 C CA . THR B 1 136 ? -15.148 -24.75 3.885 1 97.56 136 THR B CA 1
ATOM 3184 C C . THR B 1 136 ? -14.742 -23.422 3.271 1 97.56 136 THR B C 1
ATOM 3186 O O . THR B 1 136 ? -15.07 -22.359 3.809 1 97.56 136 THR B O 1
ATOM 3189 N N . THR B 1 137 ? -13.992 -23.469 2.197 1 97.31 137 THR B N 1
ATOM 3190 C CA . THR B 1 137 ? -13.594 -22.25 1.51 1 97.31 137 THR B CA 1
ATOM 3191 C C . THR B 1 137 ? -14.812 -21.438 1.089 1 97.31 137 THR B C 1
ATOM 3193 O O . THR B 1 137 ? -14.852 -20.219 1.288 1 97.31 137 THR B O 1
ATOM 3196 N N . GLN B 1 138 ? -15.812 -22.062 0.587 1 97.38 138 GLN B N 1
ATOM 3197 C CA . GLN B 1 138 ? -17.016 -21.375 0.127 1 97.38 138 GLN B CA 1
ATOM 3198 C C . GLN B 1 138 ? -17.781 -20.766 1.297 1 97.38 138 GLN B C 1
ATOM 3200 O O . GLN B 1 138 ? -18.391 -19.703 1.161 1 97.38 138 GLN B O 1
ATOM 3205 N N . ARG B 1 139 ? -17.734 -21.453 2.371 1 98 139 ARG B N 1
ATOM 3206 C CA . ARG B 1 139 ? -18.375 -20.906 3.566 1 98 139 ARG B CA 1
ATOM 3207 C C . ARG B 1 139 ? -17.766 -19.562 3.949 1 98 139 ARG B C 1
ATOM 3209 O O . ARG B 1 139 ? -18.484 -18.625 4.293 1 98 139 ARG B O 1
ATOM 3216 N N . TYR B 1 140 ? -16.469 -19.516 3.887 1 98.25 140 TYR B N 1
ATOM 3217 C CA . TYR B 1 140 ? -15.812 -18.266 4.25 1 98.25 140 TYR B CA 1
ATOM 3218 C C . TYR B 1 140 ? -16.016 -17.203 3.176 1 98.25 140 TYR B C 1
ATOM 3220 O O . TYR B 1 140 ? -16.094 -16.016 3.48 1 98.25 140 TYR B O 1
ATOM 3228 N N . VAL B 1 141 ? -16.094 -17.609 1.952 1 98.19 141 VAL B N 1
ATOM 3229 C CA . VAL B 1 141 ? -16.406 -16.656 0.885 1 98.19 141 VAL B CA 1
ATOM 3230 C C . VAL B 1 141 ? -17.797 -16.062 1.115 1 98.19 141 VAL B C 1
ATOM 3232 O O . VAL B 1 141 ? -17.969 -14.844 1 1 98.19 141 VAL B O 1
ATOM 3235 N N . ARG B 1 142 ? -18.75 -16.844 1.475 1 98.56 142 ARG B N 1
ATOM 3236 C CA . ARG B 1 142 ? -20.094 -16.375 1.75 1 98.56 142 ARG B CA 1
ATOM 3237 C C . ARG B 1 142 ? -20.125 -15.438 2.951 1 98.56 142 ARG B C 1
ATOM 3239 O O . ARG B 1 142 ? -20.828 -14.43 2.949 1 98.56 142 ARG B O 1
ATOM 3246 N N . LEU B 1 143 ? -19.375 -15.859 3.939 1 98.69 143 LEU B N 1
ATOM 3247 C CA . LEU B 1 143 ? -19.266 -15.008 5.121 1 98.69 143 LEU B CA 1
ATOM 3248 C C . LEU B 1 143 ? -18.703 -13.641 4.758 1 98.69 143 LEU B C 1
ATOM 3250 O O . LEU B 1 143 ? -19.156 -12.617 5.27 1 98.69 143 LEU B O 1
ATOM 3254 N N . MET B 1 144 ? -17.672 -13.695 3.885 1 98.56 144 MET B N 1
ATOM 3255 C CA . MET B 1 144 ? -17.047 -12.461 3.402 1 98.56 144 MET B CA 1
ATOM 3256 C C . MET B 1 144 ? -18.094 -11.547 2.752 1 98.56 144 MET B C 1
ATOM 3258 O O . MET B 1 144 ? -18.188 -10.375 3.1 1 98.56 144 MET B O 1
ATOM 3262 N N . TYR B 1 145 ? -18.906 -12.102 1.926 1 98.62 145 TYR B N 1
ATOM 3263 C CA . TYR B 1 145 ? -19.906 -11.312 1.22 1 98.62 145 TYR B CA 1
ATOM 3264 C C . TYR B 1 145 ? -21 -10.836 2.176 1 98.62 145 TYR B C 1
ATOM 3266 O O . TYR B 1 145 ? -21.531 -9.734 2.02 1 98.62 145 TYR B O 1
ATOM 3274 N N . LYS B 1 146 ? -21.344 -11.633 3.143 1 98.81 146 LYS B N 1
ATOM 3275 C CA . LYS B 1 146 ? -22.375 -11.242 4.109 1 98.81 146 LYS B CA 1
ATOM 3276 C C . LYS B 1 146 ? -21.922 -10.016 4.902 1 98.81 146 LYS B C 1
ATOM 3278 O O . LYS B 1 146 ? -22.703 -9.07 5.074 1 98.81 146 LYS B O 1
ATOM 3283 N N . PHE B 1 147 ? -20.734 -10.102 5.34 1 98.81 147 PHE B N 1
ATOM 3284 C CA . PHE B 1 147 ? -20.219 -8.977 6.109 1 98.81 147 PHE B CA 1
ATOM 3285 C C . PHE B 1 147 ? -20.078 -7.738 5.234 1 98.81 147 PHE B C 1
ATOM 3287 O O . PHE B 1 147 ? -20.359 -6.621 5.68 1 98.81 147 PHE B O 1
ATOM 3294 N N . TRP B 1 148 ? -19.641 -7.953 4.027 1 98.69 148 TRP B N 1
ATOM 3295 C CA . TRP B 1 148 ? -19.531 -6.832 3.1 1 98.69 148 TRP B CA 1
ATOM 3296 C C . TRP B 1 148 ? -20.891 -6.199 2.848 1 98.69 148 TRP B C 1
ATOM 3298 O O . TRP B 1 148 ? -21.031 -4.977 2.928 1 98.69 148 TRP B O 1
ATOM 3308 N N . PHE B 1 149 ? -21.859 -7.035 2.609 1 98.75 149 PHE B N 1
ATOM 3309 C CA . PHE B 1 149 ? -23.219 -6.582 2.367 1 98.75 149 PHE B CA 1
ATOM 3310 C C . PHE B 1 149 ? -23.766 -5.812 3.566 1 98.75 149 PHE B C 1
ATOM 3312 O O . PHE B 1 149 ? -24.312 -4.719 3.412 1 98.75 149 PHE B O 1
ATOM 3319 N N . ALA B 1 150 ? -23.578 -6.348 4.719 1 98.75 150 ALA B N 1
ATOM 3320 C CA . ALA B 1 150 ? -24.047 -5.695 5.941 1 98.75 150 ALA B CA 1
ATOM 3321 C C . ALA B 1 150 ? -23.359 -4.34 6.129 1 98.75 150 ALA B C 1
ATOM 3323 O O . ALA B 1 150 ? -24.016 -3.367 6.523 1 98.75 150 ALA B O 1
ATOM 3324 N N . GLY B 1 151 ? -22.109 -4.32 5.848 1 98.75 151 GLY B N 1
ATOM 3325 C CA . GLY B 1 151 ? -21.375 -3.064 5.957 1 98.75 151 GLY B CA 1
ATOM 3326 C C . GLY B 1 151 ? -21.906 -1.987 5.027 1 98.75 151 GLY B C 1
ATOM 3327 O O . GLY B 1 151 ? -22.109 -0.846 5.445 1 98.75 151 GLY B O 1
ATOM 3328 N N . ILE B 1 152 ? -22.141 -2.352 3.832 1 98.75 152 ILE B N 1
ATOM 3329 C CA . ILE B 1 152 ? -22.625 -1.394 2.84 1 98.75 152 ILE B CA 1
ATOM 3330 C C . ILE B 1 152 ? -24.031 -0.919 3.207 1 98.75 152 ILE B C 1
ATOM 3332 O O . ILE B 1 152 ? -24.344 0.269 3.092 1 98.75 152 ILE B O 1
ATOM 3336 N N . VAL B 1 153 ? -24.844 -1.818 3.615 1 98.75 153 VAL B N 1
ATOM 3337 C CA . VAL B 1 153 ? -26.203 -1.454 3.998 1 98.75 153 VAL B CA 1
ATOM 3338 C C . VAL B 1 153 ? -26.172 -0.463 5.16 1 98.75 153 VAL B C 1
ATOM 3340 O O . VAL B 1 153 ? -26.875 0.542 5.148 1 98.75 153 VAL B O 1
ATOM 3343 N N . CYS B 1 154 ? -25.359 -0.723 6.137 1 98.75 154 CYS B N 1
ATOM 3344 C CA . CYS B 1 154 ? -25.203 0.209 7.246 1 98.75 154 CYS B CA 1
ATOM 3345 C C . CYS B 1 154 ? -24.688 1.555 6.762 1 98.75 154 CYS B C 1
ATOM 3347 O O . CYS B 1 154 ? -25.094 2.604 7.258 1 98.75 154 CYS B O 1
ATOM 3349 N N . SER B 1 155 ? -23.828 1.515 5.809 1 98.56 155 SER B N 1
ATOM 3350 C CA . SER B 1 155 ? -23.312 2.746 5.227 1 98.56 155 SER B CA 1
ATOM 3351 C C . SER B 1 155 ? -24.406 3.543 4.535 1 98.56 155 SER B C 1
ATOM 3353 O O . SER B 1 155 ? -24.484 4.766 4.672 1 98.56 155 SER B O 1
ATOM 3355 N N . LEU B 1 156 ? -25.234 2.857 3.83 1 98.62 156 LEU B N 1
ATOM 3356 C CA . LEU B 1 156 ? -26.344 3.5 3.154 1 98.62 156 LEU B CA 1
ATOM 3357 C C . LEU B 1 156 ? -27.297 4.148 4.16 1 98.62 156 LEU B C 1
ATOM 3359 O O . LEU B 1 156 ? -27.734 5.285 3.967 1 98.62 156 LEU B O 1
ATOM 3363 N N . VAL B 1 157 ? -27.531 3.455 5.195 1 98.31 157 VAL B N 1
ATOM 3364 C CA . VAL B 1 157 ? -28.406 3.977 6.242 1 98.31 157 VAL B CA 1
ATOM 3365 C C . VAL B 1 157 ? -27.766 5.195 6.895 1 98.31 157 VAL B C 1
ATOM 3367 O O . VAL B 1 157 ? -28.422 6.227 7.082 1 98.31 157 VAL B O 1
ATOM 3370 N N . SER B 1 158 ? -26.531 5.082 7.199 1 97.5 158 SER B N 1
ATOM 3371 C CA . SER B 1 158 ? -25.812 6.176 7.848 1 97.5 158 SER B CA 1
ATOM 3372 C C . SER B 1 158 ? -25.781 7.422 6.965 1 97.5 158 SER B C 1
ATOM 3374 O O . SER B 1 158 ? -26.078 8.523 7.434 1 97.5 158 SER B O 1
ATOM 3376 N N . SER B 1 159 ? -25.484 7.199 5.734 1 97.75 159 SER B N 1
ATOM 3377 C CA . SER B 1 159 ? -25.391 8.32 4.805 1 97.75 159 SER B CA 1
ATOM 3378 C C . SER B 1 159 ? -26.766 8.953 4.582 1 97.75 159 SER B C 1
ATOM 3380 O O . SER B 1 159 ? -26.891 10.18 4.492 1 97.75 159 SER B O 1
ATOM 3382 N N . SER B 1 160 ? -27.781 8.164 4.496 1 97.75 160 SER B N 1
ATOM 3383 C CA . SER B 1 160 ? -29.141 8.688 4.332 1 97.75 160 SER B CA 1
ATOM 3384 C C . SER B 1 160 ? -29.562 9.5 5.547 1 97.75 160 SER B C 1
ATOM 3386 O O . SER B 1 160 ? -30.094 10.602 5.406 1 97.75 160 SER B O 1
ATOM 3388 N N . ALA B 1 161 ? -29.297 8.961 6.68 1 96.19 161 ALA B N 1
ATOM 3389 C CA . ALA B 1 161 ? -29.641 9.672 7.906 1 96.19 161 ALA B CA 1
ATOM 3390 C C . ALA B 1 161 ? -28.828 10.953 8.039 1 96.19 161 ALA B C 1
ATOM 3392 O O . ALA B 1 161 ? -29.328 11.984 8.492 1 96.19 161 ALA B O 1
ATOM 3393 N N . SER B 1 162 ? -27.578 10.852 7.676 1 95.69 162 SER B N 1
ATOM 3394 C CA . SER B 1 162 ? -26.719 12.023 7.715 1 95.69 162 SER B CA 1
ATOM 3395 C C . SER B 1 162 ? -27.203 13.109 6.77 1 95.69 162 SER B C 1
ATOM 3397 O O . SER B 1 162 ? -27.078 14.305 7.066 1 95.69 162 SER B O 1
ATOM 3399 N N . LEU B 1 163 ? -27.734 12.656 5.66 1 95.56 163 LEU B N 1
ATOM 3400 C CA . LEU B 1 163 ? -28.266 13.609 4.691 1 95.56 163 LEU B CA 1
ATOM 3401 C C . LEU B 1 163 ? -29.484 14.336 5.254 1 95.56 163 LEU B C 1
ATOM 3403 O O . LEU B 1 163 ? -29.641 15.547 5.062 1 95.56 163 LEU B O 1
ATOM 3407 N N . VAL B 1 164 ? -30.312 13.633 5.914 1 94.25 164 VAL B N 1
ATOM 3408 C CA . VAL B 1 164 ? -31.5 14.219 6.531 1 94.25 164 VAL B CA 1
ATOM 3409 C C . VAL B 1 164 ? -31.078 15.219 7.605 1 94.25 164 VAL B C 1
ATOM 3411 O O . VAL B 1 164 ? -31.609 16.328 7.66 1 94.25 164 VAL B O 1
ATOM 3414 N N . ARG B 1 165 ? -30.141 14.836 8.383 1 91.75 165 ARG B N 1
ATOM 3415 C CA . ARG B 1 165 ? -29.625 15.711 9.438 1 91.75 165 ARG B CA 1
ATOM 3416 C C . ARG B 1 165 ? -29.016 16.969 8.844 1 91.75 165 ARG B C 1
ATOM 3418 O O . ARG B 1 165 ? -29.25 18.078 9.344 1 91.75 165 ARG B O 1
ATOM 3425 N N . LEU B 1 166 ? -28.297 16.766 7.801 1 92.31 166 LEU B N 1
ATOM 3426 C CA . LEU B 1 166 ? -27.625 17.891 7.164 1 92.31 166 LEU B CA 1
ATOM 3427 C C . LEU B 1 166 ? -28.625 18.859 6.559 1 92.31 166 LEU B C 1
ATOM 3429 O O . LEU B 1 166 ? -28.406 20.078 6.574 1 92.31 166 LEU B O 1
ATOM 3433 N N . ARG B 1 167 ? -29.672 18.359 6.043 1 91.69 167 ARG B N 1
ATOM 3434 C CA . ARG B 1 167 ? -30.719 19.219 5.488 1 91.69 167 ARG B CA 1
ATOM 3435 C C . ARG B 1 167 ? -31.359 20.062 6.578 1 91.69 167 ARG B C 1
ATOM 3437 O O . ARG B 1 167 ? -31.625 21.25 6.367 1 91.69 167 ARG B O 1
ATOM 3444 N N . ALA B 1 168 ? -31.562 19.469 7.656 1 89.56 168 ALA B N 1
ATOM 3445 C CA . ALA B 1 168 ? -32.125 20.203 8.789 1 89.56 168 ALA B CA 1
ATOM 3446 C C . ALA B 1 168 ? -31.172 21.312 9.258 1 89.56 168 ALA B C 1
ATOM 3448 O O . ALA B 1 168 ? -31.578 22.438 9.516 1 89.56 168 ALA B O 1
ATOM 3449 N N . ASP B 1 169 ? -29.969 20.922 9.312 1 88.44 169 ASP B N 1
ATOM 3450 C CA . ASP B 1 169 ? -28.953 21.891 9.719 1 88.44 169 ASP B CA 1
ATOM 3451 C C . ASP B 1 169 ? -28.844 23.031 8.711 1 88.44 169 ASP B C 1
ATOM 3453 O O . ASP B 1 169 ? -28.656 24.188 9.094 1 88.44 169 ASP B O 1
ATOM 3457 N N . SER B 1 170 ? -28.922 22.688 7.441 1 89.75 170 SER B N 1
ATOM 3458 C CA . SER B 1 170 ? -28.812 23.688 6.387 1 89.75 170 SER B CA 1
ATOM 3459 C C . SER B 1 170 ? -30 24.641 6.414 1 89.75 170 SER B C 1
ATOM 3461 O O . SER B 1 170 ? -29.859 25.844 6.172 1 89.75 170 SER B O 1
ATOM 3463 N N . ARG B 1 171 ? -31.109 24.125 6.754 1 89 171 ARG B N 1
ATOM 3464 C CA . ARG B 1 171 ? -32.312 24.969 6.871 1 89 171 ARG B CA 1
ATOM 3465 C C . ARG B 1 171 ? -32.188 25.922 8.055 1 89 171 ARG B C 1
ATOM 3467 O O . ARG B 1 171 ? -32.531 27.094 7.945 1 89 171 ARG B O 1
ATOM 3474 N N . ARG B 1 172 ? -31.734 25.375 9.086 1 87.44 172 ARG B N 1
ATOM 3475 C CA . ARG B 1 172 ? -31.531 26.203 10.266 1 87.44 172 ARG B CA 1
ATOM 3476 C C . ARG B 1 172 ? -30.5 27.297 9.984 1 87.44 172 ARG B C 1
ATOM 3478 O O . ARG B 1 172 ? -30.672 28.453 10.414 1 87.44 172 ARG B O 1
ATOM 3485 N N . PHE B 1 173 ? -29.5 26.891 9.273 1 87.62 173 PHE B N 1
ATOM 3486 C CA . PHE B 1 173 ? -28.453 27.828 8.914 1 87.62 173 PHE B CA 1
ATOM 3487 C C . PHE B 1 173 ? -29 28.906 7.977 1 87.62 173 PHE B C 1
ATOM 3489 O O . PHE B 1 173 ? -28.688 30.094 8.133 1 87.62 173 PHE B O 1
ATOM 3496 N N . ALA B 1 174 ? -29.781 28.562 7.02 1 86.69 174 ALA B N 1
ATOM 3497 C CA . ALA B 1 174 ? -30.375 29.516 6.082 1 86.69 174 ALA B CA 1
ATOM 3498 C C . ALA B 1 174 ? -31.281 30.516 6.801 1 86.69 174 ALA B C 1
ATOM 3500 O O . ALA B 1 174 ? -31.25 31.703 6.512 1 86.69 174 ALA B O 1
ATOM 3501 N N . LEU B 1 175 ? -31.984 30.062 7.723 1 86.88 175 LEU B N 1
ATOM 3502 C CA . LEU B 1 175 ? -32.875 30.922 8.492 1 86.88 175 LEU B CA 1
ATOM 3503 C C . LEU B 1 175 ? -32.094 31.891 9.375 1 86.88 175 LEU B C 1
ATOM 3505 O O . LEU B 1 175 ? -32.438 33.062 9.445 1 86.88 175 LEU B O 1
ATOM 3509 N N . SER B 1 176 ? -31.062 31.328 9.961 1 84.44 176 SER B N 1
ATOM 3510 C CA . SER B 1 176 ? -30.234 32.156 10.82 1 84.44 176 SER B CA 1
ATOM 3511 C C . SER B 1 176 ? -29.5 33.219 10.016 1 84.44 176 SER B C 1
ATOM 3513 O O . SER B 1 176 ? -29.328 34.344 10.484 1 84.44 176 SER B O 1
ATOM 3515 N N . SER B 1 177 ? -29.078 32.844 8.844 1 84.19 177 SER B N 1
ATOM 3516 C CA . SER B 1 177 ? -28.375 33.75 7.969 1 84.19 177 SER B CA 1
ATOM 3517 C C . SER B 1 177 ? -29.297 34.875 7.477 1 84.19 177 SER B C 1
ATOM 3519 O O . SER B 1 177 ? -28.891 36.031 7.352 1 84.19 177 SER B O 1
ATOM 3521 N N . GLN B 1 178 ? -30.547 34.594 7.25 1 83.12 178 GLN B N 1
ATOM 3522 C CA . GLN B 1 178 ? -31.531 35.594 6.832 1 83.12 178 GLN B CA 1
ATOM 3523 C C . GLN B 1 178 ? -31.828 36.594 7.949 1 83.12 178 GLN B C 1
ATOM 3525 O O . GLN B 1 178 ? -31.906 37.781 7.707 1 83.12 178 GLN B O 1
ATOM 3530 N N . VAL B 1 179 ? -31.859 36.094 9.078 1 80.56 179 VAL B N 1
ATOM 3531 C CA . VAL B 1 179 ? -32.125 36.938 10.242 1 80.56 179 VAL B CA 1
ATOM 3532 C C . VAL B 1 179 ? -30.938 37.844 10.477 1 80.56 179 VAL B C 1
ATOM 3534 O O . VAL B 1 179 ? -31.125 39.062 10.75 1 80.56 179 VAL B O 1
ATOM 3537 N N . ALA B 1 180 ? -29.734 37.25 10.297 1 79.62 180 ALA B N 1
ATOM 3538 C CA . ALA B 1 180 ? -28.516 38.031 10.508 1 79.62 180 ALA B CA 1
ATOM 3539 C C . ALA B 1 180 ? -28.391 39.156 9.461 1 79.62 180 ALA B C 1
ATOM 3541 O O . ALA B 1 180 ? -27.953 40.25 9.766 1 79.62 180 ALA B O 1
ATOM 3542 N N . LYS B 1 181 ? -28.734 38.875 8.203 1 79.94 181 LYS B N 1
ATOM 3543 C CA . LYS B 1 181 ? -28.672 39.844 7.121 1 79.94 181 LYS B CA 1
ATOM 3544 C C . LYS B 1 181 ? -29.625 41 7.371 1 79.94 181 LYS B C 1
ATOM 3546 O O . LYS B 1 181 ? -29.312 42.156 7.082 1 79.94 181 LYS B O 1
ATOM 3551 N N . GLU B 1 182 ? -30.734 40.75 7.918 1 77.88 182 GLU B N 1
ATOM 3552 C CA . GLU B 1 182 ? -31.75 41.781 8.219 1 77.88 182 GLU B CA 1
ATOM 3553 C C . GLU B 1 182 ? -31.297 42.688 9.367 1 77.88 182 GLU B C 1
ATOM 3555 O O . GLU B 1 182 ? -31.516 43.875 9.344 1 77.88 182 GLU B O 1
ATOM 3560 N N . GLU B 1 183 ? -30.531 42.062 10.242 1 73.69 183 GLU B N 1
ATOM 3561 C CA . GLU B 1 183 ? -30.031 42.812 11.383 1 73.69 183 GLU B CA 1
ATOM 3562 C C . GLU B 1 183 ? -28.844 43.688 10.984 1 73.69 183 GLU B C 1
ATOM 3564 O O . GLU B 1 183 ? -28.625 44.75 11.562 1 73.69 183 GLU B O 1
ATOM 3569 N N . GLU B 1 184 ? -27.938 43.25 10.18 1 68.5 184 GLU B N 1
ATOM 3570 C CA . GLU B 1 184 ? -26.781 44 9.68 1 68.5 184 GLU B CA 1
ATOM 3571 C C . GLU B 1 184 ? -27.234 45.219 8.922 1 68.5 184 GLU B C 1
ATOM 3573 O O . GLU B 1 184 ? -26.562 46.281 8.977 1 68.5 184 GLU B O 1
ATOM 3578 N N . LYS B 1 185 ? -28.203 45.156 8.078 1 71.56 185 LYS B N 1
ATOM 3579 C CA . LYS B 1 185 ? -28.734 46.312 7.375 1 71.56 185 LYS B CA 1
ATOM 3580 C C . LYS B 1 185 ? -29.125 47.438 8.352 1 71.56 185 LYS B C 1
ATOM 3582 O O . LYS B 1 185 ? -29.078 48.625 8.016 1 71.56 185 LYS B O 1
ATOM 3587 N N . GLU B 1 186 ? -29.422 47.125 9.578 1 63.22 186 GLU B N 1
ATOM 3588 C CA . GLU B 1 186 ? -29.922 48.094 10.539 1 63.22 186 GLU B CA 1
ATOM 3589 C C . GLU B 1 186 ? -28.781 48.688 11.359 1 63.22 186 GLU B C 1
ATOM 3591 O O . GLU B 1 186 ? -28.953 49.75 11.984 1 63.22 186 GLU B O 1
ATOM 3596 N N . GLY B 1 187 ? -27.562 48.125 11.539 1 64.38 187 GLY B N 1
ATOM 3597 C CA . GLY B 1 187 ? -26.719 48.969 12.383 1 64.38 187 GLY B CA 1
ATOM 3598 C C . GLY B 1 187 ? -25.312 48.406 12.555 1 64.38 187 GLY B C 1
ATOM 3599 O O . GLY B 1 187 ? -24.531 48.938 13.352 1 64.38 187 GLY B O 1
ATOM 3600 N N . ARG B 1 188 ? -25.016 47.125 12.211 1 58.75 188 ARG B N 1
ATOM 3601 C CA . ARG B 1 188 ? -23.75 46.656 12.773 1 58.75 188 ARG B CA 1
ATOM 3602 C C . ARG B 1 188 ? -22.562 47.25 12 1 58.75 188 ARG B C 1
ATOM 3604 O O . ARG B 1 188 ? -22.703 47.625 10.844 1 58.75 188 ARG B O 1
ATOM 3611 N N . SER B 1 189 ? -21.578 47.531 12.781 1 66.81 189 SER B N 1
ATOM 3612 C CA . SER B 1 189 ? -20.312 48.094 12.336 1 66.81 189 SER B CA 1
ATOM 3613 C C . SER B 1 189 ? -19.688 47.25 11.227 1 66.81 189 SER B C 1
ATOM 3615 O O . SER B 1 189 ? -19.922 46.031 11.156 1 66.81 189 SER B O 1
ATOM 3617 N N . GLY B 1 190 ? -19.109 47.906 10.172 1 70.62 190 GLY B N 1
ATOM 3618 C CA . GLY B 1 190 ? -18.562 47.438 8.906 1 70.62 190 GLY B CA 1
ATOM 3619 C C . GLY B 1 190 ? -17.625 46.25 9.047 1 70.62 190 GLY B C 1
ATOM 3620 O O . GLY B 1 190 ? -17.719 45.281 8.289 1 70.62 190 GLY B O 1
ATOM 3621 N N . GLU B 1 191 ? -16.781 46.25 10.07 1 76.81 191 GLU B N 1
ATOM 3622 C CA . GLU B 1 191 ? -15.766 45.188 10.203 1 76.81 191 GLU B CA 1
ATOM 3623 C C . GLU B 1 191 ? -16.359 43.938 10.797 1 76.81 191 GLU B C 1
ATOM 3625 O O . GLU B 1 191 ? -16.047 42.812 10.352 1 76.81 191 GLU B O 1
ATOM 3630 N N . GLU B 1 192 ? -17.141 44.094 11.891 1 77.62 192 GLU B N 1
ATOM 3631 C CA . GLU B 1 192 ? -17.781 42.938 12.523 1 77.62 192 GLU B CA 1
ATOM 3632 C C . GLU B 1 192 ? -18.766 42.25 11.562 1 77.62 192 GLU B C 1
ATOM 3634 O O . GLU B 1 192 ? -18.859 41.031 11.539 1 77.62 192 GLU B O 1
ATOM 3639 N N . ALA B 1 193 ? -19.344 43.031 10.766 1 78.25 193 ALA B N 1
ATOM 3640 C CA . ALA B 1 193 ? -20.266 42.5 9.766 1 78.25 193 ALA B CA 1
ATOM 3641 C C . ALA B 1 193 ? -19.531 41.719 8.688 1 78.25 193 ALA B C 1
ATOM 3643 O O . ALA B 1 193 ? -20 40.656 8.258 1 78.25 193 ALA B O 1
ATOM 3644 N N . ALA B 1 194 ? -18.391 42.188 8.383 1 81.56 194 ALA B N 1
ATOM 3645 C CA . ALA B 1 194 ? -17.578 41.5 7.375 1 81.56 194 ALA B CA 1
ATOM 3646 C C . ALA B 1 194 ? -17.078 40.156 7.898 1 81.56 194 ALA B C 1
ATOM 3648 O O . ALA B 1 194 ? -17.062 39.156 7.168 1 81.56 194 ALA B O 1
ATOM 3649 N N . ARG B 1 195 ? -16.609 40.125 9.117 1 84.75 195 ARG B N 1
ATOM 3650 C CA . ARG B 1 195 ? -16.141 38.875 9.742 1 84.75 195 ARG B CA 1
ATOM 3651 C C . ARG B 1 195 ? -17.281 37.875 9.852 1 84.75 195 ARG B C 1
ATOM 3653 O O . ARG B 1 195 ? -17.078 36.688 9.578 1 84.75 195 ARG B O 1
ATOM 3660 N N . GLN B 1 196 ? -18.391 38.375 10.266 1 81.94 196 GLN B N 1
ATOM 3661 C CA . GLN B 1 196 ? -19.531 37.469 10.406 1 81.94 196 GLN B CA 1
ATOM 3662 C C . GLN B 1 196 ? -19.969 36.906 9.047 1 81.94 196 GLN B C 1
ATOM 3664 O O . GLN B 1 196 ? -20.344 35.75 8.945 1 81.94 196 GLN B O 1
ATOM 3669 N N . MET B 1 197 ? -19.875 37.75 8.055 1 83.88 197 MET B N 1
ATOM 3670 C CA . MET B 1 197 ? -20.219 37.312 6.703 1 83.88 197 MET B CA 1
ATOM 3671 C C . MET B 1 197 ? -19.219 36.25 6.211 1 83.88 197 MET B C 1
ATOM 3673 O O . MET B 1 197 ? -19.609 35.281 5.559 1 83.88 197 MET B O 1
ATOM 3677 N N . ALA B 1 198 ? -17.953 36.438 6.504 1 87.19 198 ALA B N 1
ATOM 3678 C CA . ALA B 1 198 ? -16.922 35.5 6.117 1 87.19 198 ALA B CA 1
ATOM 3679 C C . ALA B 1 198 ? -17.109 34.156 6.824 1 87.19 198 ALA B C 1
ATOM 3681 O O . ALA B 1 198 ? -16.969 33.094 6.211 1 87.19 198 ALA B O 1
ATOM 3682 N N . GLU B 1 199 ? -17.438 34.219 8.016 1 87.88 199 GLU B N 1
ATOM 3683 C CA . GLU B 1 199 ? -17.688 33 8.789 1 87.88 199 GLU B CA 1
ATOM 3684 C C . GLU B 1 199 ? -18.906 32.25 8.266 1 87.88 199 GLU B C 1
ATOM 3686 O O . GLU B 1 199 ? -18.906 31.031 8.203 1 87.88 199 GLU B O 1
ATOM 3691 N N . ARG B 1 200 ? -19.859 33.031 7.93 1 87.25 200 ARG B N 1
ATOM 3692 C CA . ARG B 1 200 ? -21.062 32.406 7.383 1 87.25 200 ARG B CA 1
ATOM 3693 C C . ARG B 1 200 ? -20.781 31.75 6.035 1 87.25 200 ARG B C 1
ATOM 3695 O O . ARG B 1 200 ? -21.297 30.672 5.75 1 87.25 200 ARG B O 1
ATOM 3702 N N . ARG B 1 201 ? -20.016 32.438 5.281 1 88.5 201 ARG B N 1
ATOM 3703 C CA . ARG B 1 201 ? -19.656 31.891 3.984 1 88.5 201 ARG B CA 1
ATOM 3704 C C . ARG B 1 201 ? -18.844 30.594 4.145 1 88.5 201 ARG B C 1
ATOM 3706 O O . ARG B 1 201 ? -19.047 29.625 3.412 1 88.5 201 ARG B O 1
ATOM 3713 N N . GLU B 1 202 ? -17.953 30.594 5.055 1 91.62 202 GLU B N 1
ATOM 3714 C CA . GLU B 1 202 ? -17.141 29.406 5.32 1 91.62 202 GLU B CA 1
ATOM 3715 C C . GLU B 1 202 ? -18 28.25 5.812 1 91.62 202 GLU B C 1
ATOM 3717 O O . GLU B 1 202 ? -17.812 27.109 5.383 1 91.62 202 GLU B O 1
ATOM 3722 N N . ARG B 1 203 ? -18.844 28.625 6.691 1 90.25 203 ARG B N 1
ATOM 3723 C CA . ARG B 1 203 ? -19.75 27.594 7.195 1 90.25 203 ARG B CA 1
ATOM 3724 C C . ARG B 1 203 ? -20.641 27.047 6.078 1 90.25 203 ARG B C 1
ATOM 3726 O O . ARG B 1 203 ? -20.906 25.844 6.023 1 90.25 203 ARG B O 1
ATOM 3733 N N . GLY B 1 204 ? -21.078 27.891 5.273 1 90 204 GLY B N 1
ATOM 3734 C CA . GLY B 1 204 ? -21.859 27.469 4.129 1 90 204 GLY B CA 1
ATOM 3735 C C . GLY B 1 204 ? -21.109 26.531 3.193 1 90 204 GLY B C 1
ATOM 3736 O O . GLY B 1 204 ? -21.656 25.516 2.75 1 90 204 GLY B O 1
ATOM 3737 N N . ARG B 1 205 ? -19.922 26.906 2.951 1 91.62 205 ARG B N 1
ATOM 3738 C CA . ARG B 1 205 ? -19.078 26.078 2.1 1 91.62 205 ARG B CA 1
ATOM 3739 C C . ARG B 1 205 ? -18.828 24.703 2.738 1 91.62 205 ARG B C 1
ATOM 3741 O O . ARG B 1 205 ? -18.797 23.688 2.047 1 91.62 205 ARG B O 1
ATOM 3748 N N . ALA B 1 206 ? -18.641 24.703 3.926 1 92.06 206 ALA B N 1
ATOM 3749 C CA . ALA B 1 206 ? -18.406 23.469 4.652 1 92.06 206 ALA B CA 1
ATOM 3750 C C . ALA B 1 206 ? -19.625 22.547 4.574 1 92.06 206 ALA B C 1
ATOM 3752 O O . ALA B 1 206 ? -19.469 21.328 4.422 1 92.06 206 ALA B O 1
ATOM 3753 N N . LEU B 1 207 ? -20.734 23.141 4.695 1 92.56 207 LEU B N 1
ATOM 3754 C CA . LEU B 1 207 ? -21.969 22.359 4.625 1 92.56 207 LEU B CA 1
ATOM 3755 C C . LEU B 1 207 ? -22.156 21.75 3.236 1 92.56 207 LEU B C 1
ATOM 3757 O O . LEU B 1 207 ? -22.562 20.609 3.104 1 92.56 207 LEU B O 1
ATOM 3761 N N . LEU B 1 208 ? -21.828 22.531 2.258 1 92.75 208 LEU B N 1
ATOM 3762 C CA . LEU B 1 208 ? -21.938 22.047 0.886 1 92.75 208 LEU B CA 1
ATOM 3763 C C . LEU B 1 208 ? -20.938 20.922 0.629 1 92.75 208 LEU B C 1
ATOM 3765 O O . LEU B 1 208 ? -21.281 19.938 -0.033 1 92.75 208 LEU B O 1
ATOM 3769 N N . ALA B 1 209 ? -19.766 21.047 1.134 1 92.75 209 ALA B N 1
ATOM 3770 C CA . ALA B 1 209 ? -18.75 20.016 0.98 1 92.75 209 ALA B CA 1
ATOM 3771 C C . ALA B 1 209 ? -19.172 18.719 1.678 1 92.75 209 ALA B C 1
ATOM 3773 O O . ALA B 1 209 ? -18.953 17.625 1.149 1 92.75 209 ALA B O 1
ATOM 3774 N N . GLN B 1 210 ? -19.703 18.922 2.766 1 94.06 210 GLN B N 1
ATOM 3775 C CA . GLN B 1 210 ? -20.188 17.766 3.504 1 94.06 210 GLN B CA 1
ATOM 3776 C C . GLN B 1 210 ? -21.297 17.047 2.74 1 94.06 210 GLN B C 1
ATOM 3778 O O . GLN B 1 210 ? -21.328 15.812 2.689 1 94.06 210 GLN B O 1
ATOM 3783 N N . ARG B 1 211 ? -22.219 17.797 2.252 1 95.44 211 ARG B N 1
ATOM 3784 C CA . ARG B 1 211 ? -23.297 17.234 1.465 1 95.44 211 ARG B CA 1
ATOM 3785 C C . ARG B 1 211 ? -22.766 16.453 0.271 1 95.44 211 ARG B C 1
ATOM 3787 O O . ARG B 1 211 ? -23.219 15.336 -0.005 1 95.44 211 ARG B O 1
ATOM 3794 N N . GLN B 1 212 ? -21.828 17.047 -0.375 1 94.88 212 GLN B N 1
ATOM 3795 C CA . GLN B 1 212 ? -21.234 16.391 -1.536 1 94.88 212 GLN B CA 1
ATOM 3796 C C . GLN B 1 212 ? -20.562 15.078 -1.143 1 94.88 212 GLN B C 1
ATOM 3798 O O . GLN B 1 212 ? -20.656 14.086 -1.866 1 94.88 212 GLN B O 1
ATOM 3803 N N . SER B 1 213 ? -19.875 15.109 -0.084 1 94.94 213 SER B N 1
ATOM 3804 C CA . SER B 1 213 ? -19.219 13.898 0.399 1 94.94 213 SER B CA 1
ATOM 3805 C C . SER B 1 213 ? -20.219 12.805 0.716 1 94.94 213 SER B C 1
ATOM 3807 O O . SER B 1 213 ? -20.016 11.641 0.354 1 94.94 213 SER B O 1
ATOM 3809 N N . ILE B 1 214 ? -21.266 13.18 1.369 1 96.75 214 ILE B N 1
ATOM 3810 C CA . ILE B 1 214 ? -22.297 12.219 1.752 1 96.75 214 ILE B CA 1
ATOM 3811 C C . ILE B 1 214 ? -22.969 11.656 0.502 1 96.75 214 ILE B C 1
ATOM 3813 O O . ILE B 1 214 ? -23.172 10.445 0.388 1 96.75 214 ILE B O 1
ATOM 3817 N N . LEU B 1 215 ? -23.328 12.539 -0.381 1 96.94 215 LEU B N 1
ATOM 3818 C CA . LEU B 1 215 ? -24 12.109 -1.609 1 96.94 215 LEU B CA 1
ATOM 3819 C C . LEU B 1 215 ? -23.094 11.195 -2.424 1 96.94 215 LEU B C 1
ATOM 3821 O O . LEU B 1 215 ? -23.547 10.195 -2.986 1 96.94 215 LEU B O 1
ATOM 3825 N N . SER B 1 216 ? -21.828 11.547 -2.49 1 96.5 216 SER B N 1
ATOM 3826 C CA . SER B 1 216 ? -20.875 10.703 -3.197 1 96.5 216 SER B CA 1
ATOM 3827 C C . SER B 1 216 ? -20.797 9.305 -2.58 1 96.5 216 SER B C 1
ATOM 3829 O O . SER B 1 216 ? -20.766 8.305 -3.299 1 96.5 216 SER B O 1
ATOM 3831 N N . GLN B 1 217 ? -20.812 9.25 -1.338 1 97.12 217 GLN B N 1
ATOM 3832 C CA . GLN B 1 217 ? -20.797 7.965 -0.641 1 97.12 217 GLN B CA 1
ATOM 3833 C C . GLN B 1 217 ? -22.078 7.172 -0.911 1 97.12 217 GLN B C 1
ATOM 3835 O O . GLN B 1 217 ? -22.031 5.961 -1.122 1 97.12 217 GLN B O 1
ATOM 3840 N N . LEU B 1 218 ? -23.141 7.883 -0.857 1 97.88 218 LEU B N 1
ATOM 3841 C CA . LEU B 1 218 ? -24.422 7.242 -1.114 1 97.88 218 LEU B CA 1
ATOM 3842 C C . LEU B 1 218 ? -24.453 6.637 -2.514 1 97.88 218 LEU B C 1
ATOM 3844 O O . LEU B 1 218 ? -24.891 5.492 -2.689 1 97.88 218 LEU B O 1
ATOM 3848 N N . VAL B 1 219 ? -23.984 7.363 -3.441 1 98.06 219 VAL B N 1
ATOM 3849 C CA . VAL B 1 219 ? -23.969 6.887 -4.82 1 98.06 219 VAL B CA 1
ATOM 3850 C C . VAL B 1 219 ? -23.016 5.695 -4.941 1 98.06 219 VAL B C 1
ATOM 3852 O O . VAL B 1 219 ? -23.375 4.668 -5.527 1 98.06 219 VAL B O 1
ATOM 3855 N N . SER B 1 220 ? -21.875 5.781 -4.379 1 98.06 220 SER B N 1
ATOM 3856 C CA . SER B 1 220 ? -20.891 4.711 -4.438 1 98.06 220 SER B CA 1
ATOM 3857 C C . SER B 1 220 ? -21.422 3.432 -3.805 1 98.06 220 SER B C 1
ATOM 3859 O O . SER B 1 220 ? -21.344 2.357 -4.406 1 98.06 220 SER B O 1
ATOM 3861 N N . ASP B 1 221 ? -22.016 3.574 -2.656 1 98.56 221 ASP B N 1
ATOM 3862 C CA . ASP B 1 221 ? -22.531 2.414 -1.943 1 98.56 221 ASP B CA 1
ATOM 3863 C C . ASP B 1 221 ? -23.703 1.787 -2.699 1 98.56 221 ASP B C 1
ATOM 3865 O O . ASP B 1 221 ? -23.875 0.565 -2.697 1 98.56 221 ASP B O 1
ATOM 3869 N N . SER B 1 222 ? -24.531 2.645 -3.342 1 98.56 222 SER B N 1
ATOM 3870 C CA . SER B 1 222 ? -25.688 2.156 -4.082 1 98.56 222 SER B CA 1
ATOM 3871 C C . SER B 1 222 ? -25.266 1.31 -5.277 1 98.56 222 SER B C 1
ATOM 3873 O O . SER B 1 222 ? -26 0.417 -5.707 1 98.56 222 SER B O 1
ATOM 3875 N N . LEU B 1 223 ? -24.094 1.57 -5.738 1 98.56 223 LEU B N 1
ATOM 3876 C CA . LEU B 1 223 ? -23.562 0.788 -6.852 1 98.56 223 LEU B CA 1
ATOM 3877 C C . LEU B 1 223 ? -22.797 -0.427 -6.348 1 98.56 223 LEU B C 1
ATOM 3879 O O . LEU B 1 223 ? -22.938 -1.526 -6.887 1 98.56 223 LEU B O 1
ATOM 3883 N N . ASP B 1 224 ? -22.094 -0.305 -5.277 1 98.31 224 ASP B N 1
ATOM 3884 C CA . ASP B 1 224 ? -21.219 -1.356 -4.773 1 98.31 224 ASP B CA 1
ATOM 3885 C C . ASP B 1 224 ? -22.016 -2.48 -4.121 1 98.31 224 ASP B C 1
ATOM 3887 O O . ASP B 1 224 ? -21.562 -3.619 -4.047 1 98.31 224 ASP B O 1
ATOM 3891 N N . VAL B 1 225 ? -23.266 -2.184 -3.672 1 98.56 225 VAL B N 1
ATOM 3892 C CA . VAL B 1 225 ? -24.047 -3.152 -2.908 1 98.56 225 VAL B CA 1
ATOM 3893 C C . VAL B 1 225 ? -24.391 -4.352 -3.789 1 98.56 225 VAL B C 1
ATOM 3895 O O . VAL B 1 225 ? -24.562 -5.465 -3.291 1 98.56 225 VAL B O 1
ATOM 3898 N N . TRP B 1 226 ? -24.344 -4.156 -5.07 1 98.56 226 TRP B N 1
ATOM 3899 C CA . TRP B 1 226 ? -24.781 -5.199 -5.992 1 98.56 226 TRP B CA 1
ATOM 3900 C C . TRP B 1 226 ? -23.719 -6.285 -6.125 1 98.56 226 TRP B C 1
ATOM 3902 O O . TRP B 1 226 ? -24.016 -7.406 -6.547 1 98.56 226 TRP B O 1
ATOM 3912 N N . ILE B 1 227 ? -22.516 -6.004 -5.797 1 97.94 227 ILE B N 1
ATOM 3913 C CA . ILE B 1 227 ? -21.438 -6.98 -5.914 1 97.94 227 ILE B CA 1
ATOM 3914 C C . ILE B 1 227 ? -21.609 -8.07 -4.863 1 97.94 227 ILE B C 1
ATOM 3916 O O . ILE B 1 227 ? -21.781 -9.242 -5.199 1 97.94 227 ILE B O 1
ATOM 3920 N N . PRO B 1 228 ? -21.688 -7.668 -3.582 1 98.19 228 PRO B N 1
ATOM 3921 C CA . PRO B 1 228 ? -21.906 -8.727 -2.596 1 98.19 228 PRO B CA 1
ATOM 3922 C C . PRO B 1 228 ? -23.297 -9.328 -2.682 1 98.19 228 PRO B C 1
ATOM 3924 O O . PRO B 1 228 ? -23.484 -10.516 -2.381 1 98.19 228 PRO B O 1
ATOM 3927 N N . ALA B 1 229 ? -24.328 -8.555 -3.104 1 98.56 229 ALA B N 1
ATOM 3928 C CA . ALA B 1 229 ? -25.672 -9.102 -3.266 1 98.56 229 ALA B CA 1
ATOM 3929 C C . ALA B 1 229 ? -25.688 -10.227 -4.293 1 98.56 229 ALA B C 1
ATOM 3931 O O . ALA B 1 229 ? -26.344 -11.258 -4.082 1 98.56 229 ALA B O 1
ATOM 3932 N N . THR B 1 230 ? -24.984 -10 -5.367 1 98.25 230 THR B N 1
ATOM 3933 C CA . THR B 1 230 ? -24.906 -11.031 -6.398 1 98.25 230 THR B CA 1
ATOM 3934 C C . THR B 1 230 ? -24.031 -12.203 -5.93 1 98.25 230 THR B C 1
ATOM 3936 O O . THR B 1 230 ? -24.344 -13.359 -6.215 1 98.25 230 THR B O 1
ATOM 3939 N N . GLY B 1 231 ? -23 -11.93 -5.207 1 96.94 231 GLY B N 1
ATOM 3940 C CA . GLY B 1 231 ? -22.156 -12.984 -4.648 1 96.94 231 GLY B CA 1
ATOM 3941 C C . GLY B 1 231 ? -22.906 -13.898 -3.695 1 96.94 231 GLY B C 1
ATOM 3942 O O . GLY B 1 231 ? -22.578 -15.086 -3.59 1 96.94 231 GLY B O 1
ATOM 3943 N N . LEU B 1 232 ? -23.906 -13.352 -3.031 1 98.06 232 LEU B N 1
ATOM 3944 C CA . LEU B 1 232 ? -24.703 -14.109 -2.072 1 98.06 232 LEU B CA 1
ATOM 3945 C C . LEU B 1 232 ? -25.875 -14.805 -2.762 1 98.06 232 LEU B C 1
ATOM 3947 O O . LEU B 1 232 ? -26.562 -15.617 -2.145 1 98.06 232 LEU B O 1
ATOM 3951 N N . GLY B 1 233 ? -26.078 -14.414 -4.039 1 97.25 233 GLY B N 1
ATOM 3952 C CA . GLY B 1 233 ? -27.172 -15.016 -4.789 1 97.25 233 GLY B CA 1
ATOM 3953 C C . GLY B 1 233 ? -28.484 -14.289 -4.613 1 97.25 233 GLY B C 1
ATOM 3954 O O . GLY B 1 233 ? -29.547 -14.812 -4.992 1 97.25 233 GLY B O 1
ATOM 3955 N N . TYR B 1 234 ? -28.406 -13.094 -3.982 1 97.81 234 TYR B N 1
ATOM 3956 C CA . TYR B 1 234 ? -29.625 -12.328 -3.822 1 97.81 234 TYR B CA 1
ATOM 3957 C C . TYR B 1 234 ? -30.078 -11.734 -5.152 1 97.81 234 TYR B C 1
ATOM 3959 O O . TYR B 1 234 ? -31.266 -11.461 -5.352 1 97.81 234 TYR B O 1
ATOM 3967 N N . THR B 1 235 ? -29.094 -11.43 -6.027 1 97.06 235 THR B N 1
ATOM 3968 C CA . THR B 1 235 ? -29.328 -10.914 -7.375 1 97.06 235 THR B CA 1
ATOM 3969 C C . THR B 1 235 ? -28.469 -11.648 -8.391 1 97.06 235 THR B C 1
ATOM 3971 O O . THR B 1 235 ? -27.578 -12.422 -8.016 1 97.06 235 THR B O 1
ATOM 3974 N N . ASN B 1 236 ? -28.766 -11.484 -9.734 1 96.69 236 ASN B N 1
ATOM 3975 C CA . ASN B 1 236 ? -28.031 -12.172 -10.789 1 96.69 236 ASN B CA 1
ATOM 3976 C C . ASN B 1 236 ? -27.547 -11.203 -11.867 1 96.69 236 ASN B C 1
ATOM 3978 O O . ASN B 1 236 ? -27.781 -11.43 -13.055 1 96.69 236 ASN B O 1
ATOM 3982 N N . LEU B 1 237 ? -26.828 -10.258 -11.383 1 97.25 237 LEU B N 1
ATOM 3983 C CA . LEU B 1 237 ? -26.266 -9.32 -12.359 1 97.25 237 LEU B CA 1
ATOM 3984 C C . LEU B 1 237 ? -25.078 -9.938 -13.094 1 97.25 237 LEU B C 1
ATOM 3986 O O . LEU B 1 237 ? -24.328 -10.711 -12.508 1 97.25 237 LEU B O 1
ATOM 3990 N N . ASN B 1 238 ? -24.922 -9.594 -14.32 1 96.44 238 ASN B N 1
ATOM 3991 C CA . ASN B 1 238 ? -23.844 -10.18 -15.102 1 96.44 238 ASN B CA 1
ATOM 3992 C C . ASN B 1 238 ? -22.5 -9.508 -14.797 1 96.44 238 ASN B C 1
ATOM 3994 O O . ASN B 1 238 ? -22.469 -8.461 -14.156 1 96.44 238 ASN B O 1
ATOM 3998 N N . GLU B 1 239 ? -21.453 -10.047 -15.312 1 96.5 239 GLU B N 1
ATOM 3999 C CA . GLU B 1 239 ? -20.078 -9.609 -15.039 1 96.5 239 GLU B CA 1
ATOM 4000 C C . GLU B 1 239 ? -19.828 -8.211 -15.609 1 96.5 239 GLU B C 1
ATOM 4002 O O . GLU B 1 239 ? -19.062 -7.434 -15.039 1 96.5 239 GLU B O 1
ATOM 4007 N N . GLY B 1 240 ? -20.406 -7.879 -16.688 1 97.56 240 GLY B N 1
ATOM 4008 C CA . GLY B 1 240 ? -20.234 -6.566 -17.281 1 97.56 240 GLY B CA 1
ATOM 4009 C C . GLY B 1 240 ? -20.828 -5.445 -16.453 1 97.56 240 GLY B C 1
ATOM 4010 O O . GLY B 1 240 ? -20.172 -4.41 -16.25 1 97.56 240 GLY B O 1
ATOM 4011 N N . THR B 1 241 ? -22.031 -5.68 -15.961 1 98.19 241 THR B N 1
ATOM 4012 C CA . THR B 1 241 ? -22.703 -4.688 -15.117 1 98.19 241 THR B CA 1
ATOM 4013 C C . THR B 1 241 ? -21.922 -4.473 -13.82 1 98.19 241 THR B C 1
ATOM 4015 O O . THR B 1 241 ? -21.656 -3.33 -13.43 1 98.19 241 THR B O 1
ATOM 4018 N N . LEU B 1 242 ? -21.5 -5.527 -13.219 1 98.06 242 LEU B N 1
ATOM 4019 C CA . LEU B 1 242 ? -20.734 -5.43 -11.984 1 98.06 242 LEU B CA 1
ATOM 4020 C C . LEU B 1 242 ? -19.391 -4.754 -12.234 1 98.06 242 LEU B C 1
ATOM 4022 O O . LEU B 1 242 ? -18.922 -3.951 -11.422 1 98.06 242 LEU B O 1
ATOM 4026 N N . GLY B 1 243 ? -18.766 -5.125 -13.398 1 98.31 243 GLY B N 1
ATOM 4027 C CA . GLY B 1 243 ? -17.531 -4.461 -13.789 1 98.31 243 GLY B CA 1
ATOM 4028 C C . GLY B 1 243 ? -17.688 -2.965 -13.969 1 98.31 243 GLY B C 1
ATOM 4029 O O . GLY B 1 243 ? -16.844 -2.184 -13.523 1 98.31 243 GLY B O 1
ATOM 4030 N N . ALA B 1 244 ? -18.766 -2.57 -14.57 1 98.56 244 ALA B N 1
ATOM 4031 C CA . ALA B 1 244 ? -19.016 -1.153 -14.82 1 98.56 244 ALA B CA 1
ATOM 4032 C C . ALA B 1 244 ? -19.234 -0.402 -13.508 1 98.56 244 ALA B C 1
ATOM 4034 O O . ALA B 1 244 ? -18.719 0.699 -13.32 1 98.56 244 ALA B O 1
ATOM 4035 N N . PHE B 1 245 ? -20.047 -1.035 -12.602 1 98.56 245 PHE B N 1
ATOM 4036 C CA . PHE B 1 245 ? -20.266 -0.431 -11.297 1 98.56 245 PHE B CA 1
ATOM 4037 C C . PHE B 1 245 ? -18.953 -0.262 -10.555 1 98.56 245 PHE B C 1
ATOM 4039 O O . PHE B 1 245 ? -18.688 0.795 -9.977 1 98.56 245 PHE B O 1
ATOM 4046 N N . GLY B 1 246 ? -18.094 -1.283 -10.648 1 98.31 246 GLY B N 1
ATOM 4047 C CA . GLY B 1 246 ? -16.797 -1.225 -9.992 1 98.31 246 GLY B CA 1
ATOM 4048 C C . GLY B 1 246 ? -15.883 -0.15 -10.555 1 98.31 246 GLY B C 1
ATOM 4049 O O . GLY B 1 246 ? -15.195 0.544 -9.805 1 98.31 246 GLY B O 1
ATOM 4050 N N . VAL B 1 247 ? -15.898 -0.01 -11.844 1 98.62 247 VAL B N 1
ATOM 4051 C CA . VAL B 1 247 ? -15.094 1.018 -12.492 1 98.62 247 VAL B CA 1
ATOM 4052 C C . VAL B 1 247 ? -15.555 2.4 -12.039 1 98.62 247 VAL B C 1
ATOM 4054 O O . VAL B 1 247 ? -14.734 3.246 -11.672 1 98.62 247 VAL B O 1
ATOM 4057 N N . MET B 1 248 ? -16.812 2.562 -11.992 1 98.44 248 MET B N 1
ATOM 4058 C CA . MET B 1 248 ? -17.375 3.859 -11.633 1 98.44 248 MET B CA 1
ATOM 4059 C C . MET B 1 248 ? -17.047 4.223 -10.195 1 98.44 248 MET B C 1
ATOM 4061 O O . MET B 1 248 ? -16.562 5.324 -9.922 1 98.44 248 MET B O 1
ATOM 4065 N N . THR B 1 249 ? -17.25 3.303 -9.289 1 98.19 249 THR B N 1
ATOM 4066 C CA . THR B 1 249 ? -17.031 3.617 -7.879 1 98.19 249 THR B CA 1
ATOM 4067 C C . THR B 1 249 ? -15.547 3.723 -7.566 1 98.19 249 THR B C 1
ATOM 4069 O O . THR B 1 249 ? -15.141 4.492 -6.691 1 98.19 249 THR B O 1
ATOM 4072 N N . SER B 1 250 ? -14.719 2.957 -8.312 1 98 250 SER B N 1
ATOM 4073 C CA . SER B 1 250 ? -13.281 3.09 -8.133 1 98 250 SER B CA 1
ATOM 4074 C C . SER B 1 250 ? -12.789 4.453 -8.609 1 98 250 SER B C 1
ATOM 4076 O O . SER B 1 250 ? -11.93 5.07 -7.969 1 98 250 SER B O 1
ATOM 4078 N N . TYR B 1 251 ? -13.344 4.863 -9.688 1 97.38 251 TYR B N 1
ATOM 4079 C CA . TYR B 1 251 ? -12.984 6.176 -10.211 1 97.38 251 TYR B CA 1
ATOM 4080 C C . TYR B 1 251 ? -13.398 7.277 -9.234 1 97.38 251 TYR B C 1
ATOM 4082 O O . TYR B 1 251 ? -12.633 8.219 -8.992 1 97.38 251 TYR B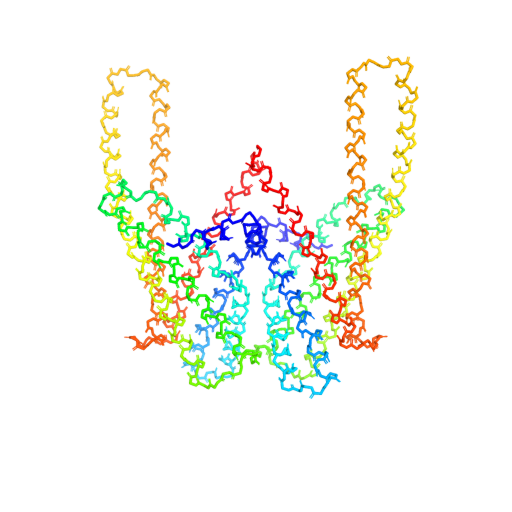 O 1
ATOM 4090 N N . MET B 1 252 ? -14.555 7.172 -8.688 1 96.69 252 MET B N 1
ATOM 4091 C CA . MET B 1 252 ? -15.031 8.133 -7.695 1 96.69 252 MET B CA 1
ATOM 4092 C C . MET B 1 252 ? -14.102 8.156 -6.484 1 96.69 252 MET B C 1
ATOM 4094 O O . MET B 1 252 ? -13.766 9.227 -5.98 1 96.69 252 MET B O 1
ATOM 4098 N N . GLY B 1 253 ? -13.711 6.957 -6.066 1 95.25 253 GLY B N 1
ATOM 4099 C CA . GLY B 1 253 ? -12.781 6.871 -4.953 1 95.25 253 GLY B CA 1
ATOM 4100 C C . GLY B 1 253 ? -11.438 7.508 -5.246 1 95.25 253 GLY B C 1
ATOM 4101 O O . GLY B 1 253 ? -10.867 8.188 -4.391 1 95.25 253 GLY B O 1
ATOM 4102 N N . LEU B 1 254 ? -10.984 7.328 -6.402 1 95.25 254 LEU B N 1
ATOM 4103 C CA . LEU B 1 254 ? -9.703 7.898 -6.801 1 95.25 254 LEU B CA 1
ATOM 4104 C C . LEU B 1 254 ? -9.789 9.414 -6.887 1 95.25 254 LEU B C 1
ATOM 4106 O O . LEU B 1 254 ? -8.836 10.117 -6.543 1 95.25 254 LEU B O 1
ATOM 4110 N N . GLN B 1 255 ? -10.898 9.922 -7.355 1 94.06 255 GLN B N 1
ATOM 4111 C CA . GLN B 1 255 ? -11.102 11.367 -7.426 1 94.06 255 GLN B CA 1
ATOM 4112 C C . GLN B 1 255 ? -11.047 12 -6.039 1 94.06 255 GLN B C 1
ATOM 4114 O O . GLN B 1 255 ? -10.5 13.094 -5.871 1 94.06 255 GLN B O 1
ATOM 4119 N N . THR B 1 256 ? -11.602 11.305 -5.156 1 91.75 256 THR B N 1
ATOM 4120 C CA . THR B 1 256 ? -11.562 11.789 -3.781 1 91.75 256 THR B CA 1
ATOM 4121 C C . THR B 1 256 ? -10.117 11.875 -3.283 1 91.75 256 THR B C 1
ATOM 4123 O O . THR B 1 256 ? -9.734 12.859 -2.65 1 91.75 256 THR B O 1
ATOM 4126 N N . GLN B 1 257 ? -9.305 10.891 -3.627 1 92.62 257 GLN B N 1
ATOM 4127 C CA . GLN B 1 257 ? -7.898 10.898 -3.23 1 92.62 257 GLN B CA 1
ATOM 4128 C C . GLN B 1 257 ? -7.129 12 -3.955 1 92.62 257 GLN B C 1
ATOM 4130 O O . GLN B 1 257 ? -6.246 12.633 -3.373 1 92.62 257 GLN B O 1
ATOM 4135 N N . TRP B 1 258 ? -7.492 12.188 -5.176 1 92.56 258 TRP B N 1
ATOM 4136 C CA . TRP B 1 258 ? -6.832 13.211 -5.98 1 92.56 258 TRP B CA 1
ATOM 4137 C C . TRP B 1 258 ? -7.055 14.602 -5.391 1 92.56 258 TRP B C 1
ATOM 4139 O O . TRP B 1 258 ? -6.121 15.398 -5.309 1 92.56 258 TRP B O 1
ATOM 4149 N N . MET B 1 259 ? -8.242 14.852 -4.934 1 89.69 259 MET B N 1
ATOM 4150 C CA . MET B 1 259 ? -8.594 16.156 -4.371 1 89.69 259 MET B CA 1
ATOM 4151 C C . MET B 1 259 ? -7.934 16.344 -3.01 1 89.69 259 MET B C 1
ATOM 4153 O O . MET B 1 259 ? -7.535 17.469 -2.666 1 89.69 259 MET B O 1
ATOM 4157 N N . LYS B 1 260 ? -7.809 15.359 -2.309 1 86.5 260 LYS B N 1
ATOM 4158 C CA . LYS B 1 260 ? -7.176 15.422 -0.993 1 86.5 260 LYS B CA 1
ATOM 4159 C C . LYS B 1 260 ? -5.699 15.789 -1.11 1 86.5 260 LYS B C 1
ATOM 4161 O O . LYS B 1 260 ? -5.172 16.531 -0.281 1 86.5 260 LYS B O 1
ATOM 4166 N N . HIS B 1 261 ? -5.016 15.281 -2.133 1 83.75 261 HIS B N 1
ATOM 4167 C CA . HIS B 1 261 ? -3.584 15.523 -2.277 1 83.75 261 HIS B CA 1
ATOM 4168 C C . HIS B 1 261 ? -3.318 16.812 -3.045 1 83.75 261 HIS B C 1
ATOM 4170 O O . HIS B 1 261 ? -2.184 17.297 -3.082 1 83.75 261 HIS B O 1
ATOM 4176 N N . SER B 1 262 ? -4.223 17.344 -3.781 1 71.5 262 SER B N 1
ATOM 4177 C CA . SER B 1 262 ? -4.094 18.672 -4.383 1 71.5 262 SER B CA 1
ATOM 4178 C C . SER B 1 262 ? -4.129 19.766 -3.324 1 71.5 262 SER B C 1
ATOM 4180 O O . SER B 1 262 ? -3.369 20.734 -3.396 1 71.5 262 SER B O 1
ATOM 4182 N N . ALA B 1 263 ? -4.867 19.594 -2.426 1 58.66 263 ALA B N 1
ATOM 4183 C CA . ALA B 1 263 ? -5.012 20.562 -1.351 1 58.66 263 ALA B CA 1
ATOM 4184 C C . ALA B 1 263 ? -3.779 20.578 -0.451 1 58.66 263 ALA B C 1
ATOM 4186 O O . ALA B 1 263 ? -3.354 21.641 0.013 1 58.66 263 ALA B O 1
ATOM 4187 N N . ALA B 1 264 ? -3.152 19.438 -0.277 1 54.81 264 ALA B N 1
ATOM 4188 C CA . ALA B 1 264 ? -1.961 19.375 0.566 1 54.81 264 ALA B CA 1
ATOM 4189 C C . ALA B 1 264 ? -0.765 20.031 -0.116 1 54.81 264 ALA B C 1
ATOM 4191 O O . ALA B 1 264 ? 0.074 20.641 0.545 1 54.81 264 ALA B O 1
ATOM 4192 N N . GLY B 1 265 ? -0.503 19.797 -1.407 1 48.22 265 GLY B N 1
ATOM 4193 C CA . GLY B 1 265 ? 0.57 20.453 -2.135 1 48.22 265 GLY B CA 1
ATOM 4194 C C . GLY B 1 265 ? 0.417 21.953 -2.188 1 48.22 265 GLY B C 1
ATOM 4195 O O . GLY B 1 265 ? 1.411 22.688 -2.221 1 48.22 265 GLY B O 1
ATOM 4196 N N . VAL B 1 266 ? -0.782 22.438 -2.367 1 43.78 266 VAL B N 1
ATOM 4197 C CA . VAL B 1 266 ? -0.995 23.891 -2.373 1 43.78 266 VAL B CA 1
ATOM 4198 C C . VAL B 1 266 ? -0.657 24.453 -1 1 43.78 266 VAL B C 1
ATOM 4200 O O . VAL B 1 266 ? -0.101 25.562 -0.899 1 43.78 266 VAL B O 1
ATOM 4203 N N . LYS B 1 267 ? -0.887 23.766 0.04 1 44.59 267 LYS B N 1
ATOM 4204 C CA . LYS B 1 267 ? -0.584 24.359 1.341 1 44.59 267 LYS B CA 1
ATOM 4205 C C . LYS B 1 267 ? 0.922 24.469 1.56 1 44.59 267 LYS B C 1
ATOM 4207 O O . LYS B 1 267 ? 1.391 25.359 2.273 1 44.59 267 LYS B O 1
ATOM 4212 N N . LYS B 1 268 ? 1.688 23.547 1.062 1 44.22 268 LYS B N 1
ATOM 4213 C CA . LYS B 1 268 ? 3.129 23.688 1.253 1 44.22 268 LYS B CA 1
ATOM 4214 C C . LYS B 1 268 ? 3.686 24.812 0.396 1 44.22 268 LYS B C 1
ATOM 4216 O O . LYS B 1 268 ? 4.828 25.25 0.587 1 44.22 268 LYS B O 1
ATOM 4221 N N . SER B 1 269 ? 3 25.172 -0.644 1 34.12 269 SER B N 1
ATOM 4222 C CA . SER B 1 269 ? 3.518 26.25 -1.474 1 34.12 269 SER B CA 1
ATOM 4223 C C . SER B 1 269 ? 3.084 27.609 -0.942 1 34.12 269 SER B C 1
ATOM 4225 O O . SER B 1 269 ? 3.424 28.641 -1.521 1 34.12 269 SER B O 1
ATOM 4227 N N . ILE B 1 270 ? 2.152 27.578 -0.075 1 28.64 270 ILE B N 1
ATOM 4228 C CA . ILE B 1 270 ? 1.889 28.891 0.484 1 28.64 270 ILE B CA 1
ATOM 4229 C C . ILE B 1 270 ? 2.65 29.062 1.797 1 28.64 270 ILE B C 1
ATOM 4231 O O . ILE B 1 270 ? 2.631 28.172 2.65 1 28.64 270 ILE B O 1
#

pLDDT: mean 90.58, std 12.8, range [28.64, 98.81]

Solvent-accessible surface area (backbone atoms only — not comparable to full-atom values): 26091 Å² total; per-residue (Å²): 126,61,68,60,59,53,48,54,55,65,28,68,67,44,52,48,50,51,56,37,49,44,23,35,66,41,38,46,29,54,44,44,26,53,20,20,46,23,38,27,50,18,39,53,30,46,75,69,67,37,54,70,65,15,47,18,24,45,24,44,20,51,46,40,51,51,18,46,53,52,73,43,60,74,45,28,56,58,26,46,36,50,25,50,58,53,66,67,45,81,60,78,82,37,67,68,40,47,33,50,16,52,55,21,46,34,43,19,21,50,16,44,19,45,15,43,48,29,46,50,52,43,48,36,36,72,34,41,48,40,84,61,54,72,68,60,46,48,50,36,49,48,47,18,27,49,21,39,39,48,12,39,52,20,41,45,50,14,35,52,24,44,49,54,42,48,51,53,50,48,51,53,48,52,52,51,50,53,54,49,55,61,50,46,76,72,66,57,56,74,66,65,49,48,51,53,50,51,51,49,51,50,51,50,50,50,52,53,52,50,51,50,52,40,49,51,49,40,54,37,42,67,46,53,44,53,53,32,33,32,73,70,62,78,42,85,74,53,62,45,60,51,13,50,38,40,30,51,40,22,49,53,52,40,50,53,51,52,54,57,52,51,55,52,56,52,53,73,74,97,126,61,68,60,59,50,48,54,54,64,28,68,67,44,52,48,51,50,55,37,50,46,23,37,67,40,36,46,30,54,44,44,25,52,21,18,46,23,38,27,51,18,40,54,29,45,74,71,67,36,54,70,67,14,47,18,25,46,23,44,19,51,47,38,52,50,16,47,54,53,73,42,60,73,43,29,56,57,27,47,36,51,25,51,56,54,67,67,46,79,77,71,79,48,66,68,40,47,36,51,16,50,55,21,44,36,43,18,23,49,17,44,20,45,15,42,48,28,46,49,53,43,48,37,36,74,34,40,47,40,82,60,55,72,68,59,47,49,50,35,48,49,48,18,30,49,22,40,36,48,12,38,51,21,41,44,51,14,36,52,24,43,49,55,41,48,50,52,50,49,50,53,48,53,52,51,50,53,54,49,53,61,50,47,78,70,65,56,56,73,64,66,49,48,52,53,49,50,52,48,51,50,51,50,52,49,51,53,51,48,50,50,52,38,51,50,49,41,53,36,41,68,44,53,45,53,53,29,34,31,71,68,62,78,43,85,73,54,63,45,59,50,13,49,38,39,30,52,40,22,48,54,51,40,49,54,51,52,54,58,52,51,54,54,56,53,52,74,72,98

Nearest PDB structures (foldseek):
  6grj-assembly1_B  TM=2.491E-01  e=1.367E+00  Aeromonas hydrophila
  3qwe-assembly1_A-2  TM=1.935E-01  e=2.142E+00  Homo sapiens
  7n6g-assembly1_3Q  TM=2.467E-01  e=3.841E+00  Chlamydomonas reinhardtii
  6ixg-assembly1_A  TM=1.776E-01  e=5.261E+00  Homo sapiens
  4nqi-assembly2_D  TM=2.723E-01  e=2.216E+00  Dictyostelium discoideum

Foldseek 3Di:
DDPVVVCVCPPPVNVLLVVLCVDLLSVLLVLLLLLLVLLQVLVVCVVVVNNVVSVVSVVSNVVSVLVSLVSCPPVLVVLVVVLVVLVPPPLVVVPDLRSLLSVLSSQLSNLVSQLSVLSNVLSCVVVPVPVDDPVVSLVSVLSNLVSVLRNLVSLLSNLVSVLVVLVVVVVVLVVVVVVLVVVVVPDDDPPVNVVVVVVSVVVVVVSVVVNVVSVLSNLLSVLQSVVSCVVNVVDPDDSNSNSVSSNVSSVSSNVVSSVVSVVVVVVVVD/DDPVVVCVCPPPVNVLLVVLCVDLLSVLLVLLLLLLVLLQVLVVCVVVVNNVVSVVSVVSNVVSVLVNLVSCPPVLVVLVVVLVVLVPPPPPPLPDLRSLLSVLSSQLSNLVSQLSVLSNVLSCVVVPVPVDDPVVSLVSVLSNLVSVLRNLVSLLSNLVSVLVVLVVVVVVLVVVVVVLVVVVVPDDDPPVNVVVVVVSVVVVVVSVVVNVVSVLSNLLSVLQSVVSCVVNVVDPDDSNSNSVSSNVSSVSSNVVSSVVSVVVVVVVVD

Radius of gyration: 28.11 Å; Cα contacts (8 Å, |Δi|>4): 607; chains: 2; bounding box: 73×83×57 Å